Protein 5J0L (pdb70)

Nearest PDB structures (foldseek):
  5j0l-assembly1_B  TM=1.008E+00  e=2.039E-13  synthetic construct
  5j0l-assembly1_A  TM=9.959E-01  e=6.449E-12  synthetic construct
  5j0l-assembly2_D  TM=9.825E-01  e=2.596E-11  synthetic construct
  5j0l-assembly3_E  TM=9.946E-01  e=2.549E-10  synthetic construct
  4uos-assembly1_A  TM=4.850E-01  e=3.984E-01  synthetic construct

Foldseek 3Di:
DVVVLVVLLVVLVVLLVVLLVVLVVVLVVLLVVLVVLCVVDDDDVVSVVLSVVLSVVSVVLSVVLSVVSVVLSVVLSVVLVVQCPPPDDPVVSVVSSVVSVVVNVVSSVVSVVVSVVSSVVSSVVSVVPD/DVLVVLLVVLVVLLVVLLVVLVVLLVVLLVLLVVLVCVSVVLSVVLSVVSVVLSVVLSVVSVVLSVVLSVVLVVCVVVDPDDVVSVVSSVVSVVVNVVSSVVSVVVSVVSSVVSSVVSVD/DVLVVLLVVLVVLLVVLLVVLVVLLVVLLVLLVVLVCVVSVVLSVVLSVVSVVLSVVLSVVSVVLSVVLSVVSVVVVVVVSVVSSVVSVVVNVVSSVVSVVVSVVSSVVSNVVSVVVD/DVVLVVLLVVLVVVLVVLLVVLVVLLVVLLVLLVVLAPDVVSVVLSVVLSVVSVVLSVVLSVVSVVLSVVLSVVLVVCVVVDDDPVVSVVSSVVSVVVNVVSSVVSVVVSVVSSVVSSD/DVVLVVLLVVLVVLLVVLLVVLVVVLVVLLVVLVCLSVVLSVVSVVLSVVLSVVSVVLSVVLSVVSVVCVVVPHDPVVNVVSSVVSVVVNVVSSVVSVVVSVVSSVVSVPD/DVLLVVLLVLLVVLLVVLVVVLVVLLVVLVVLVVVDPVLVVLSVVLSVVSVVLSVVLSVVSVVLSVVLVVPPVSSVVSVVVNVVSSVVSVVVSVVSSVVSVVVSVVD

Solvent-accessible surface area: 34780 Å² total; per-residue (Å²): 67,10,82,50,0,0,134,13,0,62,68,0,17,86,25,13,9,95,27,32,38,99,16,30,43,56,25,0,95,3,4,3,39,4,5,101,52,2,38,221,29,79,93,37,31,74,1,13,14,26,0,9,54,2,12,54,49,6,31,143,17,14,48,92,19,34,55,60,13,36,115,17,9,4,78,8,1,27,138,0,2,74,18,18,124,162,49,47,54,84,145,102,1,45,111,34,15,95,63,8,64,103,124,6,83,93,25,11,79,161,15,95,114,85,5,131,116,12,21,64,109,14,75,123,72,1,76,112,54,92,82,80,0,0,116,12,0,63,76,0,19,92,24,15,9,97,27,28,33,88,14,28,30,46,23,0,98,2,2,11,25,1,0,107,47,10,81,158,51,39,117,20,0,10,62,9,12,124,17,3,29,98,5,7,48,18,12,30,13,29,10,34,29,34,9,2,14,9,0,9,134,0,0,61,12,37,70,154,40,62,81,107,149,78,10,55,79,8,14,100,76,16,51,117,100,7,81,77,15,13,75,98,13,96,110,29,4,132,91,2,20,63,26,11,67,111,6,13,101,131,156,74,2,1,107,12,0,37,67,1,14,49,31,14,6,114,24,32,49,98,14,24,34,47,26,0,108,2,2,12,42,0,0,107,48,35,83,127,44,26,8,59,10,0,0,47,8,11,114,21,3,34,94,4,7,36,19,14,20,15,25,7,27,25,48,5,1,8,2,1,11,95,0,4,92,50,131,144,176,110,21,71,88,6,16,77,61,3,89,102,54,7,103,104,20,17,67,81,12,107,108,25,4,134,95,2,16,61,34,8,68,107,22,2,83,102,72,104,41,94,62,0,0,130,15,0,56,44,0,16,55,28,12,7,48,35,22,49,60,12,22,27,48,20,0,96,1,2,6,36,9,15,146,100,44,127,66,31,117,75,25,19,92,6,2,40,9,9,34,60,2,19,130,25,2,31,94,16,19,20,57,16,33,130,26,8,13,95,1,3,9,94,0,0,74,20,37,92,141,63,40,62,64,125,91,7,5,94,19,14,21,71,0,42,62,84,16,29,70,28,21,66,144,12,119,109,62,5,129,109,5,24,75,118,27,67,206,54,82,31,0,0,14,14,0,30,25,1,19,33,30,11,8,60,28,28,41,92,12,27,29,37,24,0,116,2,2,30,66,34,42,202,202,34,26,128,13,13,130,64,5,22,142,19,7,52,102,22,34,56,50,11,31,140,35,5,3,86,11,1,38,165,0,0,68,17,34,111,154,64,33,56,42,117,92,7,25,97,25,16,86,72,13,46,113,164,10,107,97,52,18,66,147,16,104,110,88,3,97,120,12,3,81,135,30,113,184,194,12,181,22,0,62,52,1,19,73,42,8,3,62,36,32,39,99,14,27,26,47,20,0,76,2,2,0,33,2,0,63,26,10,36,185,109,118,146,20,14,78,48,0,5,92,10,10,109,72,2,24,138,19,16,42,98,15,29,46,55,6,35,113,32,7,3,92,0,1,96,96,84,177,66,26,103,82,0,33,135,65,11,119,111,47,15,74,160,10,103,110,51,5,134,120,10,21,68,110,6,73,134,76,1,87,122,86

B-factor: mean 53.97, std 20.68, range [10.5, 139.09]

Secondary structure (DSSP, 8-state):
-HHHHHHHHHHHHHHHHHHHHHHHHHHHHHHHHHHHHHHTS---HHHHHHHHHHHHHHHHHHHHHHHHHHHHHHHHHHHHHHHHHH---SHHHHHHHHHHHHHHHHHHHHHHHHHHHHHHHHHHHHHH--/-HHHHHHHHHHHHHHHHHHHHHHHHHHHHHHHHHTT--HHHHHHHHHHHHHHHHHHHHHHHHHHHHHHHHHHHHHHHH--HHHHHHHHHHHHHHHHHHHHHHHHHHHHHHHHHHHHHHH-/-HHHHHHHHHHHHHHHHHHHHHHHHHHHHHHHHHHH--HHHHHHHHHHHHHHHHHHHHHHHHHHHHHHHHHHHHHH--HHHHHHHHHHHHHHHHHHHHHHHHHHHHHHHHHHHHHHH-/-HHHHHHHHHHHHHHHHHHHHHHHHHHHHHHHHHHH---HHHHHHHHHHHHHHHHHHHHHHHHHHHHHHHHHHHHHHHHHT---HHHHHHHHHHHHHHHHHHHHHHHHHHHHHHHHHT-/-HHHHHHHHHHHHHHHHHHHHHHHHHHHHHHHH----HHHHHHHHHHHHHHHHHHHHHHHHHHHHHHHHHHHT--HHHHHHHHHHHHHHHHHHHHHHHHHHHHHHHHHH--/-HHHHHHHHHHHHHHHHHHHHHHHHHHHHHHHHH--HHHHHHHHHHHHHHHHHHHHHHHHHHHHHHHHHHT--HHHHHHHHHHHHHHHHHHHHHHHHHHHTTTSS--

Structure (mmCIF, N/CA/C/O backbone):
data_5J0L
#
_entry.id   5J0L
#
_cell.length_a   152.650
_cell.length_b   152.650
_cell.length_c   70.190
_cell.angle_alpha   90.00
_cell.angle_beta   90.00
_cell.angle_gamma   120.00
#
_symmetry.space_group_name_H-M   'P 65'
#
loop_
_entity.id
_entity.type
_entity.pdbx_description
1 polymer 'designed protein 3L6HC2_2'
2 water water
#
loop_
_atom_site.group_PDB
_atom_site.id
_atom_site.type_symbol
_atom_site.label_atom_id
_atom_site.label_alt_id
_atom_site.label_comp_id
_atom_site.label_asym_id
_atom_site.label_entity_id
_atom_site.label_seq_id
_atom_site.pdbx_PDB_ins_code
_atom_site.Cartn_x
_atom_site.Cartn_y
_atom_site.Cartn_z
_atom_site.occupancy
_atom_site.B_iso_or_equiv
_atom_site.auth_seq_id
_atom_site.auth_comp_id
_atom_site.auth_asym_id
_atom_site.auth_atom_id
_atom_site.pdbx_PDB_model_num
ATOM 1 N N . LEU A 1 2 ? 6.866 36.799 -0.079 1.00 56.47 2 LEU A N 1
ATOM 2 C CA . LEU A 1 2 ? 8.169 36.408 0.449 1.00 63.08 2 LEU A CA 1
ATOM 3 C C . LEU A 1 2 ? 8.467 37.046 1.799 1.00 62.06 2 LEU A C 1
ATOM 4 O O . LEU A 1 2 ? 9.259 36.514 2.572 1.00 50.89 2 LEU A O 1
ATOM 9 N N . MET A 1 3 ? 7.835 38.184 2.078 1.00 74.37 3 MET A N 1
ATOM 10 C CA . MET A 1 3 ? 8.076 38.916 3.318 1.00 67.21 3 MET A CA 1
ATOM 11 C C . MET A 1 3 ? 7.675 38.086 4.530 1.00 58.67 3 MET A C 1
ATOM 12 O O . MET A 1 3 ? 8.301 38.169 5.582 1.00 50.87 3 MET A O 1
ATOM 17 N N . GLU A 1 4 ? 6.626 37.291 4.366 1.00 60.48 4 GLU A N 1
ATOM 18 C CA . GLU A 1 4 ? 6.162 36.372 5.396 1.00 74.64 4 GLU A CA 1
ATOM 19 C C . GLU A 1 4 ? 7.259 35.348 5.693 1.00 65.12 4 GLU A C 1
ATOM 20 O O . GLU A 1 4 ? 7.631 35.093 6.851 1.00 74.03 4 GLU A O 1
ATOM 26 N N . LYS A 1 5 ? 7.795 34.775 4.615 1.00 52.60 5 LYS A N 1
ATOM 27 C CA . LYS A 1 5 ? 8.893 33.826 4.698 1.00 53.93 5 LYS A CA 1
ATOM 28 C C . LYS A 1 5 ? 10.103 34.470 5.373 1.00 45.93 5 LYS A C 1
ATOM 29 O O . LYS A 1 5 ? 10.747 33.865 6.237 1.00 47.19 5 LYS A O 1
ATOM 35 N N . ALA A 1 6 ? 10.393 35.705 4.983 1.00 40.93 6 ALA A N 1
ATOM 36 C CA . ALA A 1 6 ? 11.504 36.449 5.568 1.00 54.07 6 ALA A CA 1
ATOM 37 C C . ALA A 1 6 ? 11.303 36.630 7.067 1.00 43.98 6 ALA A C 1
ATOM 38 O O . ALA A 1 6 ? 12.257 36.564 7.843 1.00 48.62 6 ALA A O 1
ATOM 40 N N . ALA A 1 7 ? 10.055 36.862 7.465 1.00 31.80 7 ALA A N 1
ATOM 41 C CA . ALA A 1 7 ? 9.713 37.014 8.870 1.00 42.97 7 ALA A CA 1
ATOM 42 C C . ALA A 1 7 ? 10.023 35.722 9.620 1.00 40.74 7 ALA A C 1
ATOM 43 O O . ALA A 1 7 ? 10.692 35.743 10.667 1.00 42.34 7 ALA A O 1
ATOM 45 N N . ARG A 1 8 ? 9.542 34.596 9.085 1.00 45.15 8 ARG A N 1
ATOM 46 C CA . ARG A 1 8 ? 9.825 33.296 9.703 1.00 45.29 8 ARG A CA 1
ATOM 47 C C . ARG A 1 8 ? 11.329 33.095 9.863 1.00 45.86 8 ARG A C 1
ATOM 48 O O . ARG A 1 8 ? 11.808 32.680 10.924 1.00 46.41 8 ARG A O 1
ATOM 56 N N . ALA A 1 9 ? 12.062 33.412 8.801 1.00 45.97 9 ALA A N 1
ATOM 57 C CA . ALA A 1 9 ? 13.517 33.306 8.785 1.00 46.85 9 ALA A CA 1
ATOM 58 C C . ALA A 1 9 ? 14.168 34.141 9.886 1.00 45.89 9 ALA A C 1
ATOM 59 O O . ALA A 1 9 ? 15.113 33.693 10.539 1.00 36.30 9 ALA A O 1
ATOM 61 N N . ALA A 1 10 ? 13.664 35.355 10.077 1.00 33.80 10 ALA A N 1
ATOM 62 C CA . ALA A 1 10 ? 14.183 36.249 11.105 1.00 41.69 10 ALA A CA 1
ATOM 63 C C . ALA A 1 10 ? 13.992 35.640 12.484 1.00 41.45 10 ALA A C 1
ATOM 64 O O . ALA A 1 10 ? 14.936 35.569 13.285 1.00 44.94 10 ALA A O 1
ATOM 66 N N . LYS A 1 11 ? 12.765 35.200 12.764 1.00 41.68 11 LYS A N 1
ATOM 67 C CA . LYS A 1 11 ? 12.491 34.585 14.061 1.00 42.81 11 LYS A CA 1
ATOM 68 C C . LYS A 1 11 ? 13.393 33.371 14.297 1.00 39.54 11 LYS A C 1
ATOM 69 O O . LYS A 1 11 ? 13.902 33.167 15.405 1.00 36.00 11 LYS A O 1
ATOM 75 N N . GLU A 1 12 ? 13.611 32.583 13.249 1.00 39.33 12 GLU A N 1
ATOM 76 C CA . GLU A 1 12 ? 14.455 31.397 13.374 1.00 38.76 12 GLU A CA 1
ATOM 77 C C . GLU A 1 12 ? 15.917 31.745 13.659 1.00 44.23 12 GLU A C 1
ATOM 78 O O . GLU A 1 12 ? 16.554 31.112 14.502 1.00 57.95 12 GLU A O 1
ATOM 84 N N . LEU A 1 13 ? 16.449 32.740 12.955 1.00 50.26 13 LEU A N 1
ATOM 85 C CA . LEU A 1 13 ? 17.821 33.183 13.195 1.00 46.41 13 LEU A CA 1
ATOM 86 C C . LEU A 1 13 ? 17.986 33.658 14.633 1.00 38.74 13 LEU A C 1
ATOM 87 O O . LEU A 1 13 ? 18.941 33.273 15.326 1.00 27.41 13 LEU A O 1
ATOM 92 N N . SER A 1 14 ? 17.040 34.483 15.081 1.00 31.31 14 SER A N 1
ATOM 93 C CA . SER A 1 14 ? 17.071 34.991 16.449 1.00 33.86 14 SER A CA 1
ATOM 94 C C . SER A 1 14 ? 17.042 33.853 17.466 1.00 34.94 14 SER A C 1
ATOM 95 O O . SER A 1 14 ? 17.783 33.873 18.454 1.00 30.25 14 SER A O 1
ATOM 98 N N . ARG A 1 15 ? 16.197 32.857 17.215 1.00 41.22 15 ARG A N 1
ATOM 99 C CA . ARG A 1 15 ? 16.094 31.710 18.113 1.00 42.25 15 ARG A CA 1
ATOM 100 C C . ARG A 1 15 ? 17.364 30.851 18.117 1.00 48.50 15 ARG A C 1
ATOM 101 O O . ARG A 1 15 ? 17.730 30.284 19.145 1.00 53.47 15 ARG A O 1
ATOM 109 N N . GLU A 1 16 ? 18.039 30.751 16.974 1.00 41.80 16 GLU A N 1
ATOM 110 C CA . GLU A 1 16 ? 19.286 29.994 16.911 1.00 51.50 16 GLU A CA 1
ATOM 111 C C . GLU A 1 16 ? 20.357 30.698 17.748 1.00 49.90 16 GLU A C 1
ATOM 112 O O . GLU A 1 16 ? 21.059 30.064 18.555 1.00 50.61 16 GLU A O 1
ATOM 118 N N . SER A 1 17 ? 20.467 32.011 17.558 1.00 37.73 17 SER A N 1
ATOM 119 C CA . SER A 1 17 ? 21.380 32.825 18.362 1.00 42.34 17 SER A CA 1
ATOM 120 C C . SER A 1 17 ? 21.120 32.636 19.862 1.00 37.97 17 SER A C 1
ATOM 121 O O . SER A 1 17 ? 22.036 32.357 20.659 1.00 39.68 17 SER A O 1
ATOM 124 N N . ALA A 1 18 ? 19.846 32.768 20.230 1.00 31.12 18 ALA A N 1
ATOM 125 C CA . ALA A 1 18 ? 19.419 32.600 21.614 1.00 32.57 18 ALA A CA 1
ATOM 126 C C . ALA A 1 18 ? 19.813 31.234 22.168 1.00 46.55 18 ALA A C 1
ATOM 127 O O . ALA A 1 18 ? 20.309 31.137 23.292 1.00 34.91 18 ALA A O 1
ATOM 129 N N . ARG A 1 19 ? 19.586 30.188 21.380 1.00 42.82 19 ARG A N 1
ATOM 130 C CA . ARG A 1 19 ? 19.913 28.826 21.800 1.00 38.70 19 ARG A CA 1
ATOM 131 C C . ARG A 1 19 ? 21.408 28.655 22.042 1.00 38.39 19 ARG A C 1
ATOM 132 O O . ARG A 1 19 ? 21.817 28.011 23.015 1.00 43.38 19 ARG A O 1
ATOM 140 N N . ALA A 1 20 ? 22.222 29.225 21.155 1.00 32.06 20 ALA A N 1
ATOM 141 C CA . ALA A 1 20 ? 23.666 29.249 21.367 1.00 31.55 20 ALA A CA 1
ATOM 142 C C . ALA A 1 20 ? 23.991 29.877 22.724 1.00 32.37 20 ALA A C 1
ATOM 143 O O . ALA A 1 20 ? 24.738 29.304 23.534 1.00 44.95 20 ALA A O 1
ATOM 145 N N . ALA A 1 21 ? 23.409 31.048 22.973 1.00 41.20 21 ALA A N 1
ATOM 146 C CA . ALA A 1 21 ? 23.610 31.743 24.243 1.00 44.99 21 ALA A CA 1
ATOM 147 C C . ALA A 1 21 ? 23.218 30.887 25.455 1.00 42.78 21 ALA A C 1
ATOM 148 O O . ALA A 1 21 ? 23.901 30.904 26.482 1.00 42.60 21 ALA A O 1
ATOM 150 N N . LYS A 1 22 ? 22.127 30.138 25.324 1.00 43.75 22 LYS A N 1
ATOM 151 C CA . LYS A 1 22 ? 21.623 29.305 26.412 1.00 49.83 22 LYS A CA 1
ATOM 152 C C . LYS A 1 22 ? 22.540 28.113 26.687 1.00 53.78 22 LYS A C 1
ATOM 153 O O . LYS A 1 22 ? 22.786 27.762 27.842 1.00 53.90 22 LYS A O 1
ATOM 159 N N . GLU A 1 23 ? 23.044 27.488 25.626 1.00 42.72 23 GLU A N 1
ATOM 160 C CA . GLU A 1 23 ? 23.957 26.360 25.788 1.00 38.75 23 GLU A CA 1
ATOM 161 C C . GLU A 1 23 ? 25.250 26.825 26.451 1.00 41.26 23 GLU A C 1
ATOM 162 O O . GLU A 1 23 ? 25.767 26.180 27.385 1.00 46.46 23 GLU A O 1
ATOM 168 N N . LEU A 1 24 ? 25.753 27.965 25.984 1.00 35.76 24 LEU A N 1
ATOM 169 C CA . LEU A 1 24 ? 26.938 28.557 26.591 1.00 37.47 24 LEU A CA 1
ATOM 170 C C . LEU A 1 24 ? 26.694 28.824 28.081 1.00 38.90 24 LEU A C 1
ATOM 171 O O . LEU A 1 24 ? 27.524 28.484 28.935 1.00 35.24 24 LEU A O 1
ATOM 176 N N . ALA A 1 25 ? 25.539 29.407 28.388 1.00 40.27 25 ALA A N 1
ATOM 177 C CA . ALA A 1 25 ? 25.192 29.730 29.771 1.00 41.05 25 ALA A CA 1
ATOM 178 C C . ALA A 1 25 ? 25.101 28.490 30.664 1.00 41.29 25 ALA A C 1
ATOM 179 O O . ALA A 1 25 ? 25.498 28.528 31.831 1.00 35.75 25 ALA A O 1
ATOM 181 N N . ASP A 1 26 ? 24.578 27.395 30.116 1.00 41.66 26 ASP A N 1
ATOM 182 C CA . ASP A 1 26 ? 24.518 26.128 30.848 1.00 49.66 26 ASP A CA 1
ATOM 183 C C . ASP A 1 26 ? 25.916 25.590 31.161 1.00 46.61 26 ASP A C 1
ATOM 184 O O . ASP A 1 26 ? 26.199 25.156 32.294 1.00 45.45 26 ASP A O 1
ATOM 189 N N . SER A 1 27 ? 26.793 25.632 30.156 1.00 44.55 27 SER A N 1
ATOM 190 C CA . SER A 1 27 ? 28.190 25.260 30.369 1.00 45.83 27 SER A CA 1
ATOM 191 C C . SER A 1 27 ? 28.819 26.082 31.496 1.00 40.57 27 SER A C 1
ATOM 192 O O . SER A 1 27 ? 29.503 25.540 32.374 1.00 37.35 27 SER A O 1
ATOM 195 N N . ASN A 1 28 ? 28.582 27.391 31.469 1.00 34.00 28 ASN A N 1
ATOM 196 C CA . ASN A 1 28 ? 29.106 28.265 32.512 1.00 42.08 28 ASN A CA 1
ATOM 197 C C . ASN A 1 28 ? 28.531 27.959 33.903 1.00 38.39 28 ASN A C 1
ATOM 198 O O . ASN A 1 28 ? 29.234 28.088 34.913 1.00 40.52 28 ASN A O 1
ATOM 203 N N . ALA A 1 29 ? 27.266 27.548 33.952 1.00 17.82 29 ALA A N 1
ATOM 204 C CA . ALA A 1 29 ? 26.652 27.146 35.215 1.00 28.30 29 ALA A CA 1
ATOM 205 C C . ALA A 1 29 ? 27.380 25.935 35.797 1.00 36.59 29 ALA A C 1
ATOM 206 O O . ALA A 1 29 ? 27.818 25.947 36.964 1.00 36.77 29 ALA A O 1
ATOM 208 N N . LYS A 1 30 ? 27.513 24.891 34.979 1.00 30.47 30 LYS A N 1
ATOM 209 C CA . LYS A 1 30 ? 28.211 23.684 35.426 1.00 37.86 30 LYS A CA 1
ATOM 210 C C . LYS A 1 30 ? 29.629 24.008 35.889 1.00 34.76 30 LYS A C 1
ATOM 211 O O . LYS A 1 30 ? 30.104 23.481 36.904 1.00 37.66 30 LYS A O 1
ATOM 217 N N . ALA A 1 31 ? 30.291 24.886 35.140 1.00 38.27 31 ALA A N 1
ATOM 218 C CA . ALA A 1 31 ? 31.616 25.366 35.518 1.00 37.17 31 ALA A CA 1
ATOM 219 C C . ALA A 1 31 ? 31.614 25.988 36.915 1.00 33.35 31 ALA A C 1
ATOM 220 O O . ALA A 1 31 ? 32.502 25.704 37.728 1.00 44.95 31 ALA A O 1
ATOM 222 N N . ALA A 1 32 ? 30.619 26.833 37.190 1.00 31.01 32 ALA A N 1
ATOM 223 C CA . ALA A 1 32 ? 30.492 27.447 38.510 1.00 43.00 32 ALA A CA 1
ATOM 224 C C . ALA A 1 32 ? 30.399 26.368 39.586 1.00 36.50 32 ALA A C 1
ATOM 225 O O . ALA A 1 32 ? 31.104 26.428 40.606 1.00 38.89 32 ALA A O 1
ATOM 227 N N . GLU A 1 33 ? 29.537 25.382 39.350 1.00 38.68 33 GLU A N 1
ATOM 228 C CA . GLU A 1 33 ? 29.403 24.260 40.283 1.00 46.50 33 GLU A CA 1
ATOM 229 C C . GLU A 1 33 ? 30.752 23.592 40.562 1.00 43.03 33 GLU A C 1
ATOM 230 O O . GLU A 1 33 ? 31.121 23.353 41.719 1.00 44.36 33 GLU A O 1
ATOM 236 N N . ASP A 1 34 ? 31.491 23.301 39.492 1.00 31.72 34 ASP A N 1
ATOM 237 C CA . ASP A 1 34 ? 32.784 22.634 39.617 1.00 42.25 34 ASP A CA 1
ATOM 238 C C . ASP A 1 34 ? 33.754 23.445 40.468 1.00 46.13 34 ASP A C 1
ATOM 239 O O . ASP A 1 34 ? 34.382 22.917 41.391 1.00 46.46 34 ASP A O 1
ATOM 244 N N . LEU A 1 35 ? 33.863 24.731 40.155 1.00 42.99 35 LEU A N 1
ATOM 245 C CA . LEU A 1 35 ? 34.762 25.612 40.892 1.00 41.10 35 LEU A CA 1
ATOM 246 C C . LEU A 1 35 ? 34.410 25.655 42.379 1.00 49.82 35 LEU A C 1
ATOM 247 O O . LEU A 1 35 ? 35.297 25.616 43.239 1.00 56.07 35 LEU A O 1
ATOM 252 N N . MET A 1 36 ? 33.117 25.717 42.686 1.00 45.38 36 MET A N 1
ATOM 253 C CA . MET A 1 36 ? 32.710 25.699 44.087 1.00 51.71 36 MET A CA 1
ATOM 254 C C . MET A 1 36 ? 33.033 24.371 44.767 1.00 48.69 36 MET A C 1
ATOM 255 O O . MET A 1 36 ? 33.385 24.345 45.948 1.00 49.40 36 MET A O 1
ATOM 260 N N . ARG A 1 37 ? 32.946 23.268 44.027 1.00 51.90 37 ARG A N 1
ATOM 261 C CA . ARG A 1 37 ? 33.338 21.988 44.612 1.00 45.67 37 ARG A CA 1
ATOM 262 C C . ARG A 1 37 ? 34.832 21.973 44.897 1.00 51.68 37 ARG A C 1
ATOM 263 O O . ARG A 1 37 ? 35.273 21.399 45.891 1.00 58.25 37 ARG A O 1
ATOM 271 N N . GLU A 1 38 ? 35.607 22.613 44.029 1.00 55.11 38 GLU A N 1
ATOM 272 C CA . GLU A 1 38 ? 37.033 22.757 44.278 1.00 59.95 38 GLU A CA 1
ATOM 273 C C . GLU A 1 38 ? 37.259 23.615 45.522 1.00 68.60 38 GLU A C 1
ATOM 274 O O . GLU A 1 38 ? 38.224 23.405 46.257 1.00 78.19 38 GLU A O 1
ATOM 280 N N . ILE A 1 39 ? 36.364 24.571 45.766 1.00 70.33 39 ILE A N 1
ATOM 281 C CA . ILE A 1 39 ? 36.421 25.357 46.998 1.00 64.00 39 ILE A CA 1
ATOM 282 C C . ILE A 1 39 ? 36.232 24.463 48.219 1.00 65.02 39 ILE A C 1
ATOM 283 O O . ILE A 1 39 ? 37.044 24.478 49.144 1.00 72.60 39 ILE A O 1
ATOM 288 N N . ALA A 1 40 ? 35.161 23.672 48.202 1.00 89.34 40 ALA A N 1
ATOM 289 C CA . ALA A 1 40 ? 34.809 22.812 49.334 1.00 90.99 40 ALA A CA 1
ATOM 290 C C . ALA A 1 40 ? 35.837 21.720 49.651 1.00 78.78 40 ALA A C 1
ATOM 291 O O . ALA A 1 40 ? 36.193 21.518 50.811 1.00 90.78 40 ALA A O 1
ATOM 293 N N . ARG A 1 41 ? 36.295 21.013 48.623 1.00 71.09 41 ARG A N 1
ATOM 294 C CA . ARG A 1 41 ? 37.213 19.888 48.800 1.00 82.89 41 ARG A CA 1
ATOM 295 C C . ARG A 1 41 ? 38.634 20.316 49.169 1.00 82.03 41 ARG A C 1
ATOM 296 O O . ARG A 1 41 ? 39.551 19.498 49.168 1.00 73.57 41 ARG A O 1
ATOM 304 N N . SER A 1 42 ? 38.811 21.592 49.499 1.00 64.02 42 SER A N 1
ATOM 305 C CA . SER A 1 42 ? 40.145 22.127 49.749 1.00 74.20 42 SER A CA 1
ATOM 306 C C . SER A 1 42 ? 40.271 22.947 51.034 1.00 54.64 42 SER A C 1
ATOM 307 O O . SER A 1 42 ? 39.283 23.223 51.714 1.00 61.81 42 SER A O 1
ATOM 310 N N . SER A 1 43 ? 41.508 23.330 51.350 1.00 65.97 43 SER A N 1
ATOM 311 C CA . SER A 1 43 ? 41.808 24.138 52.528 1.00 89.10 43 SER A CA 1
ATOM 312 C C . SER A 1 43 ? 41.124 25.498 52.444 1.00 90.09 43 SER A C 1
ATOM 313 O O . SER A 1 43 ? 40.683 25.917 51.373 1.00 101.09 43 SER A O 1
ATOM 316 N N . SER A 1 44 ? 41.033 26.186 53.575 1.00 89.40 44 SER A N 1
ATOM 317 C CA . SER A 1 44 ? 40.387 27.492 53.609 1.00 99.33 44 SER A CA 1
ATOM 318 C C . SER A 1 44 ? 41.313 28.578 53.075 1.00 99.79 44 SER A C 1
ATOM 319 O O . SER A 1 44 ? 42.269 28.986 53.738 1.00 88.92 44 SER A O 1
ATOM 322 N N . SER A 1 45 ? 41.016 29.048 51.866 1.00 85.33 45 SER A N 1
ATOM 323 C CA . SER A 1 45 ? 41.840 30.056 51.215 1.00 87.52 45 SER A CA 1
ATOM 324 C C . SER A 1 45 ? 40.991 31.081 50.459 1.00 78.99 45 SER A C 1
ATOM 325 O O . SER A 1 45 ? 40.209 30.721 49.583 1.00 70.62 45 SER A O 1
ATOM 328 N N . GLU A 1 46 ? 41.143 32.356 50.812 1.00 58.42 46 GLU A N 1
ATOM 329 C CA . GLU A 1 46 ? 40.464 33.454 50.127 1.00 64.61 46 GLU A CA 1
ATOM 330 C C . GLU A 1 46 ? 40.891 33.536 48.661 1.00 57.82 46 GLU A C 1
ATOM 331 O O . GLU A 1 46 ? 40.146 33.975 47.778 1.00 64.44 46 GLU A O 1
ATOM 337 N N . ARG A 1 47 ? 42.140 33.098 48.435 1.00 52.36 47 ARG A N 1
ATOM 338 C CA . ARG A 1 47 ? 42.790 33.067 47.131 1.00 48.15 47 ARG A CA 1
ATOM 339 C C . ARG A 1 47 ? 41.971 32.299 46.087 1.00 53.31 47 ARG A C 1
ATOM 340 O O . ARG A 1 47 ? 41.789 32.763 44.953 1.00 48.27 47 ARG A O 1
ATOM 348 N N . LEU A 1 48 ? 41.485 31.124 46.475 1.00 34.61 48 LEU A N 1
ATOM 349 C CA . LEU A 1 48 ? 40.652 30.305 45.602 1.00 46.64 48 LEU A CA 1
ATOM 350 C C . LEU A 1 48 ? 39.358 31.039 45.254 1.00 35.96 48 LEU A C 1
ATOM 351 O O . LEU A 1 48 ? 38.829 30.904 44.156 1.00 36.39 48 LEU A O 1
ATOM 356 N N . LEU A 1 49 ? 38.848 31.820 46.203 1.00 38.09 49 LEU A N 1
ATOM 357 C CA . LEU A 1 49 ? 37.633 32.594 45.981 1.00 34.83 49 LEU A CA 1
ATOM 358 C C . LEU A 1 49 ? 37.895 33.705 44.971 1.00 42.93 49 LEU A C 1
ATOM 359 O O . LEU A 1 49 ? 37.087 33.942 44.072 1.00 41.71 49 LEU A O 1
ATOM 364 N N . GLU A 1 50 ? 39.026 34.388 45.127 1.00 30.45 50 GLU A N 1
ATOM 365 C CA . GLU A 1 50 ? 39.447 35.410 44.176 1.00 22.14 50 GLU A CA 1
ATOM 366 C C . GLU A 1 50 ? 39.554 34.822 42.765 1.00 34.19 50 GLU A C 1
ATOM 367 O O . GLU A 1 50 ? 39.089 35.419 41.786 1.00 48.97 50 GLU A O 1
ATOM 373 N N . LEU A 1 51 ? 40.156 33.639 42.674 1.00 34.03 51 LEU A N 1
ATOM 374 C CA . LEU A 1 51 ? 40.324 32.962 41.389 1.00 34.74 51 LEU A CA 1
ATOM 375 C C . LEU A 1 51 ? 38.988 32.546 40.770 1.00 37.49 51 LEU A C 1
ATOM 376 O O . LEU A 1 51 ? 38.770 32.714 39.567 1.00 32.02 51 LEU A O 1
ATOM 381 N N . MET A 1 52 ? 38.092 32.020 41.600 1.00 25.07 52 MET A N 1
ATOM 382 C CA . MET A 1 52 ? 36.772 31.621 41.133 1.00 39.18 52 MET A CA 1
ATOM 383 C C . MET A 1 52 ? 36.006 32.824 40.596 1.00 40.55 52 MET A C 1
ATOM 384 O O . MET A 1 52 ? 35.408 32.759 39.523 1.00 38.02 52 MET A O 1
ATOM 389 N N . ALA A 1 53 ? 36.042 33.924 41.346 1.00 35.92 53 ALA A N 1
ATOM 390 C CA . ALA A 1 53 ? 35.350 35.147 40.957 1.00 23.13 53 ALA A CA 1
ATOM 391 C C . ALA A 1 53 ? 35.902 35.698 39.645 1.00 33.51 53 ALA A C 1
ATOM 392 O O . ALA A 1 53 ? 35.140 36.126 38.768 1.00 26.31 53 ALA A O 1
ATOM 394 N N . GLU A 1 54 ? 37.228 35.693 39.520 1.00 31.74 54 GLU A N 1
ATOM 395 C CA . GLU A 1 54 ? 37.879 36.135 38.288 1.00 37.70 54 GLU A CA 1
ATOM 396 C C . GLU A 1 54 ? 37.424 35.284 37.106 1.00 35.10 54 GLU A C 1
ATOM 397 O O . GLU A 1 54 ? 37.122 35.804 36.030 1.00 33.92 54 GLU A O 1
ATOM 403 N N . ALA A 1 55 ? 37.373 33.971 37.322 1.00 28.85 55 ALA A N 1
ATOM 404 C CA . ALA A 1 55 ? 36.975 33.032 36.281 1.00 32.95 55 ALA A CA 1
ATOM 405 C C . ALA A 1 55 ? 35.552 33.308 35.814 1.00 32.32 55 ALA A C 1
ATOM 406 O O . ALA A 1 55 ? 35.289 33.437 34.613 1.00 32.43 55 ALA A O 1
ATOM 408 N N . ILE A 1 56 ? 34.642 33.398 36.780 1.00 40.06 56 ILE A N 1
ATOM 409 C CA . ILE A 1 56 ? 33.234 33.666 36.507 1.00 40.50 56 ILE A CA 1
ATOM 410 C C . ILE A 1 56 ? 33.052 34.989 35.757 1.00 36.36 56 ILE A C 1
ATOM 411 O O . ILE A 1 56 ? 32.254 35.083 34.819 1.00 40.02 56 ILE A O 1
ATOM 416 N N . ARG A 1 57 ? 33.814 36.002 36.153 1.00 23.24 57 ARG A N 1
ATOM 417 C CA . ARG A 1 57 ? 33.754 37.287 35.466 1.00 33.46 57 ARG A CA 1
ATOM 418 C C . ARG A 1 57 ? 34.262 37.200 34.023 1.00 25.51 57 ARG A C 1
ATOM 419 O O . ARG A 1 57 ? 33.667 37.786 33.115 1.00 35.44 57 ARG A O 1
ATOM 427 N N . GLU A 1 58 ? 35.351 36.463 33.813 1.00 35.93 58 GLU A N 1
ATOM 428 C CA . GLU A 1 58 ? 35.881 36.251 32.466 1.00 40.43 58 GLU A CA 1
ATOM 429 C C . GLU A 1 58 ? 34.838 35.572 31.577 1.00 37.61 58 GLU A C 1
ATOM 430 O O . GLU A 1 58 ? 34.584 36.007 30.445 1.00 30.29 58 GLU A O 1
ATOM 436 N N . LEU A 1 59 ? 34.236 34.513 32.106 1.00 22.83 59 LEU A N 1
ATOM 437 C CA . LEU A 1 59 ? 33.189 33.780 31.402 1.00 30.11 59 LEU A CA 1
ATOM 438 C C . LEU A 1 59 ? 32.009 34.680 31.040 1.00 32.97 59 LEU A C 1
ATOM 439 O O . LEU A 1 59 ? 31.481 34.614 29.925 1.00 36.14 59 LEU A O 1
ATOM 444 N N . GLN A 1 60 ? 31.600 35.528 31.981 1.00 28.25 60 GLN A N 1
ATOM 445 C CA . GLN A 1 60 ? 30.527 36.482 31.717 1.00 40.64 60 GLN A CA 1
ATOM 446 C C . GLN A 1 60 ? 30.883 37.456 30.590 1.00 41.88 60 GLN A C 1
ATOM 447 O O . GLN A 1 60 ? 30.082 37.680 29.672 1.00 37.85 60 GLN A O 1
ATOM 453 N N . LYS A 1 61 ? 32.084 38.028 30.663 1.00 20.78 61 LYS A N 1
ATOM 454 C CA . LYS A 1 61 ? 32.550 38.972 29.649 1.00 46.10 61 LYS A CA 1
ATOM 455 C C . LYS A 1 61 ? 32.528 38.337 28.257 1.00 43.41 61 LYS A C 1
ATOM 456 O O . LYS A 1 61 ? 31.993 38.912 27.295 1.00 44.12 61 LYS A O 1
ATOM 462 N N . GLN A 1 62 ? 33.092 37.136 28.162 1.00 29.20 62 GLN A N 1
ATOM 463 C CA . GLN A 1 62 ? 33.154 36.437 26.883 1.00 39.21 62 GLN A CA 1
ATOM 464 C C . GLN A 1 62 ? 31.757 36.083 26.361 1.00 26.02 62 GLN A C 1
ATOM 465 O O . GLN A 1 62 ? 31.500 36.133 25.153 1.00 26.98 62 GLN A O 1
ATOM 471 N N . ALA A 1 63 ? 30.856 35.741 27.281 1.00 22.30 63 ALA A N 1
ATOM 472 C CA . ALA A 1 63 ? 29.466 35.463 26.928 1.00 26.50 63 ALA A CA 1
ATOM 473 C C . ALA A 1 63 ? 28.798 36.696 26.316 1.00 27.37 63 ALA A C 1
ATOM 474 O O . ALA A 1 63 ? 28.104 36.603 25.296 1.00 26.75 63 ALA A O 1
ATOM 476 N N . ALA A 1 64 ? 29.016 37.847 26.946 1.00 25.27 64 ALA A N 1
ATOM 477 C CA . ALA A 1 64 ? 28.486 39.117 26.455 1.00 33.65 64 ALA A CA 1
ATOM 478 C C . ALA A 1 64 ? 29.031 39.453 25.071 1.00 26.81 64 ALA A C 1
ATOM 479 O O . ALA A 1 64 ? 28.297 39.924 24.199 1.00 30.03 64 ALA A O 1
ATOM 481 N N . GLU A 1 65 ? 30.325 39.214 24.870 1.00 30.56 65 GLU A N 1
ATOM 482 C CA . GLU A 1 65 ? 30.932 39.459 23.564 1.00 34.33 65 GLU A CA 1
ATOM 483 C C . GLU A 1 65 ? 30.330 38.556 22.476 1.00 41.73 65 GLU A C 1
ATOM 484 O O . GLU A 1 65 ? 30.038 39.013 21.356 1.00 35.10 65 GLU A O 1
ATOM 490 N N . SER A 1 66 ? 30.120 37.288 22.824 1.00 24.96 66 SER A N 1
ATOM 491 C CA . SER A 1 66 ? 29.498 36.333 21.910 1.00 31.94 66 SER A CA 1
ATOM 492 C C . SER A 1 66 ? 28.104 36.793 21.504 1.00 35.18 66 SER A C 1
ATOM 493 O O . SER A 1 66 ? 27.790 36.894 20.306 1.00 38.20 66 SER A O 1
ATOM 496 N N . ILE A 1 67 ? 27.275 37.075 22.511 1.00 34.88 67 ILE A N 1
ATOM 497 C CA . ILE A 1 67 ? 25.915 37.541 22.269 1.00 38.25 67 ILE A CA 1
ATOM 498 C C . ILE A 1 67 ? 25.914 38.788 21.394 1.00 37.38 67 ILE A C 1
ATOM 499 O O . ILE A 1 67 ? 25.120 38.889 20.463 1.00 34.76 67 ILE A O 1
ATOM 504 N N . ALA A 1 68 ? 26.812 39.725 21.685 1.00 29.46 68 ALA A N 1
ATOM 505 C CA . ALA A 1 68 ? 26.908 40.954 20.900 1.00 32.08 68 ALA A CA 1
ATOM 506 C C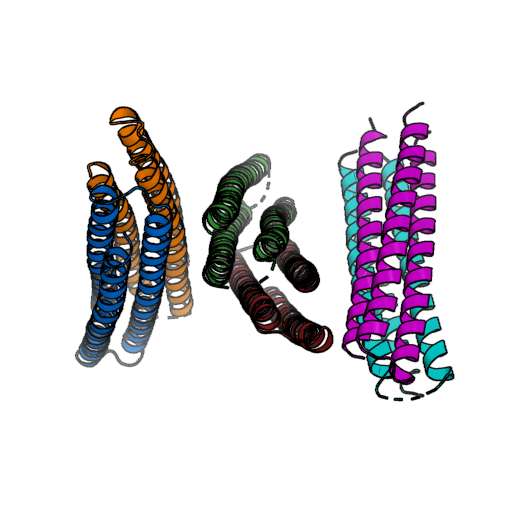 . ALA A 1 68 ? 27.176 40.644 19.427 1.00 39.68 68 ALA A C 1
ATOM 507 O O . ALA A 1 68 ? 26.479 41.144 18.534 1.00 38.30 68 ALA A O 1
ATOM 509 N N . ASP A 1 69 ? 28.186 39.809 19.180 1.00 33.80 69 ASP A N 1
ATOM 510 C CA . ASP A 1 69 ? 28.521 39.395 17.816 1.00 41.21 69 ASP A CA 1
ATOM 511 C C . ASP A 1 69 ? 27.335 38.767 17.061 1.00 43.40 69 ASP A C 1
ATOM 512 O O . ASP A 1 69 ? 26.952 39.236 15.974 1.00 44.92 69 ASP A O 1
ATOM 517 N N . SER A 1 70 ? 26.744 37.725 17.641 1.00 30.77 70 SER A N 1
ATOM 518 C CA . SER A 1 70 ? 25.652 37.027 16.958 1.00 39.49 70 SER A CA 1
ATOM 519 C C . SER A 1 70 ? 24.393 37.888 16.811 1.00 37.77 70 SER A C 1
ATOM 520 O O . SER A 1 70 ? 23.602 37.691 15.890 1.00 37.61 70 SER A O 1
ATOM 523 N N . GLN A 1 71 ? 24.217 38.852 17.715 1.00 45.65 71 GLN A N 1
ATOM 524 C CA . GLN A 1 71 ? 23.092 39.776 17.629 1.00 42.87 71 GLN A CA 1
ATOM 525 C C . GLN A 1 71 ? 23.293 40.750 16.484 1.00 47.12 71 GLN A C 1
ATOM 526 O O . GLN A 1 71 ? 22.355 41.055 15.747 1.00 45.14 71 GLN A O 1
ATOM 532 N N . ARG A 1 72 ? 24.518 41.245 16.354 1.00 27.39 72 ARG A N 1
ATOM 533 C CA . ARG A 1 72 ? 24.860 42.134 15.255 1.00 30.81 72 ARG A CA 1
ATOM 534 C C . ARG A 1 72 ? 24.589 41.397 13.948 1.00 40.42 72 ARG A C 1
ATOM 535 O O . ARG A 1 72 ? 23.984 41.941 13.010 1.00 35.46 72 ARG A O 1
ATOM 543 N N . LEU A 1 73 ? 25.022 40.139 13.906 1.00 31.49 73 LEU A N 1
ATOM 544 C CA . LEU A 1 73 ? 24.789 39.293 12.743 1.00 34.56 73 LEU A CA 1
ATOM 545 C C . LEU A 1 73 ? 23.295 39.179 12.424 1.00 35.12 73 LEU A C 1
ATOM 546 O O . LEU A 1 73 ? 22.871 39.399 11.286 1.00 40.05 73 LEU A O 1
ATOM 551 N N . VAL A 1 74 ? 22.501 38.854 13.441 1.00 34.69 74 VAL A N 1
ATOM 552 C CA . VAL A 1 74 ? 21.058 38.687 13.264 1.00 30.57 74 VAL A CA 1
ATOM 553 C C . VAL A 1 74 ? 20.335 39.952 12.785 1.00 35.71 74 VAL A C 1
ATOM 554 O O . VAL A 1 74 ? 19.515 39.889 11.863 1.00 31.60 74 VAL A O 1
ATOM 558 N N . VAL A 1 75 ? 20.633 41.095 13.399 1.00 31.07 75 VAL A N 1
ATOM 559 C CA . VAL A 1 75 ? 19.984 42.341 12.992 1.00 30.54 75 VAL A CA 1
ATOM 560 C C . VAL A 1 75 ? 20.389 42.724 11.571 1.00 30.82 75 VAL A C 1
ATOM 561 O O . VAL A 1 75 ? 19.562 43.203 10.787 1.00 33.31 75 VAL A O 1
ATOM 565 N N . GLU A 1 76 ? 21.655 42.480 11.226 1.00 39.72 76 GLU A N 1
ATOM 566 C CA . GLU A 1 76 ? 22.108 42.734 9.862 1.00 48.32 76 GLU A CA 1
ATOM 567 C C . GLU A 1 76 ? 21.413 41.831 8.851 1.00 39.94 76 GLU A C 1
ATOM 568 O O . GLU A 1 76 ? 21.094 42.268 7.751 1.00 37.13 76 GLU A O 1
ATOM 574 N N . ALA A 1 77 ? 21.190 40.575 9.223 1.00 30.57 77 ALA A N 1
ATOM 575 C CA . ALA A 1 77 ? 20.498 39.633 8.349 1.00 31.79 77 ALA A CA 1
ATOM 576 C C . ALA A 1 77 ? 19.029 40.007 8.192 1.00 37.39 77 ALA A C 1
ATOM 577 O O . ALA A 1 77 ? 18.446 39.821 7.130 1.00 34.61 77 ALA A O 1
ATOM 579 N N . ILE A 1 78 ? 18.438 40.526 9.263 1.00 38.89 78 ILE A N 1
ATOM 580 C CA . ILE A 1 78 ? 17.046 40.955 9.260 1.00 41.29 78 ILE A CA 1
ATOM 581 C C . ILE A 1 78 ? 16.862 42.142 8.321 1.00 40.93 78 ILE A C 1
ATOM 582 O O . ILE A 1 78 ? 15.978 42.138 7.455 1.00 35.01 78 ILE A O 1
ATOM 587 N N . ILE A 1 79 ? 17.715 43.149 8.490 1.00 40.61 79 ILE A N 1
ATOM 588 C CA . ILE A 1 79 ? 17.704 44.310 7.608 1.00 45.66 79 ILE A CA 1
ATOM 589 C C . ILE A 1 79 ? 17.961 43.889 6.164 1.00 52.22 79 ILE A C 1
ATOM 590 O O . ILE A 1 79 ? 17.267 44.321 5.248 1.00 30.99 79 ILE A O 1
ATOM 595 N N . ARG A 1 80 ? 18.957 43.031 5.971 1.00 37.20 80 ARG A N 1
ATOM 596 C CA . ARG A 1 80 ? 19.287 42.538 4.641 1.00 47.89 80 ARG A CA 1
ATOM 597 C C . ARG A 1 80 ? 18.093 41.830 3.990 1.00 57.49 80 ARG A C 1
ATOM 598 O O . ARG A 1 80 ? 17.849 41.986 2.789 1.00 65.59 80 ARG A O 1
ATOM 606 N N . LEU A 1 81 ? 17.340 41.072 4.787 1.00 44.13 81 LEU A N 1
ATOM 607 C CA . LEU A 1 81 ? 16.167 40.359 4.285 1.00 39.09 81 LEU A CA 1
ATOM 608 C C . LEU A 1 81 ? 15.058 41.325 3.894 1.00 45.37 81 LEU A C 1
ATOM 609 O O . LEU A 1 81 ? 14.489 41.213 2.809 1.00 50.13 81 LEU A O 1
ATOM 614 N N . ALA A 1 82 ? 14.761 42.282 4.770 1.00 53.13 82 ALA A N 1
ATOM 615 C CA . ALA A 1 82 ? 13.729 43.273 4.475 1.00 50.30 82 ALA A CA 1
ATOM 616 C C . ALA A 1 82 ? 14.094 44.072 3.224 1.00 50.21 82 ALA A C 1
ATOM 617 O O . ALA A 1 82 ? 13.227 44.463 2.444 1.00 67.22 82 ALA A O 1
ATOM 619 N N . GLU A 1 83 ? 15.391 44.302 3.048 1.00 60.87 83 GLU A N 1
ATOM 620 C CA . GLU A 1 83 ? 15.925 44.991 1.883 1.00 64.57 83 GLU A CA 1
ATOM 621 C C . GLU A 1 83 ? 15.662 44.168 0.627 1.00 66.08 83 GLU A C 1
ATOM 622 O O . GLU A 1 83 ? 15.153 44.671 -0.380 1.00 68.69 83 GLU A O 1
ATOM 628 N N . ALA A 1 84 ? 16.010 42.885 0.709 1.00 58.09 84 ALA A N 1
ATOM 629 C CA . ALA A 1 84 ? 15.918 41.974 -0.429 1.00 56.77 84 ALA A CA 1
ATOM 630 C C . ALA A 1 84 ? 14.484 41.697 -0.883 1.00 59.11 84 ALA A C 1
ATOM 631 O O . ALA A 1 84 ? 14.223 41.580 -2.082 1.00 73.08 84 ALA A O 1
ATOM 633 N N . VAL A 1 85 ? 13.562 41.594 0.065 1.00 43.63 85 VAL A N 1
ATOM 634 C CA . VAL A 1 85 ? 12.161 41.339 -0.260 1.00 38.79 85 VAL A CA 1
ATOM 635 C C . VAL A 1 85 ? 11.511 42.606 -0.834 1.00 55.07 85 VAL A C 1
ATOM 636 O O . VAL A 1 85 ? 10.304 42.678 -1.036 1.00 73.00 85 VAL A O 1
ATOM 640 N N . LYS A 1 86 ? 12.331 43.618 -1.119 1.00 58.97 86 LYS A N 1
ATOM 641 C CA . LYS A 1 86 ? 11.824 44.827 -1.746 1.00 72.62 86 LYS A CA 1
ATOM 642 C C . LYS A 1 86 ? 12.666 45.241 -2.951 1.00 68.93 86 LYS A C 1
ATOM 643 O O . LYS A 1 86 ? 12.210 46.015 -3.792 1.00 67.40 86 LYS A O 1
ATOM 649 N N . GLN A 1 87 ? 13.889 44.725 -3.035 1.00 82.18 87 GLN A N 1
ATOM 650 C CA . GLN A 1 87 ? 14.762 45.041 -4.167 1.00 91.27 87 GLN A CA 1
ATOM 651 C C . GLN A 1 87 ? 14.577 44.105 -5.362 1.00 95.05 87 GLN A C 1
ATOM 652 O O . GLN A 1 87 ? 14.789 44.498 -6.509 1.00 88.87 87 GLN A O 1
ATOM 658 N N . GLY A 1 88 ? 14.183 42.868 -5.079 1.00 104.79 88 GLY A N 1
ATOM 659 C CA . GLY A 1 88 ? 13.995 41.864 -6.109 1.00 97.42 88 GLY A CA 1
ATOM 660 C C . GLY A 1 88 ? 13.786 40.505 -5.473 1.00 102.63 88 GLY A C 1
ATOM 661 O O . GLY A 1 88 ? 14.648 39.631 -5.560 1.00 103.56 88 GLY A O 1
ATOM 662 N N . ALA A 1 89 ? 12.636 40.333 -4.830 1.00 73.89 89 ALA A N 1
ATOM 663 C CA . ALA A 1 89 ? 12.338 39.115 -4.088 1.00 83.34 89 ALA A CA 1
ATOM 664 C C . ALA A 1 89 ? 12.217 37.905 -5.006 1.00 77.35 89 ALA A C 1
ATOM 665 O O . ALA A 1 89 ? 11.193 37.711 -5.658 1.00 87.73 89 ALA A O 1
ATOM 667 N N . SER A 1 90 ? 13.269 37.095 -5.056 1.00 62.85 90 SER A N 1
ATOM 668 C CA . SER A 1 90 ? 13.246 35.868 -5.841 1.00 68.27 90 SER A CA 1
ATOM 669 C C . SER A 1 90 ? 12.567 34.752 -5.060 1.00 87.14 90 SER A C 1
ATOM 670 O O . SER A 1 90 ? 11.351 34.574 -5.140 1.00 91.30 90 SER A O 1
ATOM 672 N N . GLU A 1 91 ? 13.382 34.010 -4.305 1.00 68.86 91 GLU A N 1
ATOM 673 C CA . GLU A 1 91 ? 12.957 32.903 -3.451 1.00 68.40 91 GLU A CA 1
ATOM 674 C C . GLU A 1 91 ? 14.228 32.224 -2.984 1.00 67.83 91 GLU A C 1
ATOM 675 O O . GLU A 1 91 ? 14.459 32.056 -1.787 1.00 59.75 91 GLU A O 1
ATOM 681 N N . LYS A 1 92 ? 15.058 31.850 -3.952 1.00 68.87 92 LYS A N 1
ATOM 682 C CA . LYS A 1 92 ? 16.319 31.183 -3.671 1.00 76.58 92 LYS A CA 1
ATOM 683 C C . LYS A 1 92 ? 17.374 32.203 -3.263 1.00 69.79 92 LYS A C 1
ATOM 684 O O . LYS A 1 92 ? 18.393 31.853 -2.675 1.00 76.85 92 LYS A O 1
ATOM 690 N N . GLU A 1 93 ? 17.124 33.470 -3.579 1.00 48.13 93 GLU A N 1
ATOM 691 C CA . GLU A 1 93 ? 18.001 34.548 -3.140 1.00 55.67 93 GLU A CA 1
ATOM 692 C C . GLU A 1 93 ? 17.774 34.823 -1.651 1.00 56.67 93 GLU A C 1
ATOM 693 O O . GLU A 1 93 ? 18.721 35.042 -0.887 1.00 58.65 93 GLU A O 1
ATOM 699 N N . ILE A 1 94 ? 16.508 34.779 -1.243 1.00 58.17 94 ILE A N 1
ATOM 700 C CA . ILE A 1 94 ? 16.147 34.862 0.166 1.00 52.69 94 ILE A CA 1
ATOM 701 C C . ILE A 1 94 ? 16.656 33.629 0.911 1.00 58.85 94 ILE A C 1
ATOM 702 O O . ILE A 1 94 ? 17.272 33.744 1.974 1.00 57.07 94 ILE A O 1
ATOM 707 N N . ASP A 1 95 ? 16.398 32.453 0.340 1.00 53.10 95 ASP A N 1
ATOM 708 C CA . ASP A 1 95 ? 16.900 31.194 0.882 1.00 46.96 95 ASP A CA 1
ATOM 709 C C . ASP A 1 95 ? 18.417 31.238 1.047 1.00 57.49 95 ASP A C 1
ATOM 710 O O . ASP A 1 95 ? 18.964 30.667 1.989 1.00 57.95 95 ASP A O 1
ATOM 715 N N . GLU A 1 96 ? 19.090 31.922 0.127 1.00 62.16 96 GLU A N 1
ATOM 716 C CA . GLU A 1 96 ? 20.546 31.987 0.146 1.00 61.75 96 GLU A CA 1
ATOM 717 C C . GLU A 1 96 ? 21.060 32.949 1.207 1.00 54.33 96 GLU A C 1
ATOM 718 O O . GLU A 1 96 ? 22.009 32.628 1.924 1.00 51.75 96 GLU A O 1
ATOM 724 N N . ILE A 1 97 ? 20.444 34.126 1.304 1.00 41.24 97 ILE A N 1
ATOM 725 C CA . ILE A 1 97 ? 20.789 35.069 2.368 1.00 45.61 97 ILE A CA 1
ATOM 726 C C . ILE A 1 97 ? 20.624 34.397 3.732 1.00 40.55 97 ILE A C 1
ATOM 727 O O . ILE A 1 97 ? 21.522 34.443 4.594 1.00 46.35 97 ILE A O 1
ATOM 732 N N . VAL A 1 98 ? 19.479 33.745 3.904 1.00 32.85 98 VAL A N 1
ATOM 733 C CA . VAL A 1 98 ? 19.174 33.036 5.139 1.00 37.17 98 VAL A CA 1
ATOM 734 C C . VAL A 1 98 ? 20.189 31.937 5.440 1.00 39.23 98 VAL A C 1
ATOM 735 O O . VAL A 1 98 ? 20.723 31.870 6.546 1.00 42.73 98 VAL A O 1
ATOM 739 N N . GLU A 1 99 ? 20.456 31.083 4.457 1.00 51.58 99 GLU A N 1
ATOM 740 C CA . GLU A 1 99 ? 21.390 29.977 4.650 1.00 50.93 99 GLU A CA 1
ATOM 741 C C . GLU A 1 99 ? 22.809 30.462 4.960 1.00 53.01 99 GLU A C 1
ATOM 742 O O . GLU A 1 99 ? 23.540 29.829 5.726 1.00 46.02 99 GLU A O 1
ATOM 748 N N . GLU A 1 100 ? 23.190 31.594 4.376 1.00 46.90 100 GLU A N 1
ATOM 749 C CA . GLU A 1 100 ? 24.513 32.158 4.610 1.00 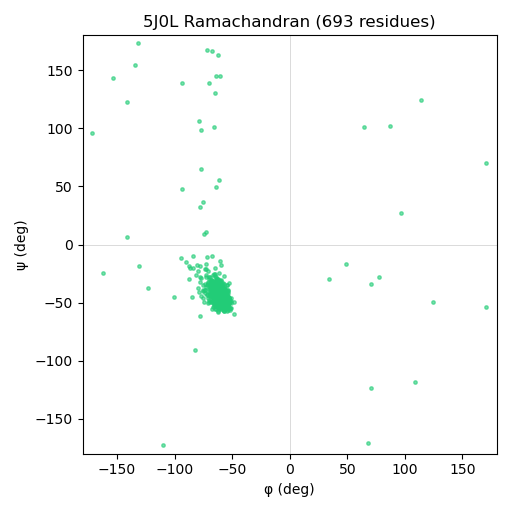47.50 100 GLU A CA 1
ATOM 750 C C . GLU A 1 100 ? 24.629 32.697 6.036 1.00 52.54 100 GLU A C 1
ATOM 751 O O . GLU A 1 100 ? 25.609 32.420 6.745 1.00 53.09 100 GLU A O 1
ATOM 757 N N . ALA A 1 101 ? 23.624 33.465 6.457 1.00 59.79 101 ALA A N 1
ATOM 758 C CA . ALA A 1 101 ? 23.595 33.980 7.824 1.00 55.54 101 ALA A CA 1
ATOM 759 C C . ALA A 1 101 ? 23.607 32.823 8.824 1.00 40.80 101 ALA A C 1
ATOM 760 O O . ALA A 1 101 ? 24.293 32.872 9.851 1.00 46.94 101 ALA A O 1
ATOM 762 N N . LYS A 1 102 ? 22.842 31.783 8.510 1.00 31.67 102 LYS A N 1
ATOM 763 C CA . LYS A 1 102 ? 22.769 30.584 9.338 1.00 40.83 102 LYS A CA 1
ATOM 764 C C . LYS A 1 102 ? 24.126 29.896 9.428 1.00 44.22 102 LYS A C 1
ATOM 765 O O . LYS A 1 102 ? 24.478 29.330 10.462 1.00 56.52 102 LYS A O 1
ATOM 771 N N . LYS A 1 103 ? 24.880 29.939 8.330 1.00 47.28 103 LYS A N 1
ATOM 772 C CA . LYS A 1 103 ? 26.242 29.413 8.313 1.00 47.81 103 LYS A CA 1
ATOM 773 C C . LYS A 1 103 ? 27.106 30.188 9.311 1.00 45.13 103 LYS A C 1
ATOM 774 O O . LYS A 1 103 ? 27.762 29.605 10.206 1.00 53.70 103 LYS A O 1
ATOM 780 N N . ARG A 1 104 ? 27.080 31.507 9.171 1.00 43.26 104 ARG A N 1
ATOM 781 C CA . ARG A 1 104 ? 27.936 32.357 9.988 1.00 42.30 104 ARG A CA 1
ATOM 782 C C . ARG A 1 104 ? 27.592 32.256 11.469 1.00 40.35 104 ARG A C 1
ATOM 783 O O . ARG A 1 104 ? 28.464 32.398 12.324 1.00 41.91 104 ARG A O 1
ATOM 791 N N . LEU A 1 105 ? 26.322 31.995 11.772 1.00 41.44 105 LEU A N 1
ATOM 792 C CA . LEU A 1 105 ? 25.907 31.841 13.162 1.00 42.46 105 LEU A CA 1
ATOM 793 C C . LEU A 1 105 ? 26.557 30.631 13.822 1.00 50.71 105 LEU A C 1
ATOM 794 O O . LEU A 1 105 ? 27.075 30.735 14.933 1.00 41.05 105 LEU A O 1
ATOM 799 N N . GLU A 1 106 ? 26.534 29.492 13.143 1.00 48.88 106 GLU A N 1
ATOM 800 C CA . GLU A 1 106 ? 27.144 28.285 13.689 1.00 51.60 106 GLU A CA 1
ATOM 801 C C . GLU A 1 106 ? 28.664 28.388 13.747 1.00 54.74 106 GLU A C 1
ATOM 802 O O . GLU A 1 106 ? 29.287 27.881 14.683 1.00 49.83 106 GLU A O 1
ATOM 808 N N . GLU A 1 107 ? 29.271 29.044 12.757 1.00 36.34 107 GLU A N 1
ATOM 809 C CA . GLU A 1 107 ? 30.718 29.260 12.819 1.00 47.54 107 GLU A CA 1
ATOM 810 C C . GLU A 1 107 ? 31.107 30.130 14.025 1.00 41.35 107 GLU A C 1
ATOM 811 O O . GLU A 1 107 ? 31.994 29.776 14.821 1.00 48.52 107 GLU A O 1
ATOM 817 N N . LEU A 1 108 ? 30.406 31.255 14.167 1.00 53.35 108 LEU A N 1
ATOM 818 C CA . LEU A 1 108 ? 30.577 32.154 15.304 1.00 57.75 108 LEU A CA 1
ATOM 819 C C . LEU A 1 108 ? 30.397 31.428 16.643 1.00 48.41 108 LEU A C 1
ATOM 820 O O . LEU A 1 108 ? 31.193 31.601 17.570 1.00 45.13 108 LEU A O 1
ATOM 825 N N . ALA A 1 109 ? 29.360 30.598 16.726 1.00 45.93 109 ALA A N 1
ATOM 826 C CA . ALA A 1 109 ? 29.070 29.845 17.943 1.00 45.74 109 ALA A CA 1
ATOM 827 C C . ALA A 1 109 ? 30.146 28.803 18.241 1.00 55.22 109 ALA A C 1
ATOM 828 O O . ALA A 1 109 ? 30.424 28.496 19.403 1.00 48.83 109 ALA A O 1
ATOM 830 N N . GLU A 1 110 ? 30.743 28.249 17.191 1.00 59.00 110 GLU A N 1
ATOM 831 C CA . GLU A 1 110 ? 31.814 27.277 17.369 1.00 56.00 110 GLU A CA 1
ATOM 832 C C . GLU A 1 110 ? 33.047 27.966 17.957 1.00 48.80 110 GLU A C 1
ATOM 833 O O . GLU A 1 110 ? 33.627 27.497 18.954 1.00 58.05 110 GLU A O 1
ATOM 839 N N . ARG A 1 111 ? 33.435 29.086 17.351 1.00 30.22 111 ARG A N 1
ATOM 840 C CA . ARG A 1 111 ? 34.575 29.851 17.862 1.00 39.26 111 ARG A CA 1
ATOM 841 C C . ARG A 1 111 ? 34.327 30.258 19.317 1.00 40.20 111 ARG A C 1
ATOM 842 O O . ARG A 1 111 ? 35.229 30.210 20.171 1.00 40.23 111 ARG A O 1
ATOM 850 N N . SER A 1 112 ? 33.077 30.630 19.591 1.00 42.69 112 SER A N 1
ATOM 851 C CA . SER A 1 112 ? 32.659 31.011 20.934 1.00 50.19 112 SER A CA 1
ATOM 852 C C . SER A 1 112 ? 32.851 29.869 21.938 1.00 49.54 112 SER A C 1
ATOM 853 O O . SER A 1 112 ? 33.472 30.060 22.993 1.00 45.47 112 SER A O 1
ATOM 856 N N . ARG A 1 113 ? 32.328 28.689 21.606 1.00 40.47 113 ARG A N 1
ATOM 857 C CA . ARG A 1 113 ? 32.489 27.513 22.463 1.00 36.72 113 ARG A CA 1
ATOM 858 C C . ARG A 1 113 ? 33.959 27.200 22.710 1.00 39.43 113 ARG A C 1
ATOM 859 O O . ARG A 1 113 ? 34.335 26.789 23.808 1.00 45.17 113 ARG A O 1
ATOM 867 N N . GLN A 1 114 ? 34.792 27.399 21.690 1.00 25.83 114 GLN A N 1
ATOM 868 C CA . GLN A 1 114 ? 36.230 27.194 21.852 1.00 30.98 114 GLN A CA 1
ATOM 869 C C . GLN A 1 114 ? 36.862 28.157 22.864 1.00 37.73 114 GLN A C 1
ATOM 870 O O . GLN A 1 114 ? 37.558 27.719 23.793 1.00 43.58 114 GLN A O 1
ATOM 876 N N . GLU A 1 115 ? 36.617 29.457 22.695 1.00 43.25 115 GLU A N 1
ATOM 877 C CA . GLU A 1 115 ? 37.127 30.450 23.648 1.00 36.99 115 GLU A CA 1
ATOM 878 C C . GLU A 1 115 ? 36.676 30.155 25.079 1.00 44.51 115 GLU A C 1
ATOM 879 O O . GLU A 1 115 ? 37.482 30.169 26.023 1.00 43.69 115 GLU A O 1
ATOM 885 N N . ASN A 1 116 ? 35.381 29.891 25.228 1.00 33.81 116 ASN A N 1
ATOM 886 C CA . ASN A 1 116 ? 34.806 29.505 26.502 1.00 41.58 116 ASN A CA 1
ATOM 887 C C . ASN A 1 116 ? 35.573 28.338 27.123 1.00 42.11 116 ASN A C 1
ATOM 888 O O . ASN A 1 116 ? 36.036 28.413 28.263 1.00 33.18 116 ASN A O 1
ATOM 893 N N . LYS A 1 117 ? 35.698 27.257 26.348 1.00 30.06 117 LYS A N 1
ATOM 894 C CA . LYS A 1 117 ? 36.387 26.056 26.805 1.00 43.27 117 LYS A CA 1
ATOM 895 C C . LYS A 1 117 ? 37.803 26.372 27.295 1.00 45.76 117 LYS A C 1
ATOM 896 O O . LYS A 1 117 ? 38.214 25.903 28.364 1.00 44.64 117 LYS A O 1
ATOM 902 N N . LYS A 1 118 ? 38.544 27.167 26.532 1.00 31.81 118 LYS A N 1
ATOM 903 C CA . LYS A 1 118 ? 39.890 27.538 26.970 1.00 48.83 118 LYS A CA 1
ATOM 904 C C . LYS A 1 118 ? 39.865 28.263 28.317 1.00 40.37 118 LYS A C 1
ATOM 905 O O . LYS A 1 118 ? 40.643 27.937 29.231 1.00 43.46 118 LYS A O 1
ATOM 911 N N . ILE A 1 119 ? 38.961 29.238 28.444 1.00 30.26 119 ILE A N 1
ATOM 912 C CA . ILE A 1 119 ? 38.826 29.973 29.704 1.00 32.98 119 ILE A CA 1
ATOM 913 C C . ILE A 1 119 ? 38.569 29.036 30.890 1.00 31.30 119 ILE A C 1
ATOM 914 O O . ILE A 1 119 ? 39.262 29.105 31.919 1.00 28.37 119 ILE A O 1
ATOM 919 N N . ILE A 1 120 ? 37.589 28.152 30.732 1.00 25.71 120 ILE A N 1
ATOM 920 C CA . ILE A 1 120 ? 37.247 27.198 31.782 1.00 25.78 120 ILE A CA 1
ATOM 921 C C . ILE A 1 120 ? 38.435 26.324 32.166 1.00 38.28 120 ILE A C 1
ATOM 922 O O . ILE A 1 120 ? 38.732 26.154 33.351 1.00 35.48 120 ILE A O 1
ATOM 927 N N . ASP A 1 121 ? 39.111 25.769 31.161 1.00 39.82 121 ASP A N 1
ATOM 928 C CA . ASP A 1 121 ? 40.252 24.892 31.411 1.00 39.43 121 ASP A CA 1
ATOM 929 C C . ASP A 1 121 ? 41.340 25.608 32.210 1.00 40.93 121 ASP A C 1
ATOM 930 O O . ASP A 1 121 ? 41.838 25.082 33.220 1.00 39.38 121 ASP A O 1
ATOM 935 N N . ARG A 1 122 ? 41.683 26.816 31.765 1.00 36.63 122 ARG A N 1
ATOM 936 C CA . ARG A 1 122 ? 42.669 27.633 32.470 1.00 32.27 122 ARG A CA 1
ATOM 937 C C . ARG A 1 122 ? 42.257 27.823 33.926 1.00 41.21 122 ARG A C 1
ATOM 938 O O . ARG A 1 122 ? 43.058 27.608 34.841 1.00 36.25 122 ARG A O 1
ATOM 946 N N . ALA A 1 123 ? 40.995 28.192 34.130 1.00 35.65 123 ALA A N 1
ATOM 947 C CA . ALA A 1 123 ? 40.469 28.440 35.469 1.00 28.39 123 ALA A CA 1
ATOM 948 C C . ALA A 1 123 ? 40.604 27.224 36.384 1.00 34.28 123 ALA A C 1
ATOM 949 O O . ALA A 1 123 ? 41.194 27.309 37.467 1.00 31.65 123 ALA A O 1
ATOM 951 N N . LYS A 1 124 ? 40.033 26.097 35.949 1.00 36.61 124 LYS A N 1
ATOM 952 C CA . LYS A 1 124 ? 40.089 24.845 36.698 1.00 34.60 124 LYS A CA 1
ATOM 953 C C . LYS A 1 124 ? 41.527 24.487 37.065 1.00 39.25 124 LYS A C 1
ATOM 954 O O . LYS A 1 124 ? 41.829 24.159 38.213 1.00 36.35 124 LYS A O 1
ATOM 960 N N . TYR A 1 125 ? 42.417 24.559 36.082 1.00 36.81 125 TYR A N 1
ATOM 961 C CA . TYR A 1 125 ? 43.815 24.214 36.306 1.00 41.46 125 TYR A CA 1
ATOM 962 C C . TYR A 1 125 ? 44.478 25.100 37.360 1.00 43.72 125 TYR A C 1
ATOM 963 O O . TYR A 1 125 ? 45.164 24.613 38.270 1.00 48.14 125 TYR A O 1
ATOM 972 N N . GLU A 1 126 ? 44.287 26.411 37.224 1.00 53.36 126 GLU A N 1
ATOM 973 C CA . GLU A 1 126 ? 44.883 27.338 38.178 1.00 49.34 126 GLU A CA 1
ATOM 974 C C . GLU A 1 126 ? 44.324 27.152 39.585 1.00 46.98 126 GLU A C 1
ATOM 975 O O . GLU A 1 126 ? 45.047 27.317 40.566 1.00 51.18 126 GLU A O 1
ATOM 981 N N . MET A 1 127 ? 43.047 26.796 39.686 1.00 37.50 127 MET A N 1
ATOM 982 C CA . MET A 1 127 ? 42.473 26.505 40.995 1.00 43.27 127 MET A CA 1
ATOM 983 C C . MET A 1 127 ? 43.037 25.208 41.558 1.00 43.68 127 MET A C 1
ATOM 984 O O . MET A 1 127 ? 43.145 25.051 42.772 1.00 49.63 127 MET A O 1
ATOM 989 N N . ASP A 1 128 ? 43.398 24.282 40.671 1.00 46.33 128 ASP A N 1
ATOM 990 C CA . ASP A 1 128 ? 44.051 23.046 41.090 1.00 49.07 128 ASP A CA 1
ATOM 991 C C . ASP A 1 128 ? 45.401 23.340 41.709 1.00 33.93 128 ASP A C 1
ATOM 992 O O . ASP A 1 128 ? 45.721 22.835 42.782 1.00 42.02 128 ASP A O 1
ATOM 997 N N . GLU A 1 129 ? 46.194 24.147 41.013 1.00 31.59 129 GLU A N 1
ATOM 998 C CA . GLU A 1 129 ? 47.568 24.414 41.438 1.00 44.61 129 GLU A CA 1
ATOM 999 C C . GLU A 1 129 ? 47.694 25.118 42.788 1.00 42.78 129 GLU A C 1
ATOM 1000 O O . GLU A 1 129 ? 48.678 24.933 43.500 1.00 52.65 129 GLU A O 1
ATOM 1006 N N . GLU A 1 130 ? 46.697 25.924 43.144 1.00 59.58 130 GLU A N 1
ATOM 1007 C CA . GLU A 1 130 ? 46.692 26.566 44.451 1.00 57.96 130 GLU A CA 1
ATOM 1008 C C . GLU A 1 130 ? 45.896 25.710 45.430 1.00 55.77 130 GLU A C 1
ATOM 1009 O O . GLU A 1 130 ? 44.855 25.158 45.069 1.00 61.11 130 GLU A O 1
ATOM 1015 N N . SER A 1 131 ? 46.412 25.600 46.659 1.00 77.39 131 SER A N 1
ATOM 1016 C CA . SER A 1 131 ? 45.916 24.684 47.694 1.00 89.07 131 SER A CA 1
ATOM 1017 C C . SER A 1 131 ? 46.270 23.229 47.390 1.00 79.35 131 SER A C 1
ATOM 1018 O O . SER A 1 131 ? 47.210 22.948 46.645 1.00 92.79 131 SER A O 1
ATOM 1021 N N . GLU B 1 4 ? 28.730 22.299 49.154 1.00 51.69 4 GLU B N 1
ATOM 1022 C CA . GLU B 1 4 ? 28.424 21.464 47.998 1.00 64.35 4 GLU B CA 1
ATOM 1023 C C . GLU B 1 4 ? 26.946 21.583 47.645 1.00 69.02 4 GLU B C 1
ATOM 1024 O O . GLU B 1 4 ? 26.561 21.499 46.477 1.00 69.18 4 GLU B O 1
ATOM 1030 N N . LYS B 1 5 ? 26.120 21.766 48.670 1.00 71.87 5 LYS B N 1
ATOM 1031 C CA . LYS B 1 5 ? 24.733 22.157 48.481 1.00 65.81 5 LYS B CA 1
ATOM 1032 C C . LYS B 1 5 ? 24.768 23.512 47.786 1.00 63.62 5 LYS B C 1
ATOM 1033 O O . LYS B 1 5 ? 23.989 23.795 46.866 1.00 67.56 5 LYS B O 1
ATOM 1039 N N . ALA B 1 6 ? 25.712 24.333 48.231 1.00 52.75 6 ALA B N 1
ATOM 1040 C CA . ALA B 1 6 ? 25.920 25.668 47.693 1.00 57.17 6 ALA B CA 1
ATOM 1041 C C . ALA B 1 6 ? 26.374 25.626 46.236 1.00 57.05 6 ALA B C 1
ATOM 1042 O O . ALA B 1 6 ? 26.142 26.568 45.484 1.00 60.19 6 ALA B O 1
ATOM 1044 N N . ALA B 1 7 ? 27.038 24.540 45.844 1.00 49.83 7 ALA B N 1
ATOM 1045 C CA . ALA B 1 7 ? 27.473 24.376 44.461 1.00 45.12 7 ALA B CA 1
ATOM 1046 C C . ALA B 1 7 ? 26.265 24.204 43.542 1.00 48.40 7 ALA B C 1
ATOM 1047 O O . ALA B 1 7 ? 26.100 24.944 42.560 1.00 59.12 7 ALA B O 1
ATOM 1049 N N . ARG B 1 8 ? 25.432 23.216 43.860 1.00 52.80 8 ARG B N 1
ATOM 1050 C CA . ARG B 1 8 ? 24.192 22.986 43.127 1.00 48.60 8 ARG B CA 1
ATOM 1051 C C . ARG B 1 8 ? 23.365 24.262 43.117 1.00 50.20 8 ARG B C 1
ATOM 1052 O O . ARG B 1 8 ? 22.743 24.604 42.110 1.00 60.13 8 ARG B O 1
ATOM 1060 N N . ALA B 1 9 ? 23.376 24.969 44.244 1.00 51.63 9 ALA B N 1
ATOM 1061 C CA . ALA B 1 9 ? 22.674 26.242 44.352 1.00 46.70 9 ALA B CA 1
ATOM 1062 C C . ALA B 1 9 ? 23.193 27.237 43.317 1.00 40.93 9 ALA B C 1
ATOM 1063 O O . ALA B 1 9 ? 22.410 27.910 42.640 1.00 38.96 9 ALA B O 1
ATOM 1065 N N . ALA B 1 10 ? 24.515 27.323 43.206 1.00 38.10 10 ALA B N 1
ATOM 1066 C CA . ALA B 1 10 ? 25.165 28.205 42.243 1.00 45.55 10 ALA B CA 1
ATOM 1067 C C . ALA B 1 10 ? 24.701 27.871 40.829 1.00 48.73 10 ALA B C 1
ATOM 1068 O O . ALA B 1 10 ? 24.306 28.763 40.060 1.00 44.83 10 ALA B O 1
ATOM 1070 N N . LYS B 1 11 ? 24.741 26.582 40.489 1.00 45.43 11 LYS B N 1
ATOM 1071 C CA . LYS B 1 11 ? 24.297 26.157 39.162 1.00 43.96 11 LYS B CA 1
ATOM 1072 C C . LYS B 1 11 ? 22.845 26.541 38.898 1.00 44.71 11 LYS B C 1
ATOM 1073 O O . LYS B 1 11 ? 22.515 27.044 37.826 1.00 40.52 11 LYS B O 1
ATOM 1079 N N . GLU B 1 12 ? 21.978 26.318 39.881 1.00 45.93 12 GLU B N 1
ATOM 1080 C CA . GLU B 1 12 ? 20.557 26.602 39.703 1.00 44.31 12 GLU B CA 1
ATOM 1081 C C . GLU B 1 12 ? 20.276 28.096 39.534 1.00 44.16 12 GLU B C 1
ATOM 1082 O O . GLU B 1 12 ? 19.430 28.491 38.724 1.00 44.56 12 GLU B O 1
ATOM 1088 N N . LEU B 1 13 ? 20.988 28.922 40.293 1.00 43.98 13 LEU B N 1
ATOM 1089 C CA . LEU B 1 13 ? 20.855 30.370 40.153 1.00 53.32 13 LEU B CA 1
ATOM 1090 C C . LEU B 1 13 ? 21.293 30.817 38.763 1.00 54.31 13 LEU B C 1
ATOM 1091 O O . LEU B 1 13 ? 20.579 31.570 38.080 1.00 41.25 13 LEU B O 1
ATOM 1096 N N . SER B 1 14 ? 22.463 30.333 38.344 1.00 37.58 14 SER B N 1
ATOM 1097 C CA . SER B 1 14 ? 22.977 30.650 37.019 1.00 33.17 14 SER B CA 1
ATOM 1098 C C . SER B 1 14 ? 21.983 30.254 35.927 1.00 40.58 14 SER B C 1
ATOM 1099 O O . SER B 1 14 ? 21.707 31.039 35.011 1.00 41.96 14 SER B O 1
ATOM 1102 N N . ARG B 1 15 ? 21.440 29.048 36.035 1.00 38.88 15 ARG B N 1
ATOM 1103 C CA . ARG B 1 15 ? 20.462 28.564 35.067 1.00 39.60 15 ARG B CA 1
ATOM 1104 C C . ARG B 1 15 ? 19.182 29.397 35.091 1.00 31.48 15 ARG B C 1
ATOM 1105 O O . ARG B 1 15 ? 18.534 29.571 34.066 1.00 39.09 15 ARG B O 1
ATOM 1113 N N . GLU B 1 16 ? 18.819 29.913 36.264 1.00 35.75 16 GLU B N 1
ATOM 1114 C CA . GLU B 1 16 ? 17.636 30.758 36.394 1.00 42.86 16 GLU B CA 1
ATOM 1115 C C . GLU B 1 16 ? 17.839 32.039 35.584 1.00 43.12 16 GLU B C 1
ATOM 1116 O O . GLU B 1 16 ? 16.997 32.423 34.749 1.00 35.36 16 GLU B O 1
ATOM 1122 N N . SER B 1 17 ? 18.980 32.680 35.823 1.00 34.13 17 SER B N 1
ATOM 1123 C CA . SER B 1 17 ? 19.386 33.852 35.053 1.00 29.41 17 SER B CA 1
ATOM 1124 C C . SER B 1 17 ? 19.319 33.583 33.541 1.00 31.30 17 SER B C 1
ATOM 1125 O O . SER B 1 17 ? 18.711 34.350 32.769 1.00 31.41 17 SER B O 1
ATOM 1128 N N . ALA B 1 18 ? 19.933 32.475 33.129 1.00 25.85 18 ALA B N 1
ATOM 1129 C CA . ALA B 1 18 ? 19.947 32.096 31.718 1.00 25.60 18 ALA B CA 1
ATOM 1130 C C . ALA B 1 18 ? 18.543 31.894 31.145 1.00 30.52 18 ALA B C 1
ATOM 1131 O O . ALA B 1 18 ? 18.280 32.259 30.000 1.00 34.20 18 ALA B O 1
ATOM 1133 N N . ARG B 1 19 ? 17.649 31.311 31.939 1.00 32.48 19 ARG B N 1
ATOM 1134 C CA . ARG B 1 19 ? 16.273 31.086 31.505 1.00 43.67 19 ARG B CA 1
ATOM 1135 C C . ARG B 1 19 ? 15.560 32.413 31.276 1.00 35.58 19 ARG B C 1
ATOM 1136 O O . ARG B 1 19 ? 14.848 32.584 30.279 1.00 33.70 19 ARG B O 1
ATOM 1144 N N . ALA B 1 20 ? 15.757 33.354 32.198 1.00 34.99 20 ALA B N 1
ATOM 1145 C CA . ALA B 1 20 ? 15.194 34.691 32.023 1.00 39.88 20 ALA B CA 1
ATOM 1146 C C . ALA B 1 20 ? 15.675 35.303 30.700 1.00 34.07 20 ALA B C 1
ATOM 1147 O O . ALA B 1 20 ? 14.870 35.804 29.887 1.00 31.14 20 ALA B O 1
ATOM 1149 N N . ALA B 1 21 ? 16.989 35.248 30.488 1.00 23.79 21 ALA B N 1
ATOM 1150 C CA . ALA B 1 21 ? 17.587 35.752 29.251 1.00 28.24 21 ALA B CA 1
ATOM 1151 C C . ALA B 1 21 ? 16.959 35.122 28.007 1.00 29.47 21 ALA B C 1
ATOM 1152 O O . ALA B 1 21 ? 16.698 35.806 27.011 1.00 27.82 21 ALA B O 1
ATOM 1154 N N . LYS B 1 22 ? 16.736 33.811 28.072 1.00 29.16 22 LYS B N 1
ATOM 1155 C CA . LYS B 1 22 ? 16.151 33.069 26.960 1.00 36.64 22 LYS B CA 1
ATOM 1156 C C . LYS B 1 22 ? 14.730 33.541 26.677 1.00 43.78 22 LYS B C 1
ATOM 1157 O O . LYS B 1 22 ? 14.331 33.664 25.515 1.00 37.83 22 LYS B O 1
ATOM 1163 N N . GLU B 1 23 ? 13.962 33.805 27.733 1.00 29.91 23 GLU B N 1
ATOM 1164 C CA . GLU B 1 23 ? 12.608 34.317 27.531 1.00 37.98 23 GLU B CA 1
ATOM 1165 C C . GLU B 1 23 ? 12.632 35.683 26.844 1.00 33.31 23 GLU B C 1
ATOM 1166 O O . GLU B 1 23 ? 11.862 35.930 25.899 1.00 34.60 23 GLU B O 1
ATOM 1172 N N . LEU B 1 24 ? 13.525 36.562 27.300 1.00 22.37 24 LEU B N 1
ATOM 1173 C CA . LEU B 1 24 ? 13.699 37.844 26.614 1.00 20.84 24 LEU B CA 1
ATOM 1174 C C . LEU B 1 24 ? 14.008 37.656 25.124 1.00 30.17 24 LEU B C 1
ATOM 1175 O O . LEU B 1 24 ? 13.369 38.272 24.259 1.00 26.86 24 LEU B O 1
ATOM 1180 N N . ALA B 1 25 ? 14.968 36.784 24.828 1.00 28.69 25 ALA B N 1
ATOM 1181 C CA . ALA B 1 25 ? 15.363 36.530 23.443 1.00 29.69 25 ALA B CA 1
ATOM 1182 C C . ALA B 1 25 ? 14.215 35.996 22.571 1.00 31.27 25 ALA B C 1
ATOM 1183 O O . ALA B 1 25 ? 14.054 36.415 21.421 1.00 33.06 25 ALA B O 1
ATOM 1185 N N . ASP B 1 26 ? 13.421 35.073 23.113 1.00 36.51 26 ASP B N 1
ATOM 1186 C CA . ASP B 1 26 ? 12.275 34.529 22.375 1.00 41.19 26 ASP B CA 1
ATOM 1187 C C . ASP B 1 26 ? 11.250 35.623 22.060 1.00 37.31 26 ASP B C 1
ATOM 1188 O O . ASP B 1 26 ? 10.780 35.756 20.909 1.00 44.36 26 ASP B O 1
ATOM 1193 N N . SER B 1 27 ? 10.927 36.418 23.084 1.00 33.72 27 SER B N 1
ATOM 1194 C CA . SER B 1 27 ? 10.074 37.590 22.893 1.00 35.28 27 SER B CA 1
ATOM 1195 C C . SER B 1 27 ? 10.591 38.461 21.745 1.00 34.07 27 SER B C 1
ATOM 1196 O O . SER B 1 27 ? 9.825 38.878 20.870 1.00 34.54 27 SER B O 1
ATOM 1199 N N . ASN B 1 28 ? 11.899 38.713 21.743 1.00 32.30 28 ASN B N 1
ATOM 1200 C CA . ASN B 1 28 ? 12.514 39.528 20.698 1.00 37.16 28 ASN B CA 1
ATOM 1201 C C . ASN B 1 28 ? 12.441 38.907 19.297 1.00 30.77 28 ASN B C 1
ATOM 1202 O O . ASN B 1 28 ? 12.311 39.630 18.306 1.00 25.64 28 ASN B O 1
ATOM 1207 N N . ALA B 1 29 ? 12.523 37.585 19.217 1.00 28.44 29 ALA B N 1
ATOM 1208 C CA . ALA B 1 29 ? 12.378 36.899 17.935 1.00 31.03 29 ALA B CA 1
ATOM 1209 C C . ALA B 1 29 ? 10.978 37.139 17.386 1.00 29.30 29 ALA B C 1
ATOM 1210 O O . ALA B 1 29 ? 10.799 37.561 16.226 1.00 36.12 29 ALA B O 1
ATOM 1212 N N . LYS B 1 30 ? 9.980 36.876 18.230 1.00 37.20 30 LYS B N 1
ATOM 1213 C CA . LYS B 1 30 ? 8.593 37.115 17.836 1.00 45.37 30 LYS B CA 1
ATOM 1214 C C . LYS B 1 30 ? 8.388 38.562 17.376 1.00 39.07 30 LYS B C 1
ATOM 1215 O O . LYS B 1 30 ? 7.735 38.825 16.351 1.00 45.53 30 LYS B O 1
ATOM 1221 N N . ALA B 1 31 ? 8.977 39.486 18.131 1.00 31.96 31 ALA B N 1
ATOM 1222 C CA . ALA B 1 31 ? 8.913 40.910 17.817 1.00 37.90 31 ALA B CA 1
ATOM 1223 C C . ALA B 1 31 ? 9.496 41.217 16.438 1.00 46.88 31 ALA B C 1
ATOM 1224 O O . ALA B 1 31 ? 8.919 41.991 15.672 1.00 48.44 31 ALA B O 1
ATOM 1226 N N . ALA B 1 32 ? 10.641 40.611 16.129 1.00 24.50 32 ALA B N 1
ATOM 1227 C CA . ALA B 1 32 ? 11.272 40.782 14.826 1.00 38.68 32 ALA B CA 1
ATOM 1228 C C . ALA B 1 32 ? 10.334 40.311 13.718 1.00 37.80 32 ALA B C 1
ATOM 1229 O O . ALA B 1 32 ? 10.150 40.997 12.706 1.00 34.92 32 ALA B O 1
ATOM 1231 N N . GLU B 1 33 ? 9.736 39.139 13.913 1.00 43.59 33 GLU B N 1
ATOM 1232 C CA . GLU B 1 33 ? 8.778 38.616 12.935 1.00 43.65 33 GLU B CA 1
ATOM 1233 C C . GLU B 1 33 ? 7.611 39.591 12.677 1.00 46.98 33 GLU B C 1
ATOM 1234 O O . GLU B 1 33 ? 7.309 39.945 11.525 1.00 40.12 33 GLU B O 1
ATOM 1240 N N . ASP B 1 34 ? 6.965 40.031 13.754 1.00 32.84 34 ASP B N 1
ATOM 1241 C CA . ASP B 1 34 ? 5.816 40.930 13.622 1.00 35.64 34 ASP B CA 1
ATOM 1242 C C . ASP B 1 34 ? 6.201 42.237 12.929 1.00 39.89 34 ASP B C 1
ATOM 1243 O O . ASP B 1 34 ? 5.540 42.678 11.977 1.00 35.82 34 ASP B O 1
ATOM 1248 N N . LEU B 1 35 ? 7.285 42.839 13.410 1.00 39.30 35 LEU B N 1
ATOM 1249 C CA . LEU B 1 35 ? 7.770 44.097 12.865 1.00 46.93 35 LEU B CA 1
ATOM 1250 C C . LEU B 1 35 ? 8.085 43.962 11.384 1.00 42.26 35 LEU B C 1
ATOM 1251 O O . LEU B 1 35 ? 7.880 44.902 10.621 1.00 41.50 35 LEU B O 1
ATOM 1256 N N . MET B 1 36 ? 8.568 42.794 10.975 1.00 43.59 36 MET B N 1
ATOM 1257 C CA . MET B 1 36 ? 8.851 42.579 9.562 1.00 47.78 36 MET B CA 1
ATOM 1258 C C . MET B 1 36 ? 7.579 42.299 8.781 1.00 54.97 36 MET B C 1
ATOM 1259 O O . MET B 1 36 ? 7.562 42.418 7.557 1.00 64.82 36 MET B O 1
ATOM 1264 N N . ARG B 1 37 ? 6.513 41.915 9.481 1.00 60.07 37 ARG B N 1
ATOM 1265 C CA . ARG B 1 37 ? 5.213 41.798 8.826 1.00 42.80 37 ARG B CA 1
ATOM 1266 C C . ARG B 1 37 ? 4.579 43.166 8.572 1.00 53.81 37 ARG B C 1
ATOM 1267 O O . ARG B 1 37 ? 3.910 43.367 7.558 1.00 62.43 37 ARG B O 1
ATOM 1275 N N . GLU B 1 38 ? 4.802 44.107 9.488 1.00 59.45 38 GLU B N 1
ATOM 1276 C CA . GLU B 1 38 ? 4.251 45.455 9.340 1.00 55.70 38 GLU B CA 1
ATOM 1277 C C . GLU B 1 38 ? 4.935 46.274 8.236 1.00 73.47 38 GLU B C 1
ATOM 1278 O O . GLU B 1 38 ? 4.449 47.338 7.849 1.00 81.52 38 GLU B O 1
ATOM 1284 N N . ILE B 1 39 ? 6.050 45.763 7.724 1.00 51.16 39 ILE B N 1
ATOM 1285 C CA . ILE B 1 39 ? 6.776 46.426 6.642 1.00 60.87 39 ILE B CA 1
ATOM 1286 C C . ILE B 1 39 ? 6.071 46.258 5.295 1.00 73.54 39 ILE B C 1
ATOM 1287 O O . ILE B 1 39 ? 6.017 47.188 4.488 1.00 70.16 39 ILE B O 1
ATOM 1292 N N . ALA B 1 40 ? 5.523 45.068 5.064 1.00 82.31 40 ALA B N 1
ATOM 1293 C CA . ALA B 1 40 ? 4.829 44.770 3.817 1.00 93.26 40 ALA B CA 1
ATOM 1294 C C . ALA B 1 40 ? 3.577 45.632 3.644 1.00 87.70 40 ALA B C 1
ATOM 1295 O O . ALA B 1 40 ? 2.710 45.680 4.520 1.00 90.90 40 ALA B O 1
ATOM 1297 N N . ARG B 1 47 ? 13.008 54.310 6.721 1.00 54.43 47 ARG B N 1
ATOM 1298 C CA . ARG B 1 47 ? 11.557 54.371 6.607 1.00 52.81 47 ARG B CA 1
ATOM 1299 C C . ARG B 1 47 ? 10.911 53.605 7.754 1.00 62.74 47 ARG B C 1
ATOM 1300 O O . ARG B 1 47 ? 11.163 53.892 8.923 1.00 57.81 47 ARG B O 1
ATOM 1308 N N . LEU B 1 48 ? 10.074 52.630 7.412 1.00 38.45 48 LEU B N 1
ATOM 1309 C CA . LEU B 1 48 ? 9.579 51.668 8.385 1.00 47.68 48 LEU B CA 1
ATOM 1310 C C . LEU B 1 48 ? 10.760 50.783 8.753 1.00 52.92 48 LEU B C 1
ATOM 1311 O O . LEU B 1 48 ? 10.836 50.233 9.854 1.00 48.63 48 LEU B O 1
ATOM 1316 N N . LEU B 1 49 ? 11.685 50.653 7.803 1.00 47.63 49 LEU B N 1
ATOM 1317 C CA . LEU B 1 49 ? 12.912 49.892 7.985 1.00 35.45 49 LEU B CA 1
ATOM 1318 C C . LEU B 1 49 ? 13.738 50.511 9.112 1.00 38.39 49 LEU B C 1
ATOM 1319 O O . LEU B 1 49 ? 14.301 49.803 9.950 1.00 38.09 49 LEU B O 1
ATOM 1324 N N . GLU B 1 50 ? 13.804 51.837 9.133 1.00 44.63 50 GLU B N 1
ATOM 1325 C CA . GLU B 1 50 ? 14.520 52.543 10.194 1.00 49.29 50 GLU B CA 1
ATOM 1326 C C . GLU B 1 50 ? 13.885 52.279 11.558 1.00 34.49 50 GLU B C 1
ATOM 1327 O O . GLU B 1 50 ? 14.582 52.004 12.543 1.00 40.25 50 GLU B O 1
ATOM 1333 N N . LEU B 1 51 ? 12.559 52.361 11.608 1.00 34.55 51 LEU B N 1
ATOM 1334 C CA . LEU B 1 51 ? 11.828 52.065 12.836 1.00 39.03 51 LEU B CA 1
ATOM 1335 C C . LEU B 1 51 ? 12.150 50.656 13.334 1.00 39.54 51 LEU B C 1
ATOM 1336 O O . LEU B 1 51 ? 12.485 50.455 14.508 1.00 36.68 51 LEU B O 1
ATOM 1341 N N . MET B 1 52 ? 12.079 49.687 12.427 1.00 32.41 52 MET B N 1
ATOM 1342 C CA . MET B 1 52 ? 12.337 48.298 12.793 1.00 30.11 52 MET B CA 1
ATOM 1343 C C . MET B 1 52 ? 13.764 48.083 13.307 1.00 33.48 52 MET B C 1
ATOM 1344 O O . MET B 1 52 ? 13.970 47.458 14.354 1.00 30.61 52 MET B O 1
ATOM 1349 N N . ALA B 1 53 ? 14.739 48.605 12.565 1.00 36.96 53 ALA B N 1
ATOM 1350 C CA . ALA B 1 53 ? 16.145 48.505 12.952 1.00 35.98 53 ALA B CA 1
ATOM 1351 C C . ALA B 1 53 ? 16.376 49.091 14.344 1.00 41.15 53 ALA B C 1
ATOM 1352 O O . ALA B 1 53 ? 17.003 48.456 15.204 1.00 42.08 53 ALA B O 1
ATOM 1354 N N . GLU B 1 54 ? 15.868 50.303 14.556 1.00 31.57 54 GLU B N 1
ATOM 1355 C CA . GLU B 1 54 ? 15.993 50.977 15.843 1.00 36.87 54 GLU B CA 1
ATOM 1356 C C . GLU B 1 54 ? 15.396 50.135 16.963 1.00 32.77 54 GLU B C 1
ATOM 1357 O O . GLU B 1 54 ? 16.017 49.951 18.008 1.00 27.84 54 GLU B O 1
ATOM 1363 N N . ALA B 1 55 ? 14.191 49.617 16.731 1.00 29.47 55 ALA B N 1
ATOM 1364 C CA . ALA B 1 55 ? 13.488 48.804 17.721 1.00 26.64 55 ALA B CA 1
ATOM 1365 C C . ALA B 1 55 ? 14.264 47.540 18.097 1.00 36.04 55 ALA B C 1
ATOM 1366 O O . ALA B 1 55 ? 14.391 47.204 19.281 1.00 35.12 55 ALA B O 1
ATOM 1368 N N . ILE B 1 56 ? 14.772 46.843 17.089 1.00 27.76 56 ILE B N 1
ATOM 1369 C CA . ILE B 1 56 ? 15.527 45.614 17.306 1.00 20.32 56 ILE B CA 1
ATOM 1370 C C . ILE B 1 56 ? 16.805 45.897 18.086 1.00 27.79 56 ILE B C 1
ATOM 1371 O O . ILE B 1 56 ? 17.121 45.200 19.053 1.00 26.38 56 ILE B O 1
ATOM 1376 N N . ARG B 1 57 ? 17.537 46.931 17.673 1.00 29.86 57 ARG B N 1
ATOM 1377 C CA . ARG B 1 57 ? 18.776 47.289 18.365 1.00 26.72 57 ARG B CA 1
ATOM 1378 C C . ARG B 1 57 ? 18.520 47.706 19.818 1.00 27.94 57 ARG B C 1
ATOM 1379 O O . ARG B 1 57 ? 19.308 47.384 20.716 1.00 24.41 57 ARG B O 1
ATOM 1387 N N . GLU B 1 58 ? 17.404 48.391 20.043 1.00 31.71 58 GLU B N 1
ATOM 1388 C CA . GLU B 1 58 ? 16.994 48.788 21.387 1.00 21.85 58 GLU B CA 1
ATOM 1389 C C . GLU B 1 58 ? 16.677 47.565 22.255 1.00 31.87 58 GLU B C 1
ATOM 1390 O O . GLU B 1 58 ? 17.073 47.494 23.426 1.00 30.08 58 GLU B O 1
ATOM 1396 N N . LEU B 1 59 ? 15.964 46.603 21.670 1.00 25.79 59 LEU B N 1
ATOM 1397 C CA . LEU B 1 59 ? 15.657 45.348 22.353 1.00 26.49 59 LEU B CA 1
ATOM 1398 C C . LEU B 1 59 ? 16.931 44.595 22.731 1.00 27.46 59 LEU B C 1
ATOM 1399 O O . LEU B 1 59 ? 17.036 44.043 23.831 1.00 31.87 59 LEU B O 1
ATOM 1404 N N . GLN B 1 60 ? 17.899 44.580 21.819 1.00 29.75 60 GLN B N 1
ATOM 1405 C CA . GLN B 1 60 ? 19.180 43.943 22.100 1.00 39.50 60 GLN B CA 1
ATOM 1406 C C . GLN B 1 60 ? 19.902 44.647 23.250 1.00 39.34 60 GLN B C 1
ATOM 1407 O O . GLN B 1 60 ? 20.433 43.991 24.155 1.00 24.46 60 GLN B O 1
ATOM 1413 N N . LYS B 1 61 ? 19.918 45.977 23.216 1.00 22.91 61 LYS B N 1
ATOM 1414 C CA . LYS B 1 61 ? 20.596 46.753 24.255 1.00 30.72 61 LYS B CA 1
ATOM 1415 C C . LYS B 1 61 ? 19.995 46.507 25.638 1.00 29.37 61 LYS B C 1
ATOM 1416 O O . LYS B 1 61 ? 20.717 46.302 26.625 1.00 31.09 61 LYS B O 1
ATOM 1422 N N . GLN B 1 62 ? 18.664 46.515 25.703 1.00 27.15 62 GLN B N 1
ATOM 1423 C CA . GLN B 1 62 ? 17.974 46.263 26.964 1.00 28.32 62 GLN B CA 1
ATOM 1424 C C . GLN B 1 62 ? 18.186 44.820 27.440 1.00 30.47 62 GLN B C 1
ATOM 1425 O O . GLN B 1 62 ? 18.288 44.557 28.648 1.00 33.03 62 GLN B O 1
ATOM 1431 N N . ALA B 1 63 ? 18.267 43.898 26.485 1.00 28.29 63 ALA B N 1
ATOM 1432 C CA . ALA B 1 63 ? 18.592 42.509 26.788 1.00 28.46 63 ALA B CA 1
ATOM 1433 C C . ALA B 1 63 ? 19.958 42.411 27.458 1.00 33.95 63 ALA B C 1
ATOM 1434 O O . ALA B 1 63 ? 20.117 41.712 28.459 1.00 37.71 63 ALA B O 1
ATOM 1436 N N . ALA B 1 64 ? 20.937 43.126 26.906 1.00 24.56 64 ALA B N 1
ATOM 1437 C CA . ALA B 1 64 ? 22.288 43.125 27.459 1.00 30.59 64 ALA B CA 1
ATOM 1438 C C . ALA B 1 64 ? 22.333 43.768 28.845 1.00 29.12 64 ALA B C 1
ATOM 1439 O O . ALA B 1 64 ? 23.057 43.299 29.725 1.00 25.22 64 ALA B O 1
ATOM 1441 N N . GLU B 1 65 ? 21.561 44.832 29.043 1.00 21.87 65 GLU B N 1
ATOM 1442 C CA . GLU B 1 65 ? 21.468 45.455 30.362 1.00 25.27 65 GLU B CA 1
ATOM 1443 C C . GLU B 1 65 ? 20.947 44.460 31.403 1.00 21.69 65 GLU B C 1
ATOM 1444 O O . GLU B 1 65 ? 21.548 44.270 32.476 1.00 25.55 65 GLU B O 1
ATOM 1450 N N . SER B 1 66 ? 19.835 43.810 31.063 1.00 23.17 66 SER B N 1
ATOM 1451 C CA . SER B 1 66 ? 19.218 42.829 31.948 1.00 21.99 66 SER B CA 1
ATOM 1452 C C . SER B 1 66 ? 20.182 41.694 32.276 1.00 30.27 66 SER B C 1
ATOM 1453 O O . SER B 1 66 ? 20.325 41.307 33.440 1.00 36.21 66 SER B O 1
ATOM 1456 N N . ILE B 1 67 ? 20.847 41.177 31.247 1.00 22.60 67 ILE B N 1
ATOM 1457 C CA . ILE B 1 67 ? 21.803 40.090 31.429 1.00 28.13 67 ILE B CA 1
ATOM 1458 C C . ILE B 1 67 ? 22.954 40.518 32.337 1.00 31.37 67 ILE B C 1
ATOM 1459 O O . ILE B 1 67 ? 23.416 39.736 33.165 1.00 25.33 67 ILE B O 1
ATOM 1464 N N . ALA B 1 68 ? 23.398 41.765 32.200 1.00 19.92 68 ALA B N 1
ATOM 1465 C CA . ALA B 1 68 ? 24.470 42.279 33.047 1.00 25.64 68 ALA B CA 1
ATOM 1466 C C . ALA B 1 68 ? 24.046 42.296 34.513 1.00 36.28 68 ALA B C 1
ATOM 1467 O O . ALA B 1 68 ? 24.757 41.776 35.391 1.00 34.98 68 ALA B O 1
ATOM 1469 N N . ASP B 1 69 ? 22.889 42.903 34.776 1.00 31.98 69 ASP B N 1
ATOM 1470 C CA . ASP B 1 69 ? 22.356 42.945 36.139 1.00 39.05 69 ASP B CA 1
ATOM 1471 C C . ASP B 1 69 ? 22.248 41.538 36.741 1.00 33.15 69 ASP B C 1
ATOM 1472 O O . ASP B 1 69 ? 22.724 41.278 37.859 1.00 33.79 69 ASP B O 1
ATOM 1477 N N . SER B 1 70 ? 21.638 40.636 35.977 1.00 26.76 70 SER B N 1
ATOM 1478 C CA . SER B 1 70 ? 21.501 39.237 36.373 1.00 32.95 70 SER B CA 1
ATOM 1479 C C . SER B 1 70 ? 22.837 38.600 36.732 1.00 40.31 70 SER B C 1
ATOM 1480 O O . SER B 1 70 ? 22.972 37.991 37.790 1.00 30.76 70 SER B O 1
ATOM 1483 N N . GLN B 1 71 ? 23.814 38.744 35.839 1.00 38.14 71 GLN B N 1
ATOM 1484 C CA . GLN B 1 71 ? 25.148 38.196 36.042 1.00 30.59 71 GLN B CA 1
ATOM 1485 C C . GLN B 1 71 ? 25.764 38.695 37.339 1.00 32.42 71 GLN B C 1
ATOM 1486 O O . GLN B 1 71 ? 26.320 37.901 38.104 1.00 34.52 71 GLN B O 1
ATOM 1492 N N . ARG B 1 72 ? 25.672 39.999 37.587 1.00 22.37 72 ARG B N 1
ATOM 1493 C CA . ARG B 1 72 ? 26.219 40.550 38.828 1.00 25.08 72 ARG B CA 1
ATOM 1494 C C . ARG B 1 72 ? 25.538 39.928 40.047 1.00 34.86 72 ARG B C 1
ATOM 1495 O O . ARG B 1 72 ? 26.205 39.537 41.016 1.00 37.98 72 ARG B O 1
ATOM 1503 N N . LEU B 1 73 ? 24.210 39.818 39.993 1.00 26.94 73 LEU B N 1
ATOM 1504 C CA . LEU B 1 73 ? 23.487 39.142 41.072 1.00 38.77 73 LEU B CA 1
ATOM 1505 C C . LEU B 1 73 ? 24.026 37.727 41.312 1.00 42.26 73 LEU B C 1
ATOM 1506 O O . LEU B 1 73 ? 24.373 37.362 42.443 1.00 37.07 73 LEU B O 1
ATOM 1511 N N . VAL B 1 74 ? 24.110 36.953 40.234 1.00 37.36 74 VAL B N 1
ATOM 1512 C CA . VAL B 1 74 ? 24.546 35.562 40.298 1.00 33.27 74 VAL B CA 1
ATOM 1513 C C . VAL B 1 74 ? 25.932 35.417 40.916 1.00 40.18 74 VAL B C 1
ATOM 1514 O O . VAL B 1 74 ? 26.120 34.629 41.845 1.00 35.12 74 VAL B O 1
ATOM 1518 N N . VAL B 1 75 ? 26.897 36.186 40.413 1.00 28.12 75 VAL B N 1
ATOM 1519 C CA . VAL B 1 75 ? 28.269 36.071 40.910 1.00 35.81 75 VAL B CA 1
ATOM 1520 C C . VAL B 1 75 ? 28.398 36.550 42.359 1.00 24.84 75 VAL B C 1
ATOM 1521 O O . VAL B 1 75 ? 29.154 35.975 43.148 1.00 33.04 75 VAL B O 1
ATOM 1525 N N . GLU B 1 76 ? 27.643 37.587 42.716 1.00 38.15 76 GLU B N 1
ATOM 1526 C CA . GLU B 1 76 ? 27.635 38.049 44.098 1.00 41.10 76 GLU B CA 1
ATOM 1527 C C . GLU B 1 76 ? 27.104 36.969 45.038 1.00 33.76 76 GLU B C 1
ATOM 1528 O O . GLU B 1 76 ? 27.669 36.728 46.111 1.00 31.88 76 GLU B O 1
ATOM 1534 N N . ALA B 1 77 ? 26.026 36.316 44.615 1.00 24.34 77 ALA B N 1
ATOM 1535 C CA . ALA B 1 77 ? 25.438 35.221 45.374 1.00 38.10 77 ALA B CA 1
ATOM 1536 C C . ALA B 1 77 ? 26.406 34.051 45.503 1.00 41.72 77 ALA B C 1
ATOM 1537 O O . ALA B 1 77 ? 26.487 33.422 46.553 1.00 36.66 77 ALA B O 1
ATOM 1539 N N . ILE B 1 78 ? 27.139 33.765 44.430 1.00 35.62 78 ILE B N 1
ATOM 1540 C CA . ILE B 1 78 ? 28.112 32.679 44.424 1.00 41.01 78 ILE B CA 1
ATOM 1541 C C . ILE B 1 78 ? 29.270 32.950 45.379 1.00 44.87 78 ILE B C 1
ATOM 1542 O O . ILE B 1 78 ? 29.675 32.063 46.128 1.00 29.05 78 ILE B O 1
ATOM 1547 N N . ILE B 1 79 ? 29.799 34.171 45.358 1.00 31.07 79 ILE B N 1
ATOM 1548 C CA . ILE B 1 79 ? 30.851 34.556 46.295 1.00 35.05 79 ILE B CA 1
ATOM 1549 C C . ILE B 1 79 ? 30.348 34.487 47.740 1.00 35.32 79 ILE B C 1
ATOM 1550 O O . ILE B 1 79 ? 31.034 33.968 48.625 1.00 42.32 79 ILE B O 1
ATOM 1555 N N . ARG B 1 80 ? 29.135 34.986 47.966 1.00 37.91 80 ARG B N 1
ATOM 1556 C CA . ARG B 1 80 ? 28.521 34.929 49.289 1.00 44.21 80 ARG B CA 1
ATOM 1557 C C . ARG B 1 80 ? 28.371 33.490 49.795 1.00 48.42 80 ARG B C 1
ATOM 1558 O O . ARG B 1 80 ? 28.676 33.199 50.951 1.00 46.61 80 ARG B O 1
ATOM 1566 N N . LEU B 1 81 ? 27.911 32.599 48.923 1.00 41.84 81 LEU B N 1
ATOM 1567 C CA . LEU B 1 81 ? 27.793 31.186 49.265 1.00 52.05 81 LEU B CA 1
ATOM 1568 C C . LEU B 1 81 ? 29.160 30.607 49.596 1.00 48.88 81 LEU B C 1
ATOM 1569 O O . LEU B 1 81 ? 29.328 29.968 50.633 1.00 60.72 81 LEU B O 1
ATOM 1574 N N . ALA B 1 82 ? 30.129 30.853 48.720 1.00 43.18 82 ALA B N 1
ATOM 1575 C CA . ALA B 1 82 ? 31.471 30.298 48.867 1.00 53.37 82 ALA B CA 1
ATOM 1576 C C . ALA B 1 82 ? 32.139 30.750 50.162 1.00 54.41 82 ALA B C 1
ATOM 1577 O O . ALA B 1 82 ? 32.941 30.022 50.741 1.00 66.44 82 ALA B O 1
ATOM 1579 N N . GLU B 1 83 ? 31.804 31.956 50.623 1.00 48.29 83 GLU B N 1
ATOM 1580 C CA . GLU B 1 83 ? 32.321 32.432 51.905 1.00 56.91 83 GLU B CA 1
ATOM 1581 C C . GLU B 1 83 ? 31.548 31.830 53.077 1.00 63.99 83 GLU B C 1
ATOM 1582 O O . GLU B 1 83 ? 32.136 31.440 54.092 1.00 71.54 83 GLU B O 1
ATOM 1588 N N . ALA B 1 84 ? 30.234 31.745 52.917 1.00 77.23 84 ALA B N 1
ATOM 1589 C CA . ALA B 1 84 ? 29.357 31.189 53.943 1.00 68.58 84 ALA B CA 1
ATOM 1590 C C . ALA B 1 84 ? 29.775 29.767 54.301 1.00 78.60 84 ALA B C 1
ATOM 1591 O O . ALA B 1 84 ? 29.989 29.449 55.472 1.00 88.07 84 ALA B O 1
ATOM 1593 N N . VAL B 1 85 ? 29.881 28.909 53.288 1.00 69.60 85 VAL B N 1
ATOM 1594 C CA . VAL B 1 85 ? 30.581 27.643 53.446 1.00 68.86 85 VAL B CA 1
ATOM 1595 C C . VAL B 1 85 ? 32.018 28.053 53.725 1.00 76.46 85 VAL B C 1
ATOM 1596 O O . VAL B 1 85 ? 32.474 29.051 53.182 1.00 93.86 85 VAL B O 1
ATOM 1600 N N . LYS B 1 86 ? 32.720 27.299 54.567 1.00 93.86 86 LYS B N 1
ATOM 1601 C CA . LYS B 1 86 ? 34.054 27.664 55.076 1.00 113.24 86 LYS B CA 1
ATOM 1602 C C . LYS B 1 86 ? 34.009 28.715 56.200 1.00 115.42 86 LYS B C 1
ATOM 1603 O O . LYS B 1 86 ? 34.907 28.751 57.043 1.00 124.02 86 LYS B O 1
ATOM 1609 N N . GLN B 1 87 ? 32.982 29.571 56.222 1.00 73.72 87 GLN B N 1
ATOM 1610 C CA . GLN B 1 87 ? 32.723 30.359 57.432 1.00 78.55 87 GLN B CA 1
ATOM 1611 C C . GLN B 1 87 ? 31.765 29.639 58.390 1.00 91.39 87 GLN B C 1
ATOM 1612 O O . GLN B 1 87 ? 31.654 30.010 59.559 1.00 75.21 87 GLN B O 1
ATOM 1618 N N . GLY B 1 88 ? 31.076 28.615 57.889 1.00 93.68 88 GLY B N 1
ATOM 1619 C CA . GLY B 1 88 ? 30.162 27.824 58.702 1.00 83.36 88 GLY B CA 1
ATOM 1620 C C . GLY B 1 88 ? 28.698 28.053 58.377 1.00 83.58 88 GLY B C 1
ATOM 1621 O O . GLY B 1 88 ? 28.241 27.767 57.269 1.00 75.88 88 GLY B O 1
ATOM 1622 N N . ALA B 1 89 ? 27.954 28.540 59.374 1.00 90.17 89 ALA B N 1
ATOM 1623 C CA . ALA B 1 89 ? 26.574 29.009 59.212 1.00 91.67 89 ALA B CA 1
ATOM 1624 C C . ALA B 1 89 ? 25.517 27.924 58.946 1.00 84.58 89 ALA B C 1
ATOM 1625 O O . ALA B 1 89 ? 24.369 28.051 59.377 1.00 87.30 89 ALA B O 1
ATOM 1627 N N . SER B 1 90 ? 25.909 26.878 58.223 1.00 64.78 90 SER B N 1
ATOM 1628 C CA . SER B 1 90 ? 25.074 25.689 58.002 1.00 65.03 90 SER B CA 1
ATOM 1629 C C . SER B 1 90 ? 23.819 25.870 57.140 1.00 73.63 90 SER B C 1
ATOM 1630 O O . SER B 1 90 ? 23.596 26.919 56.518 1.00 74.23 90 SER B O 1
ATOM 1633 N N . GLU B 1 91 ? 23.003 24.815 57.127 1.00 67.55 91 GLU B N 1
ATOM 1634 C CA . GLU B 1 91 ? 21.932 24.643 56.145 1.00 76.57 91 GLU B CA 1
ATOM 1635 C C . GLU B 1 91 ? 20.893 25.758 56.048 1.00 75.65 91 GLU B C 1
ATOM 1636 O O . GLU B 1 91 ? 20.530 26.149 54.943 1.00 80.43 91 GLU B O 1
ATOM 1642 N N . LYS B 1 92 ? 20.399 26.252 57.173 1.00 78.27 92 LYS B N 1
ATOM 1643 C CA . LYS B 1 92 ? 19.340 27.257 57.118 1.00 89.12 92 LYS B CA 1
ATOM 1644 C C . LYS B 1 92 ? 19.866 28.592 56.602 1.00 79.36 92 LYS B C 1
ATOM 1645 O O . LYS B 1 92 ? 19.187 29.296 55.854 1.00 72.25 92 LYS B O 1
ATOM 1651 N N . GLU B 1 93 ? 21.084 28.944 57.009 1.00 81.47 93 GLU B N 1
ATOM 1652 C CA . GLU B 1 93 ? 21.698 30.176 56.541 1.00 82.20 93 GLU B CA 1
ATOM 1653 C C . GLU B 1 93 ? 22.003 30.084 55.047 1.00 80.26 93 GLU B C 1
ATOM 1654 O O . GLU B 1 93 ? 21.743 31.028 54.290 1.00 81.67 93 GLU B O 1
ATOM 1660 N N . ILE B 1 94 ? 22.550 28.948 54.626 1.00 61.27 94 ILE B N 1
ATOM 1661 C CA . ILE B 1 94 ? 22.818 28.730 53.205 1.00 62.01 94 ILE B CA 1
ATOM 1662 C C . ILE B 1 94 ? 21.533 28.824 52.381 1.00 60.13 94 ILE B C 1
ATOM 1663 O O . ILE B 1 94 ? 21.470 29.525 51.367 1.00 67.52 94 ILE B O 1
ATOM 1668 N N . ASP B 1 95 ? 20.502 28.115 52.842 1.00 67.00 95 ASP B N 1
ATOM 1669 C CA . ASP B 1 95 ? 19.188 28.138 52.211 1.00 66.22 95 ASP B CA 1
ATOM 1670 C C . ASP B 1 95 ? 18.630 29.552 52.143 1.00 64.29 95 ASP B C 1
ATOM 1671 O O . ASP B 1 95 ? 17.923 29.902 51.199 1.00 60.66 95 ASP B O 1
ATOM 1676 N N . GLU B 1 96 ? 18.934 30.355 53.155 1.00 54.84 96 GLU B N 1
ATOM 1677 C CA . GLU B 1 96 ? 18.424 31.718 53.202 1.00 52.67 96 GLU B CA 1
ATOM 1678 C C . GLU B 1 96 ? 19.119 32.590 52.169 1.00 52.32 96 GLU B C 1
ATOM 1679 O O . GLU B 1 96 ? 18.472 33.379 51.472 1.00 57.21 96 GLU B O 1
ATOM 1685 N N . ILE B 1 97 ? 20.438 32.446 52.075 1.00 39.79 97 ILE B N 1
ATOM 1686 C CA . ILE B 1 97 ? 21.197 33.138 51.042 1.00 38.88 97 ILE B CA 1
ATOM 1687 C C . ILE B 1 97 ? 20.632 32.786 49.667 1.00 46.79 97 ILE B C 1
ATOM 1688 O O . ILE B 1 97 ? 20.356 33.666 48.839 1.00 43.04 97 ILE B O 1
ATOM 1693 N N . VAL B 1 98 ? 20.439 31.488 49.442 1.00 39.36 98 VAL B N 1
ATOM 1694 C CA . VAL B 1 98 ? 19.928 30.993 48.166 1.00 43.87 98 VAL B CA 1
ATOM 1695 C C . VAL B 1 98 ? 18.540 31.542 47.821 1.00 45.20 98 VAL B C 1
ATOM 1696 O O . VAL B 1 98 ? 18.323 32.056 46.722 1.00 54.79 98 VAL B O 1
ATOM 1700 N N . GLU B 1 99 ? 17.609 31.438 48.762 1.00 46.48 99 GLU B N 1
ATOM 1701 C CA . GLU B 1 99 ? 16.243 31.898 48.523 1.00 56.54 99 GLU B CA 1
ATOM 1702 C C . GLU B 1 99 ? 16.143 33.416 48.369 1.00 53.47 99 GLU B C 1
ATOM 1703 O O . GLU B 1 99 ? 15.288 33.913 47.630 1.00 39.17 99 GLU B O 1
ATOM 1709 N N . GLU B 1 100 ? 17.010 34.154 49.058 1.00 49.24 100 GLU B N 1
ATOM 1710 C CA . GLU B 1 100 ? 17.036 35.602 48.888 1.00 48.77 100 GLU B CA 1
ATOM 1711 C C . GLU B 1 100 ? 17.566 35.967 47.507 1.00 50.53 100 GLU B C 1
ATOM 1712 O O . GLU B 1 100 ? 17.023 36.850 46.836 1.00 57.43 100 GLU B O 1
ATOM 1718 N N . ALA B 1 101 ? 18.623 35.278 47.082 1.00 36.79 101 ALA B N 1
ATOM 1719 C CA . ALA B 1 101 ? 19.150 35.464 45.736 1.00 30.51 101 ALA B CA 1
ATOM 1720 C C . ALA B 1 101 ? 18.081 35.155 44.685 1.00 45.63 101 ALA B C 1
ATOM 1721 O O . ALA B 1 101 ? 17.946 35.880 43.696 1.00 41.22 101 ALA B O 1
ATOM 1723 N N . LYS B 1 102 ? 17.320 34.086 44.910 1.00 29.43 102 LYS B N 1
ATOM 1724 C CA . LYS B 1 102 ? 16.235 33.710 44.009 1.00 44.02 102 LYS B CA 1
ATOM 1725 C C . LYS B 1 102 ? 15.184 34.808 43.955 1.00 37.55 102 LYS B C 1
ATOM 1726 O O . LYS B 1 102 ? 14.696 35.161 42.880 1.00 39.61 102 LYS B O 1
ATOM 1732 N N . LYS B 1 103 ? 14.849 35.352 45.122 1.00 40.52 103 LYS B N 1
ATOM 1733 C CA . LYS B 1 103 ? 13.851 36.411 45.215 1.00 45.16 103 LYS B CA 1
ATOM 1734 C C . LYS B 1 103 ? 14.272 37.646 44.416 1.00 47.60 103 LYS B C 1
ATOM 1735 O O . LYS B 1 103 ? 13.520 38.138 43.561 1.00 49.20 103 LYS B O 1
ATOM 1741 N N . ARG B 1 104 ? 15.477 38.137 44.683 1.00 32.84 104 ARG B N 1
ATOM 1742 C CA . ARG B 1 104 ? 15.965 39.324 43.991 1.00 41.06 104 ARG B CA 1
ATOM 1743 C C . ARG B 1 104 ? 16.087 39.088 42.481 1.00 37.66 104 ARG B C 1
ATOM 1744 O O . ARG B 1 104 ? 15.800 39.983 41.671 1.00 42.96 104 ARG B O 1
ATOM 1752 N N . LEU B 1 105 ? 16.487 37.873 42.108 1.00 41.77 105 LEU B N 1
ATOM 1753 C CA . LEU B 1 105 ? 16.539 37.497 40.697 1.00 35.15 105 LEU B CA 1
ATOM 1754 C C . LEU B 1 105 ? 15.157 37.550 40.052 1.00 33.25 105 LEU B C 1
ATOM 1755 O O . LEU B 1 105 ? 15.021 38.001 38.918 1.00 29.44 105 LEU B O 1
ATOM 1760 N N . GLU B 1 106 ? 14.139 37.093 40.773 1.00 45.89 106 GLU B N 1
ATOM 1761 C CA . GLU B 1 106 ? 12.774 37.127 40.252 1.00 37.31 106 GLU B CA 1
ATOM 1762 C C . GLU B 1 106 ? 12.265 38.555 40.099 1.00 47.35 106 GLU B C 1
ATOM 1763 O O . GLU B 1 106 ? 11.567 38.874 39.133 1.00 47.87 106 GLU B O 1
ATOM 1769 N N . GLU B 1 107 ? 12.617 39.416 41.051 1.00 37.63 107 GLU B N 1
ATOM 1770 C CA . GLU B 1 107 ? 12.241 40.824 40.963 1.00 38.82 107 GLU B CA 1
ATOM 1771 C C . GLU B 1 107 ? 12.864 41.488 39.728 1.00 41.85 107 GLU B C 1
ATOM 1772 O O . GLU B 1 107 ? 12.154 42.094 38.906 1.00 40.67 107 GLU B O 1
ATOM 1778 N N . LEU B 1 108 ? 14.186 41.354 39.595 1.00 35.62 108 LEU B N 1
ATOM 1779 C CA . LEU B 1 108 ? 14.902 41.895 38.439 1.00 38.50 108 LEU B CA 1
ATOM 1780 C C . LEU B 1 108 ? 14.343 41.368 37.124 1.00 26.56 108 LEU B C 1
ATOM 1781 O O . LEU B 1 108 ? 14.094 42.133 36.191 1.00 33.23 108 LEU B O 1
ATOM 1786 N N . ALA B 1 109 ? 14.154 40.054 37.059 1.00 23.41 109 ALA B N 1
ATOM 1787 C CA . ALA B 1 109 ? 13.596 39.418 35.876 1.00 33.10 109 ALA B CA 1
ATOM 1788 C C . ALA B 1 109 ? 12.214 39.977 35.553 1.00 33.47 109 ALA B C 1
ATOM 1789 O O . ALA B 1 109 ? 11.861 40.123 34.387 1.00 37.62 109 ALA B O 1
ATOM 1791 N N . GLU B 1 110 ? 11.434 40.298 36.585 1.00 39.38 110 GLU B N 1
ATOM 1792 C CA . GLU B 1 110 ? 10.088 40.824 36.367 1.00 34.75 110 GLU B CA 1
ATOM 1793 C C . GLU B 1 110 ? 10.125 42.237 35.788 1.00 41.04 110 GLU B C 1
ATOM 1794 O O . GLU B 1 110 ? 9.457 42.521 34.780 1.00 35.06 110 GLU B O 1
ATOM 1800 N N . ARG B 1 111 ? 10.906 43.122 36.400 1.00 27.43 111 ARG B N 1
ATOM 1801 C CA . ARG B 1 111 ? 10.950 44.485 35.872 1.00 36.64 111 ARG B CA 1
ATOM 1802 C C . ARG B 1 111 ? 11.575 44.538 34.474 1.00 44.48 111 ARG B C 1
ATOM 1803 O O . ARG B 1 111 ? 11.146 45.315 33.604 1.00 42.15 111 ARG B O 1
ATOM 1811 N N . SER B 1 112 ? 12.560 43.672 34.246 1.00 35.27 112 SER B N 1
ATOM 1812 C CA . SER B 1 112 ? 13.157 43.561 32.923 1.00 42.35 112 SER B CA 1
ATOM 1813 C C . SER B 1 112 ? 12.130 43.076 31.898 1.00 34.64 112 SER B C 1
ATOM 1814 O O . SER B 1 112 ? 12.043 43.612 30.785 1.00 34.57 112 SER B O 1
ATOM 1817 N N . ARG B 1 113 ? 11.357 42.066 32.287 1.00 27.20 113 ARG B N 1
ATOM 1818 C CA . ARG B 1 113 ? 10.311 41.504 31.439 1.00 32.14 113 ARG B CA 1
ATOM 1819 C C . ARG B 1 113 ? 9.305 42.585 31.044 1.00 40.04 113 ARG B C 1
ATOM 1820 O O . ARG B 1 113 ? 8.922 42.701 29.871 1.00 40.37 113 ARG B O 1
ATOM 1828 N N . GLN B 1 114 ? 8.894 43.388 32.025 1.00 38.12 114 GLN B N 1
ATOM 1829 C CA . GLN B 1 114 ? 7.955 44.482 31.777 1.00 34.61 114 GLN B CA 1
ATOM 1830 C C . GLN B 1 114 ? 8.510 45.539 30.823 1.00 39.10 114 GLN B C 1
ATOM 1831 O O . GLN B 1 114 ? 7.822 45.965 29.889 1.00 38.99 114 GLN B O 1
ATOM 1837 N N . GLU B 1 115 ? 9.753 45.966 31.058 1.00 33.63 115 GLU B N 1
ATOM 1838 C CA . GLU B 1 115 ? 10.385 46.953 30.180 1.00 26.62 115 GLU B CA 1
ATOM 1839 C C . GLU B 1 115 ? 10.483 46.452 28.733 1.00 34.30 115 GLU B C 1
ATOM 1840 O O . GLU B 1 115 ? 10.208 47.188 27.777 1.00 24.31 115 GLU B O 1
ATOM 1846 N N . ASN B 1 116 ? 10.861 45.188 28.583 1.00 27.60 116 ASN B N 1
ATOM 1847 C CA . ASN B 1 116 ? 10.913 44.562 27.268 1.00 24.84 116 ASN B CA 1
ATOM 1848 C C . ASN B 1 116 ? 9.547 44.578 26.576 1.00 35.41 116 ASN B C 1
ATOM 1849 O O . ASN B 1 116 ? 9.425 44.974 25.405 1.00 30.80 116 ASN B O 1
ATOM 1854 N N . LYS B 1 117 ? 8.524 44.147 27.311 1.00 28.24 117 LYS B N 1
ATOM 1855 C CA . LYS B 1 117 ? 7.159 44.144 26.788 1.00 31.51 117 LYS B CA 1
ATOM 1856 C C . LYS B 1 117 ? 6.746 45.540 26.313 1.00 35.68 117 LYS B C 1
ATOM 1857 O O . LYS B 1 117 ? 6.171 45.699 25.227 1.00 32.17 117 LYS B O 1
ATOM 1863 N N . LYS B 1 118 ? 7.064 46.548 27.124 1.00 17.65 118 LYS B N 1
ATOM 1864 C CA . LYS B 1 118 ? 6.799 47.938 26.764 1.00 18.84 118 LYS B CA 1
ATOM 1865 C C . LYS B 1 118 ? 7.496 48.349 25.471 1.00 30.70 118 LYS B C 1
ATOM 1866 O O . LYS B 1 118 ? 6.877 48.973 24.606 1.00 32.76 118 LYS B O 1
ATOM 1872 N N . ILE B 1 119 ? 8.775 48.000 25.340 1.00 29.55 119 ILE B N 1
ATOM 1873 C CA . ILE B 1 119 ? 9.526 48.337 24.130 1.00 32.92 119 ILE B CA 1
ATOM 1874 C C . ILE B 1 119 ? 8.896 47.716 22.889 1.00 25.75 119 ILE B C 1
ATOM 1875 O O . ILE B 1 119 ? 8.652 48.408 21.897 1.00 26.51 119 ILE B O 1
ATOM 1880 N N . ILE B 1 120 ? 8.624 46.414 22.949 1.00 22.96 120 ILE B N 1
ATOM 1881 C CA . ILE B 1 120 ? 7.978 45.725 21.833 1.00 35.78 120 ILE B CA 1
ATOM 1882 C C . ILE B 1 120 ? 6.629 46.348 21.449 1.00 38.35 120 ILE B C 1
ATOM 1883 O O . ILE B 1 120 ? 6.392 46.657 20.273 1.00 31.88 120 ILE B O 1
ATOM 1888 N N . ASP B 1 121 ? 5.756 46.545 22.437 1.00 33.99 121 ASP B N 1
ATOM 1889 C CA . ASP B 1 121 ? 4.435 47.116 22.166 1.00 33.27 121 ASP B CA 1
ATOM 1890 C C . ASP B 1 121 ? 4.517 48.524 21.561 1.00 35.25 121 ASP B C 1
ATOM 1891 O O . ASP B 1 121 ? 3.765 48.866 20.634 1.00 39.42 121 ASP B O 1
ATOM 1896 N N . ARG B 1 122 ? 5.448 49.322 22.079 1.00 31.38 122 ARG B N 1
ATOM 1897 C CA . ARG B 1 122 ? 5.715 50.648 21.540 1.00 36.08 122 ARG B CA 1
ATOM 1898 C C . ARG B 1 122 ? 6.064 50.527 20.067 1.00 37.82 122 ARG B C 1
ATOM 1899 O O . ARG B 1 122 ? 5.398 51.106 19.204 1.00 38.65 122 ARG B O 1
ATOM 1907 N N . ALA B 1 123 ? 7.106 49.736 19.791 1.00 31.06 123 ALA B N 1
ATOM 1908 C CA . ALA B 1 123 ? 7.578 49.503 18.430 1.00 41.76 123 ALA B CA 1
ATOM 1909 C C . ALA B 1 123 ? 6.447 49.139 17.455 1.00 41.30 123 ALA B C 1
ATOM 1910 O O . ALA B 1 123 ? 6.230 49.845 16.453 1.00 29.45 123 ALA B O 1
ATOM 1912 N N . LYS B 1 124 ? 5.738 48.044 17.738 1.00 29.61 124 LYS B N 1
ATOM 1913 C CA . LYS B 1 124 ? 4.627 47.620 16.880 1.00 29.40 124 LYS B CA 1
ATOM 1914 C C . LYS B 1 124 ? 3.627 48.773 16.672 1.00 38.05 124 LYS B C 1
ATOM 1915 O O . LYS B 1 124 ? 3.259 49.100 15.531 1.00 45.34 124 LYS B O 1
ATOM 1921 N N . TYR B 1 125 ? 3.240 49.415 17.776 1.00 29.64 125 TYR B N 1
ATOM 1922 C CA . TYR B 1 125 ? 2.230 50.474 17.746 1.00 37.19 125 TYR B CA 1
ATOM 1923 C C . TYR B 1 125 ? 2.627 51.621 16.824 1.00 42.15 125 TYR B C 1
ATOM 1924 O O . TYR B 1 125 ? 1.798 52.197 16.122 1.00 48.50 125 TYR B O 1
ATOM 1933 N N . GLU B 1 126 ? 3.917 51.960 16.835 1.00 42.56 126 GLU B N 1
ATOM 1934 C CA . GLU B 1 126 ? 4.401 53.055 15.999 1.00 47.33 126 GLU B CA 1
ATOM 1935 C C . GLU B 1 126 ? 4.652 52.656 14.531 1.00 41.48 126 GLU B C 1
ATOM 1936 O O . GLU B 1 126 ? 4.632 53.516 13.659 1.00 54.62 126 GLU B O 1
ATOM 1942 N N . MET B 1 127 ? 4.946 51.383 14.254 1.00 40.51 127 MET B N 1
ATOM 1943 C CA . MET B 1 127 ? 4.997 50.923 12.854 1.00 50.04 127 MET B CA 1
ATOM 1944 C C . MET B 1 127 ? 3.583 50.870 12.273 1.00 45.51 127 MET B C 1
ATOM 1945 O O . MET B 1 127 ? 3.394 50.914 11.056 1.00 61.85 127 MET B O 1
ATOM 1950 N N . ASP B 1 128 ? 2.591 50.769 13.159 1.00 46.89 128 ASP B N 1
ATOM 1951 C CA . ASP B 1 128 ? 1.184 50.936 12.783 1.00 53.66 128 ASP B CA 1
ATOM 1952 C C . ASP B 1 128 ? 0.812 52.379 12.401 1.00 59.63 128 ASP B C 1
ATOM 1953 O O . ASP B 1 128 ? 0.068 52.600 11.447 1.00 58.81 128 ASP B O 1
ATOM 1958 N N . GLU B 1 129 ? 1.316 53.352 13.155 1.00 47.91 129 GLU B N 1
ATOM 1959 C CA . GLU B 1 129 ? 1.002 54.761 12.898 1.00 52.61 129 GLU B CA 1
ATOM 1960 C C . GLU B 1 129 ? 1.557 55.253 11.562 1.00 54.52 129 GLU B C 1
ATOM 1961 O O . GLU B 1 129 ? 2.755 55.509 11.428 1.00 59.95 129 GLU B O 1
ATOM 1967 N N . GLU C 1 4 ? 5.290 71.668 29.935 1.00 53.39 4 GLU C N 1
ATOM 1968 C CA . GLU C 1 4 ? 6.290 72.628 30.389 1.00 61.09 4 GLU C CA 1
ATOM 1969 C C . GLU C 1 4 ? 6.710 72.325 31.826 1.00 63.24 4 GLU C C 1
ATOM 1970 O O . GLU C 1 4 ? 7.860 72.527 32.210 1.00 63.53 4 GLU C O 1
ATOM 1976 N N . LYS C 1 5 ? 5.764 71.829 32.617 1.00 54.15 5 LYS C N 1
ATOM 1977 C CA . LYS C 1 5 ? 6.048 71.357 33.959 1.00 54.37 5 LYS C CA 1
ATOM 1978 C C . LYS C 1 5 ? 6.773 70.024 33.800 1.00 70.65 5 LYS C C 1
ATOM 1979 O O . LYS C 1 5 ? 7.737 69.715 34.517 1.00 62.60 5 LYS C O 1
ATOM 1985 N N . ALA C 1 6 ? 6.303 69.252 32.828 1.00 64.42 6 ALA C N 1
ATOM 1986 C CA . ALA C 1 6 ? 6.859 67.942 32.526 1.00 63.57 6 ALA C CA 1
ATOM 1987 C C . ALA C 1 6 ? 8.277 68.048 31.972 1.00 58.76 6 ALA C C 1
ATOM 1988 O O . ALA C 1 6 ? 9.102 67.169 32.204 1.00 50.33 6 ALA C O 1
ATOM 1990 N N . ALA C 1 7 ? 8.554 69.122 31.235 1.00 36.44 7 ALA C N 1
ATOM 1991 C CA . ALA C 1 7 ? 9.887 69.338 30.679 1.00 52.76 7 ALA C CA 1
ATOM 1992 C C . ALA C 1 7 ? 10.894 69.576 31.802 1.00 45.22 7 ALA C C 1
ATOM 1993 O O . ALA C 1 7 ? 11.944 68.921 31.871 1.00 47.44 7 ALA C O 1
ATOM 1995 N N . ARG C 1 8 ? 10.564 70.530 32.666 1.00 43.58 8 ARG C N 1
ATOM 1996 C CA . ARG C 1 8 ? 11.349 70.823 33.858 1.00 48.59 8 ARG C CA 1
ATOM 1997 C C . ARG C 1 8 ? 11.596 69.544 34.652 1.00 53.60 8 ARG C C 1
ATOM 1998 O O . ARG C 1 8 ? 12.732 69.239 35.038 1.00 61.14 8 ARG C O 1
ATOM 2006 N N . ALA C 1 9 ? 10.520 68.791 34.873 1.00 44.03 9 ALA C N 1
ATOM 2007 C CA . ALA C 1 9 ? 10.590 67.530 35.603 1.00 36.97 9 ALA C CA 1
ATOM 2008 C C . ALA C 1 9 ? 11.568 66.554 34.952 1.00 38.39 9 ALA C C 1
ATOM 2009 O O . ALA C 1 9 ? 12.315 65.853 35.639 1.00 41.15 9 ALA C O 1
ATOM 2011 N N . ALA C 1 10 ? 11.543 66.507 33.624 1.00 43.81 10 ALA C N 1
ATOM 2012 C CA . ALA C 1 10 ? 12.439 65.651 32.858 1.00 43.23 10 ALA C CA 1
ATOM 2013 C C . ALA C 1 10 ? 13.884 66.041 33.137 1.00 48.46 10 ALA C C 1
ATOM 2014 O O . ALA C 1 10 ? 14.727 65.187 33.459 1.00 50.77 10 ALA C O 1
ATOM 2016 N N . LYS C 1 11 ? 14.166 67.336 32.998 1.00 38.27 11 LYS C N 1
ATOM 2017 C CA . LYS C 1 11 ? 15.505 67.857 33.268 1.00 45.02 11 LYS C CA 1
ATOM 2018 C C . LYS C 1 11 ? 15.982 67.439 34.658 1.00 46.78 11 LYS C C 1
ATOM 2019 O O . LYS C 1 11 ? 17.113 66.967 34.835 1.00 46.15 11 LYS C O 1
ATOM 2025 N N . GLU C 1 12 ? 15.102 67.597 35.644 1.00 37.64 12 GLU C N 1
ATOM 2026 C CA . GLU C 1 12 ? 15.460 67.272 37.021 1.00 55.04 12 GLU C CA 1
ATOM 2027 C C . GLU C 1 12 ? 15.704 65.778 37.253 1.00 49.72 12 GLU C C 1
ATOM 2028 O O . GLU C 1 12 ? 16.600 65.405 38.015 1.00 50.79 12 GLU C O 1
ATOM 2034 N N . LEU C 1 13 ? 14.911 64.933 36.602 1.00 45.59 13 LEU C N 1
ATOM 2035 C CA . LEU C 1 13 ? 15.134 63.492 36.667 1.00 45.69 13 LEU C CA 1
ATOM 2036 C C . LEU C 1 13 ? 16.513 63.147 36.121 1.00 43.42 13 LEU C C 1
ATOM 2037 O O . LEU C 1 13 ? 17.306 62.454 36.782 1.00 34.57 13 LEU C O 1
ATOM 2042 N N . SER C 1 14 ? 16.800 63.646 34.921 1.00 31.05 14 SER C N 1
ATOM 2043 C CA . SER C 1 14 ? 18.095 63.398 34.299 1.00 37.57 14 SER C CA 1
ATOM 2044 C C . SER C 1 14 ? 19.230 63.844 35.215 1.00 35.82 14 SER C C 1
ATOM 2045 O O . SER C 1 14 ? 20.228 63.136 35.370 1.00 34.92 14 SER C O 1
ATOM 2048 N N . ARG C 1 15 ? 19.068 65.009 35.841 1.00 32.75 15 ARG C N 1
ATOM 2049 C CA . ARG C 1 15 ? 20.091 65.520 36.753 1.00 40.15 15 ARG C CA 1
ATOM 2050 C C . ARG C 1 15 ? 20.239 64.681 38.031 1.00 40.34 15 ARG C C 1
ATOM 2051 O O . ARG C 1 15 ? 21.334 64.580 38.584 1.00 51.26 15 ARG C O 1
ATOM 2059 N N . GLU C 1 16 ? 19.147 64.080 38.498 1.00 33.63 16 GLU C N 1
ATOM 2060 C CA . GLU C 1 16 ? 19.208 63.182 39.651 1.00 44.22 16 GLU C CA 1
ATOM 2061 C C . GLU C 1 16 ? 20.050 61.948 39.311 1.00 43.61 16 GLU C C 1
ATOM 2062 O O . GLU C 1 16 ? 20.959 61.548 40.066 1.00 39.52 16 GLU C O 1
ATOM 2068 N N . SER C 1 17 ? 19.741 61.356 38.156 1.00 35.05 17 SER C N 1
ATOM 2069 C CA . SER C 1 17 ? 20.535 60.249 37.627 1.00 35.81 17 SER C CA 1
ATOM 2070 C C . SER C 1 17 ? 22.018 60.618 37.553 1.00 37.94 17 SER C C 1
ATOM 2071 O O . SER C 1 17 ? 22.900 59.857 37.995 1.00 34.28 17 SER C O 1
ATOM 2074 N N . ALA C 1 18 ? 22.279 61.805 37.011 1.00 33.47 18 ALA C N 1
ATOM 2075 C CA . ALA C 1 18 ? 23.642 62.306 36.894 1.00 27.03 18 ALA C CA 1
ATOM 2076 C C . ALA C 1 18 ? 24.327 62.407 38.255 1.00 32.43 18 ALA C C 1
ATOM 2077 O O . ALA C 1 18 ? 25.503 62.067 38.386 1.00 33.42 18 ALA C O 1
ATOM 2079 N N . ARG C 1 19 ? 23.594 62.875 39.265 1.00 32.27 19 ARG C N 1
ATOM 2080 C CA . ARG C 1 19 ? 24.148 62.990 40.614 1.00 36.78 19 ARG C CA 1
ATOM 2081 C C . ARG C 1 19 ? 24.544 61.620 41.153 1.00 32.72 19 ARG C C 1
ATOM 2082 O O . ARG C 1 19 ? 25.623 61.461 41.744 1.00 37.73 19 ARG C O 1
ATOM 2090 N N . ALA C 1 20 ? 23.673 60.635 40.945 1.00 23.76 20 ALA C N 1
ATOM 2091 C CA . ALA C 1 20 ? 23.977 59.268 41.361 1.00 24.64 20 ALA C CA 1
ATOM 2092 C C . ALA C 1 20 ? 25.289 58.792 40.732 1.00 24.90 20 ALA C C 1
ATOM 2093 O O . ALA C 1 20 ? 26.208 58.314 41.429 1.00 28.27 20 ALA C O 1
ATOM 2095 N N . ALA C 1 21 ? 25.373 58.928 39.410 1.00 22.96 21 ALA C N 1
ATOM 2096 C CA . ALA C 1 21 ? 26.583 58.522 38.693 1.00 31.12 21 ALA C CA 1
ATOM 2097 C C . ALA C 1 21 ? 27.829 59.219 39.243 1.00 25.58 21 ALA C C 1
ATOM 2098 O O . ALA C 1 21 ? 28.879 58.597 39.421 1.00 27.12 21 ALA C O 1
ATOM 2100 N N . LYS C 1 22 ? 27.699 60.519 39.498 1.00 27.66 22 LYS C N 1
ATOM 2101 C CA . LYS C 1 22 ? 28.792 61.329 40.027 1.00 26.38 22 LYS C CA 1
ATOM 2102 C C . LYS C 1 22 ? 29.280 60.792 41.373 1.00 33.46 22 LYS C C 1
ATOM 2103 O O . LYS C 1 22 ? 30.491 60.723 41.627 1.00 39.82 22 LYS C O 1
ATOM 2109 N N . GLU C 1 23 ? 28.338 60.408 42.228 1.00 24.00 23 GLU C N 1
ATOM 2110 C CA . GLU C 1 23 ? 28.692 59.855 43.538 1.00 34.86 23 GLU C CA 1
ATOM 2111 C C . GLU C 1 23 ? 29.405 58.508 43.429 1.00 40.96 23 GLU C C 1
ATOM 2112 O O . GLU C 1 23 ? 30.406 58.267 44.126 1.00 37.30 23 GLU C O 1
ATOM 2118 N N . LEU C 1 24 ? 28.905 57.632 42.554 1.00 26.16 24 LEU C N 1
ATOM 2119 C CA . LEU C 1 24 ? 29.617 56.382 42.289 1.00 24.39 24 LEU C CA 1
ATOM 2120 C C . LEU C 1 24 ? 31.050 56.662 41.841 1.00 36.46 24 LEU C C 1
ATOM 2121 O O . LEU C 1 24 ? 32.003 56.036 42.325 1.00 35.77 24 LEU C O 1
ATOM 2126 N N . ALA C 1 25 ? 31.191 57.615 40.925 1.00 22.60 25 ALA C N 1
ATOM 2127 C CA . ALA C 1 25 ? 32.496 57.992 40.392 1.00 26.06 25 ALA C CA 1
ATOM 2128 C C . ALA C 1 25 ? 33.453 58.490 41.480 1.00 24.88 25 ALA C C 1
ATOM 2129 O O . ALA C 1 25 ? 34.636 58.143 41.485 1.00 27.49 25 ALA C O 1
ATOM 2131 N N . ASP C 1 26 ? 32.946 59.309 42.397 1.00 31.05 26 ASP C N 1
ATOM 2132 C CA . ASP C 1 26 ? 33.779 59.800 43.497 1.00 28.30 26 ASP C CA 1
ATOM 2133 C C . ASP C 1 26 ? 34.222 58.668 44.423 1.00 26.86 26 ASP C C 1
ATOM 2134 O O . ASP C 1 26 ? 35.398 58.595 44.826 1.00 42.15 26 ASP C O 1
ATOM 2139 N N . SER C 1 27 ? 33.279 57.776 44.745 1.00 24.72 27 SER C N 1
ATOM 2140 C CA . SER C 1 27 ? 33.612 56.571 45.500 1.00 26.95 27 SER C CA 1
ATOM 2141 C C . SER C 1 27 ? 34.748 55.810 44.831 1.00 32.00 27 SER C C 1
ATOM 2142 O O . SER C 1 27 ? 35.698 55.399 45.493 1.00 28.14 27 SER C O 1
ATOM 2145 N N . ASN C 1 28 ? 34.653 55.638 43.518 1.00 22.27 28 ASN C N 1
ATOM 2146 C CA . ASN C 1 28 ? 35.676 54.901 42.785 1.00 30.00 28 ASN C CA 1
ATOM 2147 C C . ASN C 1 28 ? 37.024 55.614 42.719 1.00 30.78 28 ASN C C 1
ATOM 2148 O O . ASN C 1 28 ? 38.071 54.967 42.670 1.00 32.04 28 ASN C O 1
ATOM 2153 N N . ALA C 1 29 ? 37.007 56.948 42.718 1.00 22.00 29 ALA C N 1
ATOM 2154 C CA . ALA C 1 29 ? 38.245 57.718 42.769 1.00 37.40 29 ALA C CA 1
ATOM 2155 C C . ALA C 1 29 ? 38.960 57.439 44.088 1.00 30.16 29 ALA C C 1
ATOM 2156 O O . ALA C 1 29 ? 40.151 57.060 44.125 1.00 37.12 29 ALA C O 1
ATOM 2158 N N . LYS C 1 30 ? 38.215 57.623 45.175 1.00 22.16 30 LYS C N 1
ATOM 2159 C CA . LYS C 1 30 ? 38.753 57.366 46.508 1.00 38.70 30 LYS C CA 1
ATOM 2160 C C . LYS C 1 30 ? 39.280 55.930 46.637 1.00 36.24 30 LYS C C 1
ATOM 2161 O O . LYS C 1 30 ? 40.372 55.695 47.172 1.00 33.42 30 LYS C O 1
ATOM 2167 N N . ALA C 1 31 ? 38.509 54.980 46.112 1.00 31.07 31 ALA C N 1
ATOM 2168 C CA . ALA C 1 31 ? 38.904 53.577 46.126 1.00 30.23 31 ALA C CA 1
ATOM 2169 C C . ALA C 1 31 ? 40.188 53.338 45.336 1.00 37.51 31 ALA C C 1
ATOM 2170 O O . ALA C 1 31 ? 41.019 52.522 45.741 1.00 36.16 31 ALA C O 1
ATOM 2172 N N . ALA C 1 32 ? 40.344 54.033 44.212 1.00 26.70 32 ALA C N 1
ATOM 2173 C CA . ALA C 1 32 ? 41.563 53.928 43.420 1.00 29.46 32 ALA C CA 1
ATOM 2174 C C . ALA C 1 32 ? 42.727 54.323 44.309 1.00 32.03 32 ALA C C 1
ATOM 2175 O O . ALA C 1 32 ? 43.726 53.597 44.412 1.00 36.30 32 ALA C O 1
ATOM 2177 N N . GLU C 1 33 ? 42.587 55.467 44.979 1.00 32.67 33 GLU C N 1
ATOM 2178 C CA . GLU C 1 33 ? 43.654 55.927 45.872 1.00 27.18 33 GLU C CA 1
ATOM 2179 C C . GLU C 1 33 ? 44.005 54.913 46.970 1.00 36.97 33 GLU C C 1
ATOM 2180 O O . GLU C 1 33 ? 45.171 54.556 47.148 1.00 36.15 33 GLU C O 1
ATOM 2186 N N . ASP C 1 34 ? 42.991 54.448 47.701 1.00 27.63 34 ASP C N 1
ATOM 2187 C CA . ASP C 1 34 ? 43.215 53.535 48.827 1.00 36.89 34 ASP C CA 1
ATOM 2188 C C . ASP C 1 34 ? 43.861 52.220 48.382 1.00 43.04 34 ASP C C 1
ATOM 2189 O O . ASP C 1 34 ? 44.859 51.762 48.959 1.00 50.78 34 ASP C O 1
ATOM 2194 N N . LEU C 1 35 ? 43.285 51.628 47.341 1.00 32.40 35 LEU C N 1
ATOM 2195 C CA . LEU C 1 35 ? 43.793 50.379 46.795 1.00 33.46 35 LEU C CA 1
ATOM 2196 C C . LEU C 1 35 ? 45.238 50.545 46.348 1.00 30.28 35 LEU C C 1
ATOM 2197 O O . LEU C 1 35 ? 46.057 49.652 46.548 1.00 28.82 35 LEU C O 1
ATOM 2202 N N . MET C 1 36 ? 45.560 51.697 45.756 1.00 35.35 36 MET C N 1
ATOM 2203 C CA . MET C 1 36 ? 46.942 51.951 45.363 1.00 29.35 36 MET C CA 1
ATOM 2204 C C . MET C 1 36 ? 47.857 52.104 46.577 1.00 47.17 36 MET C C 1
ATOM 2205 O O . MET C 1 36 ? 49.014 51.688 46.538 1.00 42.33 36 MET C O 1
ATOM 2210 N N . ARG C 1 37 ? 47.338 52.689 47.652 1.00 36.71 37 ARG C N 1
ATOM 2211 C CA . ARG C 1 37 ? 48.121 52.859 48.872 1.00 22.64 37 ARG C CA 1
ATOM 2212 C C . ARG C 1 37 ? 48.420 51.527 49.551 1.00 39.53 37 ARG C C 1
ATOM 2213 O O . ARG C 1 37 ? 49.464 51.378 50.185 1.00 44.46 37 ARG C O 1
ATOM 2221 N N . GLU C 1 38 ? 47.515 50.560 49.426 1.00 38.67 38 GLU C N 1
ATOM 2222 C CA . GLU C 1 38 ? 47.743 49.252 50.045 1.00 43.70 38 GLU C CA 1
ATOM 2223 C C . GLU C 1 38 ? 48.926 48.505 49.420 1.00 59.95 38 GLU C C 1
ATOM 2224 O O . GLU C 1 38 ? 49.553 47.665 50.068 1.00 65.95 38 GLU C O 1
ATOM 2230 N N . ILE C 1 39 ? 49.237 48.828 48.168 1.00 50.22 39 ILE C N 1
ATOM 2231 C CA . ILE C 1 39 ? 50.391 48.249 47.487 1.00 54.32 39 ILE C CA 1
ATOM 2232 C C . ILE C 1 39 ? 51.703 48.762 48.082 1.00 46.50 39 ILE C C 1
ATOM 2233 O O . ILE C 1 39 ? 52.639 47.992 48.301 1.00 62.79 39 ILE C O 1
ATOM 2238 N N . ALA C 1 40 ? 51.755 50.063 48.348 1.00 52.03 40 ALA C N 1
ATOM 2239 C CA . ALA C 1 40 ? 52.961 50.703 48.869 1.00 58.52 40 ALA C CA 1
ATOM 2240 C C . ALA C 1 40 ? 53.381 50.133 50.224 1.00 58.50 40 ALA C C 1
ATOM 2241 O O . ALA C 1 40 ? 52.596 50.111 51.173 1.00 56.68 40 ALA C O 1
ATOM 2243 N N . GLU C 1 46 ? 52.829 42.207 43.673 1.00 56.59 46 GLU C N 1
ATOM 2244 C CA . GLU C 1 46 ? 52.488 41.833 42.307 1.00 50.24 46 GLU C CA 1
ATOM 2245 C C . GLU C 1 46 ? 51.097 41.199 42.216 1.00 56.53 46 GLU C C 1
ATOM 2246 O O . GLU C 1 46 ? 50.318 41.505 41.310 1.00 45.31 46 GLU C O 1
ATOM 2252 N N . ARG C 1 47 ? 50.796 40.282 43.132 1.00 54.03 47 ARG C N 1
ATOM 2253 C CA . ARG C 1 47 ? 49.446 39.743 43.219 1.00 47.58 47 ARG C CA 1
ATOM 2254 C C . ARG C 1 47 ? 48.545 40.900 43.652 1.00 52.84 47 ARG C C 1
ATOM 2255 O O . ARG C 1 47 ? 47.384 41.012 43.232 1.00 45.47 47 ARG C O 1
ATOM 2263 N N . LEU C 1 48 ? 49.110 41.771 44.480 1.00 44.30 48 LEU C N 1
ATOM 2264 C CA . LEU C 1 48 ? 48.433 42.987 44.909 1.00 55.95 48 LEU C CA 1
ATOM 2265 C C . LEU C 1 48 ? 48.082 43.867 43.715 1.00 47.02 48 LEU C C 1
ATOM 2266 O O . LEU C 1 48 ? 46.998 44.447 43.651 1.00 46.81 48 LEU C O 1
ATOM 2271 N N . LEU C 1 49 ? 49.007 43.961 42.760 1.00 34.85 49 LEU C N 1
ATOM 2272 C CA . LEU C 1 49 ? 48.828 44.856 41.626 1.00 52.03 49 LEU C CA 1
ATOM 2273 C C . LEU C 1 49 ? 47.619 44.438 40.777 1.00 49.37 49 LEU C C 1
ATOM 2274 O O . LEU C 1 49 ? 46.802 45.277 40.396 1.00 47.25 49 LEU C O 1
ATOM 2279 N N . GLU C 1 50 ? 47.501 43.147 40.491 1.00 31.59 50 GLU C N 1
ATOM 2280 C CA . GLU C 1 50 ? 46.390 42.657 39.669 1.00 45.86 50 GLU C CA 1
ATOM 2281 C C . GLU C 1 50 ? 45.095 42.521 40.473 1.00 38.17 50 GLU C C 1
ATOM 2282 O O . GLU C 1 50 ? 43.996 42.534 39.910 1.00 34.08 50 GLU C O 1
ATOM 2288 N N . LEU C 1 51 ? 45.225 42.389 41.789 1.00 37.54 51 LEU C N 1
ATOM 2289 C CA . LEU C 1 51 ? 44.053 42.482 42.651 1.00 35.77 51 LEU C CA 1
ATOM 2290 C C . LEU C 1 51 ? 43.462 43.876 42.488 1.00 37.44 51 LEU C C 1
ATOM 2291 O O . LEU C 1 51 ? 42.248 44.053 42.319 1.00 41.28 51 LEU C O 1
ATOM 2296 N N . MET C 1 52 ? 44.352 44.864 42.506 1.00 35.98 52 MET C N 1
ATOM 2297 C CA . MET C 1 52 ? 43.973 46.261 42.347 1.00 32.20 52 MET C CA 1
ATOM 2298 C C . MET C 1 52 ? 43.339 46.508 40.975 1.00 35.53 52 MET C C 1
ATOM 2299 O O . MET C 1 52 ? 42.239 47.072 40.871 1.00 29.29 52 MET C O 1
ATOM 2304 N N . ALA C 1 53 ? 44.038 46.072 39.932 1.00 28.40 53 ALA C N 1
ATOM 2305 C CA . ALA C 1 53 ? 43.587 46.247 38.555 1.00 29.75 53 ALA C CA 1
ATOM 2306 C C . ALA C 1 53 ? 42.213 45.626 38.320 1.00 29.69 53 ALA C C 1
ATOM 2307 O O . ALA C 1 53 ? 41.336 46.241 37.710 1.00 28.68 53 ALA C O 1
ATOM 2309 N N . GLU C 1 54 ? 42.036 44.394 38.790 1.00 28.94 54 GLU C N 1
ATOM 2310 C CA . GLU C 1 54 ? 40.762 43.697 38.645 1.00 32.18 54 GLU C CA 1
ATOM 2311 C C . GLU C 1 54 ? 39.649 44.399 39.418 1.00 34.23 54 GLU C C 1
ATOM 2312 O O . GLU C 1 54 ? 38.525 44.527 38.924 1.00 26.45 54 GLU C O 1
ATOM 2318 N N . ALA C 1 55 ? 39.967 44.859 40.627 1.00 29.14 55 ALA C N 1
ATOM 2319 C CA . ALA C 1 55 ? 38.997 45.582 41.448 1.00 28.03 55 ALA C CA 1
ATOM 2320 C C . ALA C 1 55 ? 38.494 46.838 40.738 1.00 37.47 55 ALA C C 1
ATOM 2321 O O . ALA C 1 55 ? 37.287 47.100 40.677 1.00 28.31 55 ALA C O 1
ATOM 2323 N N . ILE C 1 56 ? 39.429 47.609 40.197 1.00 31.22 56 ILE C N 1
ATOM 2324 C CA . ILE C 1 56 ? 39.087 48.848 39.512 1.00 34.55 56 ILE C CA 1
ATOM 2325 C C . ILE C 1 56 ? 38.325 48.607 38.202 1.00 37.13 56 ILE C C 1
ATOM 2326 O O . ILE C 1 56 ? 37.338 49.293 37.919 1.00 35.83 56 ILE C O 1
ATOM 2331 N N . ARG C 1 57 ? 38.761 47.621 37.415 1.00 25.11 57 ARG C N 1
ATOM 2332 C CA . ARG C 1 57 ? 38.038 47.256 36.195 1.00 29.58 57 ARG C CA 1
ATOM 2333 C C . ARG C 1 57 ? 36.591 46.860 36.504 1.00 30.56 57 ARG C C 1
ATOM 2334 O O . ARG C 1 57 ? 35.649 47.275 35.811 1.00 24.28 57 ARG C O 1
ATOM 2342 N N . GLU C 1 58 ? 36.428 46.065 37.558 1.00 30.96 58 GLU C N 1
ATOM 2343 C CA . GLU C 1 58 ? 35.110 45.660 38.033 1.00 33.15 58 GLU C CA 1
ATOM 2344 C C . GLU C 1 58 ? 34.255 46.866 38.433 1.00 34.55 58 GLU C C 1
ATOM 2345 O O . GLU C 1 58 ? 33.083 46.968 38.052 1.00 26.71 58 GLU C O 1
ATOM 2351 N N . LEU C 1 59 ? 34.853 47.781 39.198 1.00 23.75 59 LEU C N 1
ATOM 2352 C CA . LEU C 1 59 ? 34.181 49.022 39.572 1.00 27.88 59 LEU C CA 1
ATOM 2353 C C . LEU C 1 59 ? 33.698 49.803 38.351 1.00 30.88 59 LEU C C 1
ATOM 2354 O O . LEU C 1 59 ? 32.580 50.325 38.347 1.00 27.15 59 LEU C O 1
ATOM 2359 N N . GLN C 1 60 ? 34.533 49.873 37.319 1.00 32.91 60 GLN C N 1
ATOM 2360 C CA . GLN C 1 60 ? 34.148 50.559 36.092 1.00 35.98 60 GLN C CA 1
ATOM 2361 C C . GLN C 1 60 ? 32.965 49.860 35.430 1.00 38.46 60 GLN C C 1
ATOM 2362 O O . GLN C 1 60 ? 32.016 50.517 35.002 1.00 31.23 60 GLN C O 1
ATOM 2368 N N . LYS C 1 61 ? 33.019 48.530 35.359 1.00 28.46 61 LYS C N 1
ATOM 2369 C CA . LYS C 1 61 ? 31.940 47.748 34.753 1.00 33.62 61 LYS C CA 1
ATOM 2370 C C . LYS C 1 61 ? 30.605 47.988 35.461 1.00 27.44 61 LYS C C 1
ATOM 2371 O O . LYS C 1 61 ? 29.572 48.211 34.816 1.00 23.89 61 LYS C O 1
ATOM 2377 N N . GLN C 1 62 ? 30.635 47.955 36.790 1.00 18.67 62 GLN C N 1
ATOM 2378 C CA . GLN C 1 62 ? 29.432 48.202 37.574 1.00 23.99 62 GLN C CA 1
ATOM 2379 C C . GLN C 1 62 ? 28.928 49.634 37.390 1.00 28.65 62 GLN C C 1
ATOM 2380 O O . GLN C 1 62 ? 27.721 49.866 37.296 1.00 29.13 62 GLN C O 1
ATOM 2386 N N . ALA C 1 63 ? 29.854 50.589 37.333 1.00 16.28 63 ALA C N 1
ATOM 2387 C CA . ALA C 1 63 ? 29.491 51.975 37.070 1.00 27.21 63 ALA C CA 1
ATOM 2388 C C . ALA C 1 63 ? 28.739 52.094 35.742 1.00 24.75 63 ALA C C 1
ATOM 2389 O O . ALA C 1 63 ? 27.692 52.752 35.662 1.00 25.60 63 ALA C O 1
ATOM 2391 N N . ALA C 1 64 ? 29.273 51.444 34.709 1.00 22.26 64 ALA C N 1
ATOM 2392 C CA . ALA C 1 64 ? 28.647 51.450 33.388 1.00 33.29 64 ALA C CA 1
ATOM 2393 C C . ALA C 1 64 ? 27.245 50.844 33.438 1.00 24.40 64 ALA C C 1
ATOM 2394 O O . ALA C 1 64 ? 26.301 51.400 32.866 1.00 25.36 64 ALA C O 1
ATOM 2396 N N . GLU C 1 65 ? 27.112 49.710 34.126 1.00 15.63 65 GLU C N 1
ATOM 2397 C CA . GLU C 1 65 ? 25.805 49.072 34.284 1.00 20.57 65 GLU C CA 1
ATOM 2398 C C . GLU C 1 65 ? 24.793 50.019 34.933 1.00 28.69 65 GLU C C 1
ATOM 2399 O O . GLU C 1 65 ? 23.654 50.150 34.468 1.00 28.29 65 GLU C O 1
ATOM 2405 N N . SER C 1 66 ? 25.230 50.690 35.997 1.00 25.75 66 SER C N 1
ATOM 2406 C CA . SER C 1 66 ? 24.396 51.649 36.715 1.00 25.18 66 SER C CA 1
ATOM 2407 C C . SER C 1 66 ? 23.935 52.798 35.821 1.00 41.60 66 SER C C 1
ATOM 2408 O O . SER C 1 66 ? 22.749 53.151 35.813 1.00 30.80 66 SER C O 1
ATOM 2411 N N . ILE C 1 67 ? 24.873 53.378 35.075 1.00 26.45 67 ILE C N 1
ATOM 2412 C CA . ILE C 1 67 ? 24.548 54.467 34.157 1.00 25.67 67 ILE C CA 1
ATOM 2413 C C . ILE C 1 67 ? 23.528 54.020 33.114 1.00 22.15 67 ILE C C 1
ATOM 2414 O O . ILE C 1 67 ? 22.563 54.732 32.835 1.00 30.12 67 ILE C O 1
ATOM 2419 N N . ALA C 1 68 ? 23.743 52.835 32.550 1.00 16.23 68 ALA C N 1
ATOM 2420 C CA . ALA C 1 68 ? 22.810 52.272 31.575 1.00 23.38 68 ALA C CA 1
ATOM 2421 C C . ALA C 1 68 ? 21.392 52.135 32.142 1.00 29.50 68 ALA C C 1
ATOM 2422 O O . ALA C 1 68 ? 20.417 52.615 31.543 1.00 25.82 68 ALA C O 1
ATOM 2424 N N . ASP C 1 69 ? 21.283 51.472 33.295 1.00 23.83 69 ASP C N 1
ATOM 2425 C CA . ASP C 1 69 ? 19.991 51.288 33.954 1.00 31.13 69 ASP C CA 1
ATOM 2426 C C . ASP C 1 69 ? 19.288 52.628 34.211 1.00 35.52 69 ASP C C 1
ATOM 2427 O O . ASP C 1 69 ? 18.110 52.808 33.862 1.00 38.52 69 ASP C O 1
ATOM 2432 N N . SER C 1 70 ? 20.027 53.560 34.810 1.00 25.99 70 SER C N 1
ATOM 2433 C CA . SER C 1 70 ? 19.515 54.898 35.097 1.00 19.92 70 SER C CA 1
ATOM 2434 C C . SER C 1 70 ? 19.001 55.591 33.850 1.00 23.81 70 SER C C 1
ATOM 2435 O O . SER C 1 70 ? 17.937 56.200 33.872 1.00 29.95 70 SER C O 1
ATOM 2438 N N . GLN C 1 71 ? 19.763 55.502 32.763 1.00 23.28 71 GLN C N 1
ATOM 2439 C CA . GLN C 1 71 ? 19.373 56.135 31.510 1.00 25.06 71 GLN C CA 1
ATOM 2440 C C . GLN C 1 71 ? 18.086 55.531 30.967 1.00 28.83 71 GLN C C 1
ATOM 2441 O O . GLN C 1 71 ? 17.207 56.259 30.504 1.00 25.17 71 GLN C O 1
ATOM 2447 N N . ARG C 1 72 ? 17.979 54.206 31.023 1.00 33.75 72 ARG C N 1
ATOM 2448 C CA . ARG C 1 72 ? 16.762 53.520 30.589 1.00 38.63 72 ARG C CA 1
ATOM 2449 C C . ARG C 1 72 ? 15.550 54.046 31.364 1.00 43.88 72 ARG C C 1
ATOM 2450 O O . ARG C 1 72 ? 14.517 54.435 30.786 1.00 39.09 72 ARG C O 1
ATOM 2458 N N . LEU C 1 73 ? 15.696 54.064 32.687 1.00 22.68 73 LEU C N 1
ATOM 2459 C CA . LEU C 1 73 ? 14.658 54.596 33.560 1.00 29.78 73 LEU C CA 1
ATOM 2460 C C . LEU C 1 73 ? 14.246 56.018 33.165 1.00 37.68 73 LEU C C 1
ATOM 2461 O O . LEU C 1 73 ? 13.065 56.294 32.921 1.00 32.44 73 LEU C O 1
ATOM 2466 N N . VAL C 1 74 ? 15.234 56.904 33.084 1.00 25.13 74 VAL C N 1
ATOM 2467 C CA . VAL C 1 74 ? 14.997 58.303 32.746 1.00 24.72 74 VAL C CA 1
ATOM 2468 C C . VAL C 1 74 ? 14.276 58.487 31.408 1.00 37.08 74 VAL C C 1
ATOM 2469 O O . VAL C 1 74 ? 13.318 59.257 31.320 1.00 35.76 74 VAL C O 1
ATOM 2473 N N . VAL C 1 75 ? 14.723 57.779 30.376 1.00 35.33 75 VAL C N 1
ATOM 2474 C CA . VAL C 1 75 ? 14.116 57.943 29.055 1.00 29.10 75 VAL C CA 1
ATOM 2475 C C . VAL C 1 75 ? 12.687 57.408 29.024 1.00 31.55 75 VAL C C 1
ATOM 2476 O O . VAL C 1 75 ? 11.806 58.006 28.397 1.00 29.13 75 VAL C O 1
ATOM 2480 N N . GLU C 1 76 ? 12.442 56.294 29.715 1.00 28.57 76 GLU C N 1
ATOM 2481 C CA . GLU C 1 76 ? 11.082 55.775 29.790 1.00 31.76 76 GLU C CA 1
ATOM 2482 C C . GLU C 1 76 ? 10.164 56.750 30.531 1.00 44.20 76 GLU C C 1
ATOM 2483 O O . GLU C 1 76 ? 9.001 56.942 30.144 1.00 51.43 76 GLU C O 1
ATOM 2489 N N . ALA C 1 77 ? 10.692 57.369 31.581 1.00 25.80 77 ALA C N 1
ATOM 2490 C CA . ALA C 1 77 ? 9.950 58.383 32.323 1.00 27.35 77 ALA C CA 1
ATOM 2491 C C . ALA C 1 77 ? 9.606 59.568 31.426 1.00 44.59 77 ALA C C 1
ATOM 2492 O O . ALA C 1 77 ? 8.470 60.045 31.415 1.00 45.41 77 ALA C O 1
ATOM 2494 N N . ILE C 1 78 ? 10.598 60.047 30.682 1.00 29.44 78 ILE C N 1
ATOM 2495 C CA . ILE C 1 78 ? 10.402 61.173 29.776 1.00 37.72 78 ILE C CA 1
ATOM 2496 C C . ILE C 1 78 ? 9.325 60.869 28.734 1.00 46.83 78 ILE C C 1
ATOM 2497 O O . ILE C 1 78 ? 8.461 61.705 28.448 1.00 45.13 78 ILE C O 1
ATOM 2502 N N . ILE C 1 79 ? 9.376 59.665 28.176 1.00 37.96 79 ILE C N 1
ATOM 2503 C CA . ILE C 1 79 ? 8.385 59.252 27.190 1.00 40.78 79 ILE C CA 1
ATOM 2504 C C . ILE C 1 79 ? 6.980 59.247 27.803 1.00 41.30 79 ILE C C 1
ATOM 2505 O O . ILE C 1 79 ? 6.030 59.792 27.221 1.00 44.60 79 ILE C O 1
ATOM 2510 N N . ARG C 1 80 ? 6.866 58.649 28.987 1.00 46.73 80 ARG C N 1
ATOM 2511 C CA . ARG C 1 80 ? 5.606 58.648 29.736 1.00 61.10 80 ARG C CA 1
ATOM 2512 C C . ARG C 1 80 ? 5.084 60.075 29.925 1.00 61.02 80 ARG C C 1
ATOM 2513 O O . ARG C 1 80 ? 3.884 60.338 29.804 1.00 59.86 80 ARG C O 1
ATOM 2521 N N . LEU C 1 81 ? 6.007 60.996 30.204 1.00 40.87 81 LEU C N 1
ATOM 2522 C CA . LEU C 1 81 ? 5.662 62.394 30.440 1.00 42.18 81 LEU C CA 1
ATOM 2523 C C . LEU C 1 81 ? 5.130 63.078 29.186 1.00 48.44 81 LEU C C 1
ATOM 2524 O O . LEU C 1 81 ? 4.094 63.741 29.226 1.00 53.61 81 LEU C O 1
ATOM 2529 N N . ALA C 1 82 ? 5.845 62.914 28.080 1.00 52.89 82 ALA C N 1
ATOM 2530 C CA . ALA C 1 82 ? 5.448 63.506 26.812 1.00 64.60 82 ALA C CA 1
ATOM 2531 C C . ALA C 1 82 ? 4.088 62.985 26.385 1.00 69.17 82 ALA C C 1
ATOM 2532 O O . ALA C 1 82 ? 3.288 63.714 25.799 1.00 66.21 82 ALA C O 1
ATOM 2534 N N . GLU C 1 83 ? 3.830 61.708 26.679 1.00 58.10 83 GLU C N 1
ATOM 2535 C CA . GLU C 1 83 ? 2.564 61.086 26.305 1.00 73.81 83 GLU C CA 1
ATOM 2536 C C . GLU C 1 83 ? 1.409 61.461 27.219 1.00 76.59 83 GLU C C 1
ATOM 2537 O O . GLU C 1 83 ? 0.254 61.457 26.794 1.00 79.39 83 GLU C O 1
ATOM 2543 N N . ALA C 1 84 ? 1.722 61.775 28.473 1.00 84.03 84 ALA C N 1
ATOM 2544 C CA . ALA C 1 84 ? 0.722 62.290 29.400 1.00 82.00 84 ALA C CA 1
ATOM 2545 C C . ALA C 1 84 ? 0.048 63.522 28.805 1.00 76.27 84 ALA C C 1
ATOM 2546 O O . ALA C 1 84 ? -1.164 63.698 28.911 1.00 88.34 84 ALA C O 1
ATOM 2548 N N . VAL C 1 85 ? 0.850 64.367 28.166 1.00 55.22 85 VAL C N 1
ATOM 2549 C CA . VAL C 1 85 ? 0.343 65.552 27.492 1.00 55.18 85 VAL C CA 1
ATOM 2550 C C . VAL C 1 85 ? -0.294 65.175 26.160 1.00 58.43 85 VAL C C 1
ATOM 2551 O O . VAL C 1 85 ? -1.257 64.408 26.112 1.00 57.88 85 VAL C O 1
ATOM 2555 N N . GLU C 1 91 ? -2.661 67.328 35.725 1.00 47.80 91 GLU C N 1
ATOM 2556 C CA . GLU C 1 91 ? -1.468 67.837 36.396 1.00 55.57 91 GLU C CA 1
ATOM 2557 C C . GLU C 1 91 ? -1.115 67.013 37.634 1.00 56.68 91 GLU C C 1
ATOM 2558 O O . GLU C 1 91 ? 0.060 66.795 37.931 1.00 67.98 91 GLU C O 1
ATOM 2564 N N . LYS C 1 92 ? -2.137 66.561 38.355 1.00 49.71 92 LYS C N 1
ATOM 2565 C CA . LYS C 1 92 ? -1.935 65.678 39.498 1.00 70.59 92 LYS C CA 1
ATOM 2566 C C . LYS C 1 92 ? -1.236 64.405 39.025 1.00 67.83 92 LYS C C 1
ATOM 2567 O O . LYS C 1 92 ? -0.272 63.934 39.644 1.00 67.38 92 LYS C O 1
ATOM 2573 N N . GLU C 1 93 ? -1.715 63.876 37.901 1.00 59.58 93 GLU C N 1
ATOM 2574 C CA . GLU C 1 93 ? -1.155 62.664 37.314 1.00 79.27 93 GLU C CA 1
ATOM 2575 C C . GLU C 1 93 ? 0.311 62.852 36.930 1.00 72.50 93 GLU C C 1
ATOM 2576 O O . GLU C 1 93 ? 1.088 61.903 36.969 1.00 57.86 93 GLU C O 1
ATOM 2582 N N . ILE C 1 94 ? 0.688 64.075 36.569 1.00 33.50 94 ILE C N 1
ATOM 2583 C CA . ILE C 1 94 ? 2.077 64.356 36.228 1.00 38.38 94 ILE C CA 1
ATOM 2584 C C . ILE C 1 94 ? 2.955 64.383 37.474 1.00 38.84 94 ILE C C 1
ATOM 2585 O O . ILE C 1 94 ? 4.064 63.845 37.471 1.00 45.21 94 ILE C O 1
ATOM 2590 N N . ASP C 1 95 ? 2.446 64.985 38.546 1.00 42.26 95 ASP C N 1
ATOM 2591 C CA . ASP C 1 95 ? 3.123 64.924 39.834 1.00 47.49 95 ASP C CA 1
ATOM 2592 C C . ASP C 1 95 ? 3.351 63.474 40.242 1.00 54.86 95 ASP C C 1
ATOM 2593 O O . ASP C 1 95 ? 4.431 63.117 40.719 1.00 59.54 95 ASP C O 1
ATOM 2598 N N . GLU C 1 96 ? 2.339 62.634 40.042 1.00 51.69 96 GLU C N 1
ATOM 2599 C CA . GLU C 1 96 ? 2.468 61.220 40.395 1.00 64.56 96 GLU C CA 1
ATOM 2600 C C . GLU C 1 96 ? 3.440 60.444 39.494 1.00 63.13 96 GLU C C 1
ATOM 2601 O O . GLU C 1 96 ? 4.168 59.566 39.969 1.00 60.76 96 GLU C O 1
ATOM 2607 N N . ILE C 1 97 ? 3.447 60.766 38.202 1.00 37.66 97 ILE C N 1
ATOM 2608 C CA . ILE C 1 97 ? 4.383 60.147 37.267 1.00 41.29 97 ILE C CA 1
ATOM 2609 C C . ILE C 1 97 ? 5.808 60.467 37.698 1.00 46.53 97 ILE C C 1
ATOM 2610 O O . ILE C 1 97 ? 6.635 59.568 37.893 1.00 44.74 97 ILE C O 1
ATOM 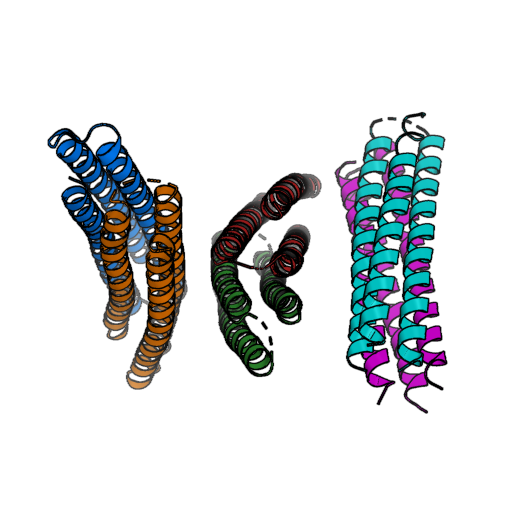2615 N N . VAL C 1 98 ? 6.076 61.763 37.849 1.00 37.79 98 VAL C N 1
ATOM 2616 C CA . VAL C 1 98 ? 7.387 62.248 38.260 1.00 36.94 98 VAL C CA 1
ATOM 2617 C C . VAL C 1 98 ? 7.828 61.634 39.582 1.00 35.37 98 VAL C C 1
ATOM 2618 O O . VAL C 1 98 ? 8.956 61.161 39.703 1.00 46.67 98 VAL C O 1
ATOM 2622 N N . GLU C 1 99 ? 6.936 61.637 40.569 1.00 46.48 99 GLU C N 1
ATOM 2623 C CA . GLU C 1 99 ? 7.259 61.095 41.887 1.00 56.18 99 GLU C CA 1
ATOM 2624 C C . GLU C 1 99 ? 7.581 59.603 41.814 1.00 44.48 99 GLU C C 1
ATOM 2625 O O . GLU C 1 99 ? 8.500 59.120 42.482 1.00 50.05 99 GLU C O 1
ATOM 2631 N N . GLU C 1 100 ? 6.821 58.877 40.998 1.00 50.17 100 GLU C N 1
ATOM 2632 C CA . GLU C 1 100 ? 7.067 57.451 40.792 1.00 52.88 100 GLU C CA 1
ATOM 2633 C C . GLU C 1 100 ? 8.468 57.229 40.222 1.00 52.12 100 GLU C C 1
ATOM 2634 O O . GLU C 1 100 ? 9.255 56.404 40.726 1.00 41.35 100 GLU C O 1
ATOM 2640 N N . ALA C 1 101 ? 8.772 57.990 39.172 1.00 47.31 101 ALA C N 1
ATOM 2641 C CA . ALA C 1 101 ? 10.089 57.945 38.549 1.00 44.68 101 ALA C CA 1
ATOM 2642 C C . ALA C 1 101 ? 11.196 58.210 39.567 1.00 50.46 101 ALA C C 1
ATOM 2643 O O . ALA C 1 101 ? 12.212 57.509 39.582 1.00 41.51 101 ALA C O 1
ATOM 2645 N N . LYS C 1 102 ? 10.995 59.219 40.409 1.00 37.91 102 LYS C N 1
ATOM 2646 C CA . LYS C 1 102 ? 11.954 59.541 41.460 1.00 45.45 102 LYS C CA 1
ATOM 2647 C C . LYS C 1 102 ? 12.140 58.367 42.409 1.00 44.16 102 LYS C C 1
ATOM 2648 O O . LYS C 1 102 ? 13.256 58.085 42.845 1.00 45.83 102 LYS C O 1
ATOM 2654 N N . LYS C 1 103 ? 11.042 57.685 42.733 1.00 46.91 103 LYS C N 1
ATOM 2655 C CA . LYS C 1 103 ? 11.120 56.523 43.615 1.00 60.56 103 LYS C CA 1
ATOM 2656 C C . LYS C 1 103 ? 11.984 55.413 43.016 1.00 57.00 103 LYS C C 1
ATOM 2657 O O . LYS C 1 103 ? 12.952 54.964 43.647 1.00 54.98 103 LYS C O 1
ATOM 2663 N N . ARG C 1 104 ? 11.651 54.979 41.802 1.00 53.08 104 ARG C N 1
ATOM 2664 C CA . ARG C 1 104 ? 12.440 53.918 41.169 1.00 58.53 104 ARG C CA 1
ATOM 2665 C C . ARG C 1 104 ? 13.906 54.322 40.972 1.00 46.74 104 ARG C C 1
ATOM 2666 O O . ARG C 1 104 ? 14.811 53.501 41.143 1.00 38.93 104 ARG C O 1
ATOM 2674 N N . LEU C 1 105 ? 14.133 55.591 40.638 1.00 33.25 105 LEU C N 1
ATOM 2675 C CA . LEU C 1 105 ? 15.489 56.117 40.510 1.00 30.05 105 LEU C CA 1
ATOM 2676 C C . LEU C 1 105 ? 16.266 56.016 41.821 1.00 39.78 105 LEU C C 1
ATOM 2677 O O . LEU C 1 105 ? 17.422 55.595 41.830 1.00 47.21 105 LEU C O 1
ATOM 2682 N N . GLU C 1 106 ? 15.632 56.398 42.924 1.00 35.73 106 GLU C N 1
ATOM 2683 C CA . GLU C 1 106 ? 16.279 56.327 44.232 1.00 35.02 106 GLU C CA 1
ATOM 2684 C C . GLU C 1 106 ? 16.564 54.889 44.669 1.00 34.08 106 GLU C C 1
ATOM 2685 O O . GLU C 1 106 ? 17.608 54.609 45.264 1.00 33.37 106 GLU C O 1
ATOM 2691 N N . GLU C 1 107 ? 15.646 53.974 44.367 1.00 34.71 107 GLU C N 1
ATOM 2692 C CA . GLU C 1 107 ? 15.886 52.566 44.675 1.00 42.54 107 GLU C CA 1
ATOM 2693 C C . GLU C 1 107 ? 17.073 52.025 43.867 1.00 46.80 107 GLU C C 1
ATOM 2694 O O . GLU C 1 107 ? 17.969 51.362 44.413 1.00 41.74 107 GLU C O 1
ATOM 2700 N N . LEU C 1 108 ? 17.072 52.328 42.569 1.00 27.64 108 LEU C N 1
ATOM 2701 C CA . LEU C 1 108 ? 18.163 51.952 41.678 1.00 29.02 108 LEU C CA 1
ATOM 2702 C C . LEU C 1 108 ? 19.502 52.460 42.222 1.00 37.84 108 LEU C C 1
ATOM 2703 O O . LEU C 1 108 ? 20.461 51.692 42.365 1.00 37.95 108 LEU C O 1
ATOM 2708 N N . ALA C 1 109 ? 19.546 53.751 42.553 1.00 29.69 109 ALA C N 1
ATOM 2709 C CA . ALA C 1 109 ? 20.752 54.383 43.085 1.00 26.58 109 ALA C CA 1
ATOM 2710 C C . ALA C 1 109 ? 21.189 53.767 44.410 1.00 31.60 109 ALA C C 1
ATOM 2711 O O . ALA C 1 109 ? 22.382 53.718 44.712 1.00 29.33 109 ALA C O 1
ATOM 2713 N N . GLU C 1 110 ? 20.228 53.302 45.201 1.00 33.28 110 GLU C N 1
ATOM 2714 C CA . GLU C 1 110 ? 20.550 52.676 46.478 1.00 36.02 110 GLU C CA 1
ATOM 2715 C C . GLU C 1 110 ? 21.211 51.309 46.280 1.00 34.71 110 GLU C C 1
ATOM 2716 O O . GLU C 1 110 ? 22.272 51.034 46.856 1.00 36.85 110 GLU C O 1
ATOM 2722 N N . ARG C 1 111 ? 20.585 50.462 45.465 1.00 28.51 111 ARG C N 1
ATOM 2723 C CA . ARG C 1 111 ? 21.145 49.142 45.161 1.00 36.76 111 ARG C CA 1
ATOM 2724 C C . ARG C 1 111 ? 22.543 49.281 44.559 1.00 40.62 111 ARG C C 1
ATOM 2725 O O . ARG C 1 111 ? 23.473 48.541 44.910 1.00 35.43 111 ARG C O 1
ATOM 2733 N N . SER C 1 112 ? 22.684 50.257 43.665 1.00 26.87 112 SER C N 1
ATOM 2734 C CA . SER C 1 112 ? 23.960 50.524 43.016 1.00 29.24 112 SER C CA 1
ATOM 2735 C C . SER C 1 112 ? 25.022 50.978 44.022 1.00 32.57 112 SER C C 1
ATOM 2736 O O . SER C 1 112 ? 26.167 50.512 43.990 1.00 34.15 112 SER C O 1
ATOM 2739 N N . ARG C 1 113 ? 24.629 51.883 44.913 1.00 37.14 113 ARG C N 1
ATOM 2740 C CA . ARG C 1 113 ? 25.516 52.395 45.952 1.00 24.90 113 ARG C CA 1
ATOM 2741 C C . ARG C 1 113 ? 26.032 51.254 46.834 1.00 30.62 113 ARG C C 1
ATOM 2742 O O . ARG C 1 113 ? 27.237 51.144 47.095 1.00 38.69 113 ARG C O 1
ATOM 2750 N N . GLN C 1 114 ? 25.116 50.393 47.275 1.00 36.77 114 GLN C N 1
ATOM 2751 C CA . GLN C 1 114 ? 25.482 49.255 48.122 1.00 40.84 114 GLN C CA 1
ATOM 2752 C C . GLN C 1 114 ? 26.388 48.248 47.410 1.00 32.83 114 GLN C C 1
ATOM 2753 O O . GLN C 1 114 ? 27.338 47.730 48.005 1.00 29.46 114 GLN C O 1
ATOM 2759 N N . GLU C 1 115 ? 26.093 47.969 46.141 1.00 26.01 115 GLU C N 1
ATOM 2760 C CA . GLU C 1 115 ? 26.940 47.075 45.351 1.00 21.43 115 GLU C CA 1
ATOM 2761 C C . GLU C 1 115 ? 28.360 47.629 45.235 1.00 34.38 115 GLU C C 1
ATOM 2762 O O . GLU C 1 115 ? 29.346 46.909 45.444 1.00 23.98 115 GLU C O 1
ATOM 2768 N N . ASN C 1 116 ? 28.454 48.914 44.912 1.00 25.42 116 ASN C N 1
ATOM 2769 C CA . ASN C 1 116 ? 29.740 49.592 44.828 1.00 24.38 116 ASN C CA 1
ATOM 2770 C C . ASN C 1 116 ? 30.534 49.470 46.133 1.00 29.17 116 ASN C C 1
ATOM 2771 O O . ASN C 1 116 ? 31.705 49.061 46.132 1.00 38.39 116 ASN C O 1
ATOM 2776 N N . LYS C 1 117 ? 29.884 49.818 47.242 1.00 29.20 117 LYS C N 1
ATOM 2777 C CA . LYS C 1 117 ? 30.525 49.734 48.555 1.00 36.09 117 LYS C CA 1
ATOM 2778 C C . LYS C 1 117 ? 31.021 48.318 48.837 1.00 29.51 117 LYS C C 1
ATOM 2779 O O . LYS C 1 117 ? 32.130 48.123 49.348 1.00 28.53 117 LYS C O 1
ATOM 2785 N N . LYS C 1 118 ? 30.201 47.332 48.484 1.00 24.93 118 LYS C N 1
ATOM 2786 C CA . LYS C 1 118 ? 30.569 45.936 48.678 1.00 32.80 118 LYS C CA 1
ATOM 2787 C C . LYS C 1 118 ? 31.819 45.564 47.879 1.00 33.21 118 LYS C C 1
ATOM 2788 O O . LYS C 1 118 ? 32.735 44.932 48.410 1.00 33.92 118 LYS C O 1
ATOM 2794 N N . ILE C 1 119 ? 31.861 45.963 46.610 1.00 23.06 119 ILE C N 1
ATOM 2795 C CA . ILE C 1 119 ? 33.031 45.699 45.774 1.00 28.19 119 ILE C CA 1
ATOM 2796 C C . ILE C 1 119 ? 34.292 46.321 46.364 1.00 27.52 119 ILE C C 1
ATOM 2797 O O . ILE C 1 119 ? 35.321 45.651 46.513 1.00 28.24 119 ILE C O 1
ATOM 2802 N N . ILE C 1 120 ? 34.207 47.601 46.712 1.00 36.12 120 ILE C N 1
ATOM 2803 C CA . ILE C 1 120 ? 35.361 48.303 47.267 1.00 38.04 120 ILE C CA 1
ATOM 2804 C C . ILE C 1 120 ? 35.881 47.651 48.551 1.00 35.59 120 ILE C C 1
ATOM 2805 O O . ILE C 1 120 ? 37.089 47.428 48.709 1.00 40.87 120 ILE C O 1
ATOM 2810 N N . ASP C 1 121 ? 34.964 47.335 49.462 1.00 35.90 121 ASP C N 1
ATOM 2811 C CA . ASP C 1 121 ? 35.356 46.755 50.743 1.00 47.15 121 ASP C CA 1
ATOM 2812 C C . ASP C 1 121 ? 35.937 45.349 50.581 1.00 39.47 121 ASP C C 1
ATOM 2813 O O . ASP C 1 121 ? 36.922 44.997 51.243 1.00 40.56 121 ASP C O 1
ATOM 2818 N N . ARG C 1 122 ? 35.334 44.558 49.697 1.00 36.98 122 ARG C N 1
ATOM 2819 C CA . ARG C 1 122 ? 35.864 43.237 49.378 1.00 36.13 122 ARG C CA 1
ATOM 2820 C C . ARG C 1 122 ? 37.283 43.371 48.855 1.00 32.97 122 ARG C C 1
ATOM 2821 O O . ARG C 1 122 ? 38.162 42.598 49.226 1.00 21.33 122 ARG C O 1
ATOM 2829 N N . ALA C 1 123 ? 37.504 44.367 48.002 1.00 20.82 123 ALA C N 1
ATOM 2830 C CA . ALA C 1 123 ? 38.821 44.599 47.425 1.00 19.15 123 ALA C CA 1
ATOM 2831 C C . ALA C 1 123 ? 39.854 44.957 48.494 1.00 34.75 123 ALA C C 1
ATOM 2832 O O . ALA C 1 123 ? 40.945 44.381 48.528 1.00 33.59 123 ALA C O 1
ATOM 2834 N N . LYS C 1 124 ? 39.516 45.917 49.357 1.00 32.16 124 LYS C N 1
ATOM 2835 C CA . LYS C 1 124 ? 40.434 46.347 50.412 1.00 37.61 124 LYS C CA 1
ATOM 2836 C C . LYS C 1 124 ? 40.792 45.173 51.325 1.00 40.32 124 LYS C C 1
ATOM 2837 O O . LYS C 1 124 ? 41.961 44.944 51.645 1.00 42.96 124 LYS C O 1
ATOM 2843 N N . TYR C 1 125 ? 39.774 44.412 51.726 1.00 38.19 125 TYR C N 1
ATOM 2844 C CA . TYR C 1 125 ? 39.996 43.240 52.572 1.00 36.75 125 TYR C CA 1
ATOM 2845 C C . TYR C 1 125 ? 40.878 42.182 51.907 1.00 40.09 125 TYR C C 1
ATOM 2846 O O . TYR C 1 125 ? 41.805 41.650 52.524 1.00 38.46 125 TYR C O 1
ATOM 2855 N N . GLU C 1 126 ? 40.576 41.873 50.650 1.00 34.93 126 GLU C N 1
ATOM 2856 C CA . GLU C 1 126 ? 41.348 40.886 49.911 1.00 37.30 126 GLU C CA 1
ATOM 2857 C C . GLU C 1 126 ? 42.800 41.319 49.772 1.00 38.11 126 GLU C C 1
ATOM 2858 O O . GLU C 1 126 ? 43.705 40.493 49.863 1.00 37.34 126 GLU C O 1
ATOM 2864 N N . MET C 1 127 ? 43.019 42.611 49.566 1.00 38.74 127 MET C N 1
ATOM 2865 C CA . MET C 1 127 ? 44.379 43.127 49.484 1.00 39.90 127 MET C CA 1
ATOM 2866 C C . MET C 1 127 ? 45.067 43.072 50.841 1.00 39.44 127 MET C C 1
ATOM 2867 O O . MET C 1 127 ? 46.288 42.958 50.918 1.00 54.38 127 MET C O 1
ATOM 2872 N N . ASP C 1 128 ? 44.282 43.152 51.916 1.00 36.16 128 ASP C N 1
ATOM 2873 C CA . ASP C 1 128 ? 44.828 42.961 53.255 1.00 43.79 128 ASP C CA 1
ATOM 2874 C C . ASP C 1 128 ? 45.294 41.525 53.462 1.00 51.91 128 ASP C C 1
ATOM 2875 O O . ASP C 1 128 ? 46.346 41.289 54.060 1.00 47.31 128 ASP C O 1
ATOM 2880 N N . GLU C 1 129 ? 44.507 40.574 52.968 1.00 49.34 129 GLU C N 1
ATOM 2881 C CA . GLU C 1 129 ? 44.816 39.151 53.131 1.00 49.68 129 GLU C CA 1
ATOM 2882 C C . GLU C 1 129 ? 46.095 38.709 52.414 1.00 47.37 129 GLU C C 1
ATOM 2883 O O . GLU C 1 129 ? 46.729 37.733 52.812 1.00 48.61 129 GLU C O 1
ATOM 2889 N N . GLU C 1 130 ? 46.475 39.438 51.368 1.00 43.56 130 GLU C N 1
ATOM 2890 C CA . GLU C 1 130 ? 47.635 39.078 50.555 1.00 45.94 130 GLU C CA 1
ATOM 2891 C C . GLU C 1 130 ? 48.938 39.644 51.123 1.00 47.41 130 GLU C C 1
ATOM 2892 O O . GLU C 1 130 ? 50.025 39.154 50.817 1.00 58.32 130 GLU C O 1
ATOM 2898 N N . SER C 1 131 ? 48.824 40.665 51.966 1.00 54.24 131 SER C N 1
ATOM 2899 C CA . SER C 1 131 ? 50.001 41.299 52.554 1.00 53.27 131 SER C CA 1
ATOM 2900 C C . SER C 1 131 ? 50.031 41.154 54.073 1.00 53.17 131 SER C C 1
ATOM 2901 O O . SER C 1 131 ? 50.082 40.044 54.602 1.00 54.09 131 SER C O 1
ATOM 2904 N N . MET D 1 3 ? 54.624 56.202 44.667 1.00 49.98 3 MET D N 1
ATOM 2905 C CA . MET D 1 3 ? 53.414 55.386 44.645 1.00 70.59 3 MET D CA 1
ATOM 2906 C C . MET D 1 3 ? 52.227 56.105 45.287 1.00 70.25 3 MET D C 1
ATOM 2907 O O . MET D 1 3 ? 51.091 55.970 44.835 1.00 59.23 3 MET D O 1
ATOM 2912 N N . GLU D 1 4 ? 52.490 56.862 46.346 1.00 54.62 4 GLU D N 1
ATOM 2913 C CA . GLU D 1 4 ? 51.441 57.639 46.993 1.00 68.65 4 GLU D CA 1
ATOM 2914 C C . GLU D 1 4 ? 51.149 58.891 46.169 1.00 66.79 4 GLU D C 1
ATOM 2915 O O . GLU D 1 4 ? 50.011 59.376 46.114 1.00 66.41 4 GLU D O 1
ATOM 2921 N N . LYS D 1 5 ? 52.188 59.399 45.513 1.00 49.26 5 LYS D N 1
ATOM 2922 C CA . LYS D 1 5 ? 52.029 60.465 44.537 1.00 49.68 5 LYS D CA 1
ATOM 2923 C C . LYS D 1 5 ? 51.179 59.926 43.393 1.00 45.26 5 LYS D C 1
ATOM 2924 O O . LYS D 1 5 ? 50.276 60.600 42.895 1.00 45.00 5 LYS D O 1
ATOM 2930 N N . ALA D 1 6 ? 51.473 58.692 42.995 1.00 46.06 6 ALA D N 1
ATOM 2931 C CA . ALA D 1 6 ? 50.727 58.018 41.939 1.00 44.57 6 ALA D CA 1
ATOM 2932 C C . ALA D 1 6 ? 49.277 57.790 42.354 1.00 42.71 6 ALA D C 1
ATOM 2933 O O . ALA D 1 6 ? 48.370 57.858 41.527 1.00 37.48 6 ALA D O 1
ATOM 2935 N N . ALA D 1 7 ? 49.068 57.519 43.640 1.00 29.97 7 ALA D N 1
ATOM 2936 C CA . ALA D 1 7 ? 47.726 57.329 44.178 1.00 32.48 7 ALA D CA 1
ATOM 2937 C C . ALA D 1 7 ? 46.918 58.618 44.092 1.00 32.06 7 ALA D C 1
ATOM 2938 O O . ALA D 1 7 ? 45.782 58.623 43.598 1.00 32.10 7 ALA D O 1
ATOM 2940 N N . ARG D 1 8 ? 47.504 59.707 44.584 1.00 44.39 8 ARG D N 1
ATOM 2941 C CA . ARG D 1 8 ? 46.851 61.012 44.523 1.00 48.22 8 ARG D CA 1
ATOM 2942 C C . ARG D 1 8 ? 46.560 61.417 43.079 1.00 40.67 8 ARG D C 1
ATOM 2943 O O . ARG D 1 8 ? 45.510 61.995 42.784 1.00 40.17 8 ARG D O 1
ATOM 2951 N N . ALA D 1 9 ? 47.490 61.095 42.184 1.00 39.12 9 ALA D N 1
ATOM 2952 C CA . ALA D 1 9 ? 47.326 61.363 40.758 1.00 43.33 9 ALA D CA 1
ATOM 2953 C C . ALA D 1 9 ? 46.174 60.557 40.158 1.00 41.33 9 ALA D C 1
ATOM 2954 O O . ALA D 1 9 ? 45.443 61.046 39.293 1.00 37.85 9 ALA D O 1
ATOM 2956 N N . ALA D 1 10 ? 46.020 59.321 40.623 1.00 28.41 10 ALA D N 1
ATOM 2957 C CA . ALA D 1 10 ? 44.951 58.447 40.155 1.00 22.89 10 ALA D CA 1
ATOM 2958 C C . ALA D 1 10 ? 43.598 58.993 40.592 1.00 42.34 10 ALA D C 1
ATOM 2959 O O . ALA D 1 10 ? 42.668 59.111 39.784 1.00 38.92 10 ALA D O 1
ATOM 2961 N N . LYS D 1 11 ? 43.500 59.326 41.878 1.00 46.37 11 LYS D N 1
ATOM 2962 C CA . LYS D 1 11 ? 42.293 59.929 42.430 1.00 32.10 11 LYS D CA 1
ATOM 2963 C C . LYS D 1 11 ? 41.928 61.192 41.652 1.00 41.46 11 LYS D C 1
ATOM 2964 O O . LYS D 1 11 ? 40.767 61.397 41.279 1.00 48.99 11 LYS D O 1
ATOM 2970 N N . GLU D 1 12 ? 42.934 62.023 41.390 1.00 38.97 12 GLU D N 1
ATOM 2971 C CA . GLU D 1 12 ? 42.736 63.290 40.687 1.00 44.21 12 GLU D CA 1
ATOM 2972 C C . GLU D 1 12 ? 42.205 63.071 39.268 1.00 45.45 12 GLU D C 1
ATOM 2973 O O . GLU D 1 12 ? 41.225 63.702 38.842 1.00 44.21 12 GLU D O 1
ATOM 2979 N N . LEU D 1 13 ? 42.866 62.169 38.547 1.00 35.94 13 LEU D N 1
ATOM 2980 C CA . LEU D 1 13 ? 42.463 61.801 37.196 1.00 43.15 13 LEU D CA 1
ATOM 2981 C C . LEU D 1 13 ? 40.996 61.381 37.181 1.00 32.81 13 LEU D C 1
ATOM 2982 O O . LEU D 1 13 ? 40.189 61.870 36.373 1.00 37.10 13 LEU D O 1
ATOM 2987 N N . SER D 1 14 ? 40.659 60.480 38.100 1.00 35.37 14 SER D N 1
ATOM 2988 C CA . SER D 1 14 ? 39.298 59.972 38.213 1.00 40.24 14 SER D CA 1
ATOM 2989 C C . SER D 1 14 ? 38.290 61.093 38.460 1.00 37.06 14 SER D C 1
ATOM 2990 O O . SER D 1 14 ? 37.212 61.114 37.859 1.00 34.16 14 SER D O 1
ATOM 2993 N N . ARG D 1 15 ? 38.643 62.024 39.340 1.00 26.21 15 ARG D N 1
ATOM 2994 C CA . ARG D 1 15 ? 37.745 63.130 39.657 1.00 35.51 15 ARG D CA 1
ATOM 2995 C C . ARG D 1 15 ? 37.518 64.053 38.455 1.00 33.84 15 ARG D C 1
ATOM 2996 O O . ARG D 1 15 ? 36.394 64.507 38.219 1.00 38.78 15 ARG D O 1
ATOM 3004 N N . GLU D 1 16 ? 38.571 64.306 37.680 1.00 42.55 16 GLU D N 1
ATOM 3005 C CA . GLU D 1 16 ? 38.425 65.092 36.453 1.00 39.12 16 GLU D CA 1
ATOM 3006 C C . GLU D 1 16 ? 37.484 64.411 35.451 1.00 42.27 16 GLU D C 1
ATOM 3007 O O . GLU D 1 16 ? 36.557 65.043 34.906 1.00 44.31 16 GLU D O 1
ATOM 3013 N N . SER D 1 17 ? 37.721 63.118 35.219 1.00 38.66 17 SER D N 1
ATOM 3014 C CA . SER D 1 17 ? 36.847 62.326 34.353 1.00 36.32 17 SER D CA 1
ATOM 3015 C C . SER D 1 17 ? 35.382 62.426 34.803 1.00 44.47 17 SER D C 1
ATOM 3016 O O . SER D 1 17 ? 34.472 62.663 33.990 1.00 37.00 17 SER D O 1
ATOM 3019 N N . ALA D 1 18 ? 35.175 62.260 36.106 1.00 40.15 18 ALA D N 1
ATOM 3020 C CA . ALA D 1 18 ? 33.846 62.337 36.705 1.00 28.15 18 ALA D CA 1
ATOM 3021 C C . ALA D 1 18 ? 33.166 63.671 36.417 1.00 29.13 18 ALA D C 1
ATOM 3022 O O . ALA D 1 18 ? 32.011 63.707 35.978 1.00 31.55 18 ALA D O 1
ATOM 3024 N N . ARG D 1 19 ? 33.878 64.766 36.684 1.00 36.52 19 ARG D N 1
ATOM 3025 C CA . ARG D 1 19 ? 33.334 66.104 36.442 1.00 25.58 19 ARG D CA 1
ATOM 3026 C C . ARG D 1 19 ? 32.901 66.278 34.985 1.00 30.11 19 ARG D C 1
ATOM 3027 O O . ARG D 1 19 ? 31.773 66.718 34.705 1.00 41.30 19 ARG D O 1
ATOM 3035 N N . ALA D 1 20 ? 33.791 65.912 34.062 1.00 30.58 20 ALA D N 1
ATOM 3036 C CA . ALA D 1 20 ? 33.457 65.970 32.637 1.00 35.84 20 ALA D CA 1
ATOM 3037 C C . ALA D 1 20 ? 32.169 65.195 32.321 1.00 41.56 20 ALA D C 1
ATOM 3038 O O . ALA D 1 20 ? 31.284 65.686 31.595 1.00 33.25 20 ALA D O 1
ATOM 3040 N N . ALA D 1 21 ? 32.068 63.990 32.883 1.00 34.68 21 ALA D N 1
ATOM 3041 C CA . ALA D 1 21 ? 30.882 63.154 32.710 1.00 28.17 21 ALA D CA 1
ATOM 3042 C C . ALA D 1 21 ? 29.613 63.853 33.195 1.00 30.20 21 ALA D C 1
ATOM 3043 O O . ALA D 1 21 ? 28.581 63.816 32.516 1.00 31.32 21 ALA D O 1
ATOM 3045 N N . LYS D 1 22 ? 29.689 64.491 34.363 1.00 31.51 22 LYS D N 1
ATOM 3046 C CA . LYS D 1 22 ? 28.523 65.184 34.909 1.00 41.85 22 LYS D CA 1
ATOM 3047 C C . LYS D 1 22 ? 28.113 66.353 34.024 1.00 35.50 22 LYS D C 1
ATOM 3048 O O . LYS D 1 22 ? 26.927 66.642 33.884 1.00 46.16 22 LYS D O 1
ATOM 3054 N N . GLU D 1 23 ? 29.092 67.031 33.431 1.00 32.81 23 GLU D N 1
ATOM 3055 C CA . GLU D 1 23 ? 28.780 68.140 32.532 1.00 46.73 23 GLU D CA 1
ATOM 3056 C C . GLU D 1 23 ? 28.064 67.646 31.277 1.00 42.44 23 GLU D C 1
ATOM 3057 O O . GLU D 1 23 ? 27.072 68.242 30.831 1.00 39.67 23 GLU D O 1
ATOM 3063 N N . LEU D 1 24 ? 28.554 66.540 30.721 1.00 41.38 24 LEU D N 1
ATOM 3064 C CA . LEU D 1 24 ? 27.879 65.932 29.576 1.00 44.68 24 LEU D CA 1
ATOM 3065 C C . LEU D 1 24 ? 26.427 65.561 29.925 1.00 42.68 24 LEU D C 1
ATOM 3066 O O . LEU D 1 24 ? 25.481 65.911 29.200 1.00 48.62 24 LEU D O 1
ATOM 3071 N N . ALA D 1 25 ? 26.257 64.884 31.060 1.00 33.75 25 ALA D N 1
ATOM 3072 C CA . ALA D 1 25 ? 24.929 64.475 31.520 1.00 36.89 25 ALA D CA 1
ATOM 3073 C C . ALA D 1 25 ? 23.984 65.663 31.714 1.00 43.91 25 ALA D C 1
ATOM 3074 O O . ALA D 1 25 ? 22.796 65.585 31.390 1.00 37.97 25 ALA D O 1
ATOM 3076 N N . ASP D 1 26 ? 24.517 66.757 32.252 1.00 38.28 26 ASP D N 1
ATOM 3077 C CA . ASP D 1 26 ? 23.737 67.976 32.436 1.00 40.69 26 ASP D CA 1
ATOM 3078 C C . ASP D 1 26 ? 23.292 68.551 31.094 1.00 38.63 26 ASP D C 1
ATOM 3079 O O . ASP D 1 26 ? 22.141 68.987 30.947 1.00 49.06 26 ASP D O 1
ATOM 3084 N N . SER D 1 27 ? 24.203 68.548 30.119 1.00 37.24 27 SER D N 1
ATOM 3085 C CA . SER D 1 27 ? 23.851 68.942 28.756 1.00 32.78 27 SER D CA 1
ATOM 3086 C C . SER D 1 27 ? 22.680 68.106 28.247 1.00 44.75 27 SER D C 1
ATOM 3087 O O . SER D 1 27 ? 21.753 68.625 27.620 1.00 41.44 27 SER D O 1
ATOM 3090 N N . ASN D 1 28 ? 22.720 66.803 28.534 1.00 48.15 28 ASN D N 1
ATOM 3091 C CA . ASN D 1 28 ? 21.615 65.922 28.156 1.00 46.59 28 ASN D CA 1
ATOM 3092 C C . ASN D 1 28 ? 20.296 66.232 28.877 1.00 56.22 28 ASN D C 1
ATOM 3093 O O . ASN D 1 28 ? 19.219 66.082 28.289 1.00 49.39 28 ASN D O 1
ATOM 3098 N N . ALA D 1 29 ? 20.378 66.652 30.129 1.00 37.14 29 ALA D N 1
ATOM 3099 C CA . ALA D 1 29 ? 19.183 67.018 30.893 1.00 41.56 29 ALA D CA 1
ATOM 3100 C C . ALA D 1 29 ? 18.511 68.245 30.285 1.00 49.78 29 ALA D C 1
ATOM 3101 O O . ALA D 1 29 ? 17.314 68.231 29.936 1.00 39.94 29 ALA D O 1
ATOM 3103 N N . LYS D 1 30 ? 19.302 69.311 30.164 1.00 57.65 30 LYS D N 1
ATOM 3104 C CA . LYS D 1 30 ? 18.831 70.542 29.540 1.00 66.67 30 LYS D CA 1
ATOM 3105 C C . LYS D 1 30 ? 18.279 70.249 28.145 1.00 62.48 30 LYS D C 1
ATOM 3106 O O . LYS D 1 30 ? 17.307 70.871 27.708 1.00 63.69 30 LYS D O 1
ATOM 3112 N N . ALA D 1 31 ? 18.895 69.286 27.465 1.00 54.07 31 ALA D N 1
ATOM 3113 C CA . ALA D 1 31 ? 18.411 68.830 26.167 1.00 55.52 31 ALA D CA 1
ATOM 3114 C C . ALA D 1 31 ? 17.032 68.171 26.263 1.00 56.87 31 ALA D C 1
ATOM 3115 O O . ALA D 1 31 ? 16.189 68.373 25.392 1.00 50.58 31 ALA D O 1
ATOM 3117 N N . ALA D 1 32 ? 16.806 67.377 27.308 1.00 40.62 32 ALA D N 1
ATOM 3118 C CA . ALA D 1 32 ? 15.499 66.761 27.520 1.00 39.59 32 ALA D CA 1
ATOM 3119 C C . ALA D 1 32 ? 14.446 67.852 27.674 1.00 49.49 32 ALA D C 1
ATOM 3120 O O . ALA D 1 32 ? 13.382 67.795 27.052 1.00 45.05 32 ALA D O 1
ATOM 3122 N N . GLU D 1 33 ? 14.749 68.853 28.499 1.00 49.19 33 GLU D N 1
ATOM 3123 C CA . GLU D 1 33 ? 13.822 69.974 28.686 1.00 59.91 33 GLU D CA 1
ATOM 3124 C C . GLU D 1 33 ? 13.508 70.663 27.348 1.00 63.28 33 GLU D C 1
ATOM 3125 O O . GLU D 1 33 ? 12.340 70.787 26.934 1.00 62.50 33 GLU D O 1
ATOM 3131 N N . ASP D 1 34 ? 14.574 71.085 26.670 1.00 50.88 34 ASP D N 1
ATOM 3132 C CA . ASP D 1 34 ? 14.463 71.780 25.388 1.00 60.96 34 ASP D CA 1
ATOM 3133 C C . ASP D 1 34 ? 13.633 71.016 24.361 1.00 54.70 34 ASP D C 1
ATOM 3134 O O . ASP D 1 34 ? 12.789 71.592 23.678 1.00 63.44 34 ASP D O 1
ATOM 3139 N N . LEU D 1 35 ? 13.884 69.718 24.252 1.00 47.09 35 LEU D N 1
ATOM 3140 C CA . LEU D 1 35 ? 13.161 68.899 23.295 1.00 45.25 35 LEU D CA 1
ATOM 3141 C C . LEU D 1 35 ? 11.712 68.710 23.719 1.00 58.51 35 LEU D C 1
ATOM 3142 O O . LEU D 1 35 ? 10.824 68.636 22.875 1.00 49.68 35 LEU D O 1
ATOM 3147 N N . MET D 1 36 ? 11.466 68.632 25.024 1.00 56.08 36 MET D N 1
ATOM 3148 C CA . MET D 1 36 ? 10.104 68.437 25.507 1.00 59.20 36 MET D CA 1
ATOM 3149 C C . MET D 1 36 ? 9.257 69.693 25.375 1.00 67.21 36 MET D C 1
ATOM 3150 O O . MET D 1 36 ? 8.028 69.611 25.363 1.00 63.10 36 MET D O 1
ATOM 3155 N N . ARG D 1 37 ? 9.903 70.849 25.269 1.00 66.18 37 ARG D N 1
ATOM 3156 C CA . ARG D 1 37 ? 9.160 72.087 25.036 1.00 61.98 37 ARG D CA 1
ATOM 3157 C C . ARG D 1 37 ? 8.632 72.195 23.607 1.00 60.42 37 ARG D C 1
ATOM 3158 O O . ARG D 1 37 ? 7.516 72.664 23.387 1.00 76.71 37 ARG D O 1
ATOM 3166 N N . GLU D 1 38 ? 9.433 71.757 22.640 1.00 48.48 38 GLU D N 1
ATOM 3167 C CA . GLU D 1 38 ? 9.044 71.814 21.233 1.00 68.60 38 GLU D CA 1
ATOM 3168 C C . GLU D 1 38 ? 7.843 70.917 20.924 1.00 69.82 38 GLU D C 1
ATOM 3169 O O . GLU D 1 38 ? 7.153 71.106 19.920 1.00 81.27 38 GLU D O 1
ATOM 3175 N N . ILE D 1 39 ? 7.599 69.945 21.797 1.00 68.77 39 ILE D N 1
ATOM 3176 C CA . ILE D 1 39 ? 6.468 69.043 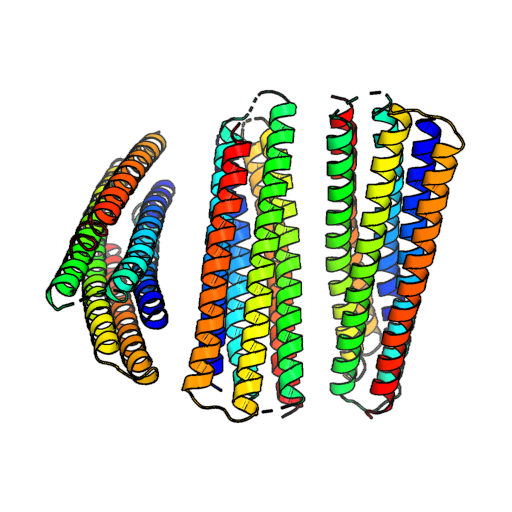21.639 1.00 62.70 39 ILE D CA 1
ATOM 3177 C C . ILE D 1 39 ? 5.145 69.795 21.756 1.00 63.30 39 ILE D C 1
ATOM 3178 O O . ILE D 1 39 ? 5.060 70.820 22.434 1.00 63.17 39 ILE D O 1
ATOM 3183 N N . SER D 1 44 ? 1.293 68.820 17.612 1.00 83.84 44 SER D N 1
ATOM 3184 C CA . SER D 1 44 ? 1.770 67.804 18.544 1.00 98.20 44 SER D CA 1
ATOM 3185 C C . SER D 1 44 ? 1.274 66.421 18.145 1.00 93.86 44 SER D C 1
ATOM 3186 O O . SER D 1 44 ? 0.163 66.022 18.487 1.00 88.04 44 SER D O 1
ATOM 3189 N N . SER D 1 45 ? 2.119 65.688 17.419 1.00 89.89 45 SER D N 1
ATOM 3190 C CA . SER D 1 45 ? 1.772 64.360 16.925 1.00 85.82 45 SER D CA 1
ATOM 3191 C C . SER D 1 45 ? 2.561 63.268 17.644 1.00 95.28 45 SER D C 1
ATOM 3192 O O . SER D 1 45 ? 3.270 63.538 18.607 1.00 89.67 45 SER D O 1
ATOM 3195 N N . GLU D 1 46 ? 2.440 62.028 17.168 1.00 87.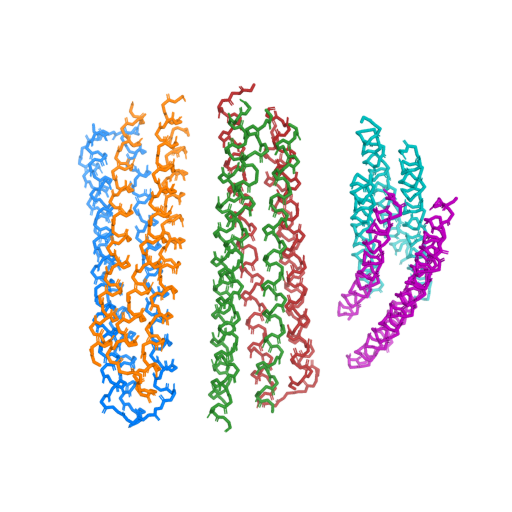42 46 GLU D N 1
ATOM 3196 C CA . GLU D 1 46 ? 3.201 60.915 17.729 1.00 89.08 46 GLU D CA 1
ATOM 3197 C C . GLU D 1 46 ? 4.584 60.893 17.092 1.00 87.03 46 GLU D C 1
ATOM 3198 O O . GLU D 1 46 ? 5.531 60.298 17.620 1.00 83.32 46 GLU D O 1
ATOM 3204 N N . ARG D 1 47 ? 4.686 61.542 15.938 1.00 75.21 47 ARG D N 1
ATOM 3205 C CA . ARG D 1 47 ? 5.945 61.609 15.207 1.00 72.38 47 ARG D CA 1
ATOM 3206 C C . ARG D 1 47 ? 6.993 62.426 15.955 1.00 63.43 47 ARG D C 1
ATOM 3207 O O . ARG D 1 47 ? 8.136 61.994 16.136 1.00 63.66 47 ARG D O 1
ATOM 3215 N N . LEU D 1 48 ? 6.586 63.618 16.389 1.00 58.16 48 LEU D N 1
ATOM 3216 C CA . LEU D 1 48 ? 7.437 64.445 17.229 1.00 64.06 48 LEU D CA 1
ATOM 3217 C C . LEU D 1 48 ? 7.902 63.666 18.456 1.00 60.22 48 LEU D C 1
ATOM 3218 O O . LEU D 1 48 ? 9.061 63.777 18.868 1.00 64.24 48 LEU D O 1
ATOM 3223 N N . LEU D 1 49 ? 6.997 62.873 19.009 1.00 54.84 49 LEU D N 1
ATOM 3224 C CA . LEU D 1 49 ? 7.284 62.078 20.187 1.00 50.14 49 LEU D CA 1
ATOM 3225 C C . LEU D 1 49 ? 8.324 61.014 19.915 1.00 49.46 49 LEU D C 1
ATOM 3226 O O . LEU D 1 49 ? 9.267 60.875 20.674 1.00 46.71 49 LEU D O 1
ATOM 3231 N N . GLU D 1 50 ? 8.179 60.249 18.837 1.00 63.25 50 GLU D N 1
ATOM 3232 C CA . GLU D 1 50 ? 9.170 59.233 18.582 1.00 70.36 50 GLU D CA 1
ATOM 3233 C C . GLU D 1 50 ? 10.542 59.887 18.250 1.00 71.18 50 GLU D C 1
ATOM 3234 O O . GLU D 1 50 ? 11.605 59.427 18.681 1.00 70.61 50 GLU D O 1
ATOM 3240 N N . LEU D 1 51 ? 10.513 60.990 17.498 1.00 74.28 51 LEU D N 1
ATOM 3241 C CA . LEU D 1 51 ? 11.740 61.777 17.248 1.00 53.54 51 LEU D CA 1
ATOM 3242 C C . LEU D 1 51 ? 12.453 62.171 18.556 1.00 54.12 51 LEU D C 1
ATOM 3243 O O . LEU D 1 51 ? 13.670 62.008 18.717 1.00 69.70 51 LEU D O 1
ATOM 3248 N N . MET D 1 52 ? 11.661 62.653 19.517 1.00 47.11 52 MET D N 1
ATOM 3249 C CA . MET D 1 52 ? 12.174 62.990 20.845 1.00 45.80 52 MET D CA 1
ATOM 3250 C C . MET D 1 52 ? 12.817 61.787 21.537 1.00 55.96 52 MET D C 1
ATOM 3251 O O . MET D 1 52 ? 13.942 61.876 22.054 1.00 55.05 52 MET D O 1
ATOM 3256 N N . ALA D 1 53 ? 12.099 60.669 21.540 1.00 40.80 53 ALA D N 1
ATOM 3257 C CA . ALA D 1 53 ? 12.579 59.442 22.181 1.00 38.56 53 ALA D CA 1
ATOM 3258 C C . ALA D 1 53 ? 13.898 58.948 21.588 1.00 43.48 53 ALA D C 1
ATOM 3259 O O . ALA D 1 53 ? 14.825 58.572 22.306 1.00 49.15 53 ALA D O 1
ATOM 3261 N N . GLU D 1 54 ? 13.964 58.932 20.260 1.00 50.11 54 GLU D N 1
ATOM 3262 C CA . GLU D 1 54 ? 15.145 58.458 19.554 1.00 50.43 54 GLU D CA 1
ATOM 3263 C C . GLU D 1 54 ? 16.333 59.381 19.792 1.00 48.00 54 GLU D C 1
ATOM 3264 O O . GLU D 1 54 ? 17.462 58.926 19.991 1.00 47.15 54 GLU D O 1
ATOM 3270 N N . ALA D 1 55 ? 16.060 60.681 19.763 1.00 38.78 55 ALA D N 1
ATOM 3271 C CA . ALA D 1 55 ? 17.078 61.683 20.038 1.00 40.48 55 ALA D CA 1
ATOM 3272 C C . ALA D 1 55 ? 17.650 61.489 21.434 1.00 39.75 55 ALA D C 1
ATOM 3273 O O . ALA D 1 55 ? 18.864 61.552 21.631 1.00 39.75 55 ALA D O 1
ATOM 3275 N N . ILE D 1 56 ? 16.770 61.235 22.399 1.00 38.00 56 ILE D N 1
ATOM 3276 C CA . ILE D 1 56 ? 17.200 61.043 23.777 1.00 33.73 56 ILE D CA 1
ATOM 3277 C C . ILE D 1 56 ? 17.995 59.753 23.965 1.00 47.75 56 ILE D C 1
ATOM 3278 O O . ILE D 1 56 ? 19.030 59.764 24.629 1.00 44.99 56 ILE D O 1
ATOM 3283 N N . ARG D 1 57 ? 17.532 58.653 23.372 1.00 40.14 57 ARG D N 1
ATOM 3284 C CA . ARG D 1 57 ? 18.268 57.391 23.442 1.00 41.38 57 ARG D CA 1
ATOM 3285 C C . ARG D 1 57 ? 19.634 57.510 22.762 1.00 35.66 57 ARG D C 1
ATOM 3286 O O . ARG D 1 57 ? 20.610 56.883 23.182 1.00 40.30 57 ARG D O 1
ATOM 3294 N N . GLU D 1 58 ? 19.701 58.332 21.721 1.00 37.14 58 GLU D N 1
ATOM 3295 C CA . GLU D 1 58 ? 20.946 58.553 20.994 1.00 39.84 58 GLU D CA 1
ATOM 3296 C C . GLU D 1 58 ? 21.931 59.369 21.839 1.00 38.60 58 GLU D C 1
ATOM 3297 O O . GLU D 1 58 ? 23.114 59.025 21.950 1.00 43.00 58 GLU D O 1
ATOM 3303 N N . LEU D 1 59 ? 21.429 60.441 22.449 1.00 35.37 59 LEU D N 1
ATOM 3304 C CA . LEU D 1 59 ? 22.228 61.242 23.372 1.00 34.73 59 LEU D CA 1
ATOM 3305 C C . LEU D 1 59 ? 22.755 60.392 24.523 1.00 34.14 59 LEU D C 1
ATOM 3306 O O . LEU D 1 59 ? 23.920 60.502 24.908 1.00 32.12 59 LEU D O 1
ATOM 3311 N N . GLN D 1 60 ? 21.891 59.541 25.063 1.00 43.00 60 GLN D N 1
ATOM 3312 C CA . GLN D 1 60 ? 22.273 58.678 26.174 1.00 41.88 60 GLN D CA 1
ATOM 3313 C C . GLN D 1 60 ? 23.325 57.654 25.764 1.00 43.16 60 GLN D C 1
ATOM 3314 O O . GLN D 1 60 ? 24.252 57.374 26.521 1.00 37.95 60 GLN D O 1
ATOM 3320 N N . LYS D 1 61 ? 23.184 57.096 24.562 1.00 35.15 61 LYS D N 1
ATOM 3321 C CA . LYS D 1 61 ? 24.162 56.132 24.073 1.00 42.54 61 LYS D CA 1
ATOM 3322 C C . LYS D 1 61 ? 25.527 56.792 23.873 1.00 40.13 61 LYS D C 1
ATOM 3323 O O . LYS D 1 61 ? 26.556 56.249 24.294 1.00 32.92 61 LYS D O 1
ATOM 3329 N N . GLN D 1 62 ? 25.527 57.960 23.238 1.00 25.51 62 GLN D N 1
ATOM 3330 C CA . GLN D 1 62 ? 26.765 58.703 23.001 1.00 39.47 62 GLN D CA 1
ATOM 3331 C C . GLN D 1 62 ? 27.453 59.076 24.314 1.00 35.27 62 GLN D C 1
ATOM 3332 O O . GLN D 1 62 ? 28.669 58.932 24.456 1.00 39.56 62 GLN D O 1
ATOM 3338 N N . ALA D 1 63 ? 26.661 59.551 25.273 1.00 32.38 63 ALA D N 1
ATOM 3339 C CA . ALA D 1 63 ? 27.182 59.917 26.582 1.00 40.11 63 ALA D CA 1
ATOM 3340 C C . ALA D 1 63 ? 27.765 58.703 27.303 1.00 37.04 63 ALA D C 1
ATOM 3341 O O . ALA D 1 63 ? 28.846 58.780 27.882 1.00 39.74 63 ALA D O 1
ATOM 3343 N N . ALA D 1 64 ? 27.052 57.585 27.255 1.00 34.97 64 ALA D N 1
ATOM 3344 C CA . ALA D 1 64 ? 27.492 56.370 27.928 1.00 36.33 64 ALA D CA 1
ATOM 3345 C C . ALA D 1 64 ? 28.791 55.852 27.321 1.00 40.12 64 ALA D C 1
ATOM 3346 O O . ALA D 1 64 ? 29.674 55.382 28.037 1.00 43.55 64 ALA D O 1
ATOM 3348 N N . GLU D 1 65 ? 28.915 55.950 26.000 1.00 31.24 65 GLU D N 1
ATOM 3349 C CA . GLU D 1 65 ? 30.127 55.479 25.338 1.00 38.36 65 GLU D CA 1
ATOM 3350 C C . GLU D 1 65 ? 31.314 56.407 25.587 1.00 35.59 65 GLU D C 1
ATOM 3351 O O . GLU D 1 65 ? 32.446 55.949 25.745 1.00 30.53 65 GLU D O 1
ATOM 3357 N N . SER D 1 66 ? 31.047 57.708 25.644 1.00 27.03 66 SER D N 1
ATOM 3358 C CA . SER D 1 66 ? 32.086 58.677 25.974 1.00 33.70 66 SER D CA 1
ATOM 3359 C C . SER D 1 66 ? 32.611 58.445 27.388 1.00 39.51 66 SER D C 1
ATOM 3360 O O . SER D 1 66 ? 33.826 58.355 27.611 1.00 36.62 66 SER D O 1
ATOM 3363 N N . ILE D 1 67 ? 31.685 58.345 28.335 1.00 30.86 67 ILE D N 1
ATOM 3364 C CA . ILE D 1 67 ? 32.038 58.102 29.727 1.00 28.54 67 ILE D CA 1
ATOM 3365 C C . ILE D 1 67 ? 32.797 56.790 29.872 1.00 30.28 67 ILE D C 1
ATOM 3366 O O . ILE D 1 67 ? 33.771 56.714 30.617 1.00 33.64 67 ILE D O 1
ATOM 3371 N N . ALA D 1 68 ? 32.360 55.764 29.147 1.00 31.13 68 ALA D N 1
ATOM 3372 C CA . ALA D 1 68 ? 33.037 54.471 29.188 1.00 39.55 68 ALA D CA 1
ATOM 3373 C C . ALA D 1 68 ? 34.462 54.571 28.639 1.00 36.17 68 ALA D C 1
ATOM 3374 O O . ALA D 1 68 ? 35.386 53.952 29.171 1.00 36.84 68 ALA D O 1
ATOM 3376 N N . ASP D 1 69 ? 34.634 55.357 27.578 1.00 34.56 69 ASP D N 1
ATOM 3377 C CA . ASP D 1 69 ? 35.958 55.608 27.017 1.00 35.53 69 ASP D CA 1
ATOM 3378 C C . ASP D 1 69 ? 36.869 56.256 28.056 1.00 38.49 69 ASP D C 1
ATOM 3379 O O . ASP D 1 69 ? 37.979 55.772 28.309 1.00 35.53 69 ASP D O 1
ATOM 3384 N N . SER D 1 70 ? 36.392 57.345 28.658 1.00 29.30 70 SER D N 1
ATOM 3385 C CA . SER D 1 70 ? 37.160 58.052 29.683 1.00 26.44 70 SER D CA 1
ATOM 3386 C C . SER D 1 70 ? 37.515 57.136 30.847 1.00 25.71 70 SER D C 1
ATOM 3387 O O . SER D 1 70 ? 38.638 57.157 31.342 1.00 36.40 70 SER D O 1
ATOM 3390 N N . GLN D 1 71 ? 36.557 56.317 31.267 1.00 36.03 71 GLN D N 1
ATOM 3391 C CA . GLN D 1 71 ? 36.776 55.394 32.372 1.00 36.19 71 GLN D CA 1
ATOM 3392 C C . GLN D 1 71 ? 37.856 54.371 32.044 1.00 28.81 71 GLN D C 1
ATOM 3393 O O . GLN D 1 71 ? 38.765 54.157 32.841 1.00 37.42 71 GLN D O 1
ATOM 3399 N N . ARG D 1 72 ? 37.763 53.747 30.873 1.00 32.12 72 ARG D N 1
ATOM 3400 C CA . ARG D 1 72 ? 38.768 52.768 30.462 1.00 44.53 72 ARG D CA 1
ATOM 3401 C C . ARG D 1 72 ? 40.151 53.405 30.397 1.00 33.96 72 ARG D C 1
ATOM 3402 O O . ARG D 1 72 ? 41.153 52.802 30.807 1.00 32.82 72 ARG D O 1
ATOM 3410 N N . LEU D 1 73 ? 40.188 54.634 29.884 1.00 34.32 73 LEU D N 1
ATOM 3411 C CA . LEU D 1 73 ? 41.423 55.404 29.776 1.00 21.18 73 LEU D CA 1
ATOM 3412 C C . LEU D 1 73 ? 42.060 55.607 31.150 1.00 30.78 73 LEU D C 1
ATOM 3413 O O . LEU D 1 73 ? 43.237 55.282 31.362 1.00 36.72 73 LEU D O 1
ATOM 3418 N N . VAL D 1 74 ? 41.269 56.143 32.076 1.00 30.58 74 VAL D N 1
ATOM 3419 C CA . VAL D 1 74 ? 41.713 56.362 33.450 1.00 23.21 74 VAL D CA 1
ATOM 3420 C C . VAL D 1 74 ? 42.200 55.065 34.094 1.00 21.60 74 VAL D C 1
ATOM 3421 O O . VAL D 1 74 ? 43.219 55.052 34.779 1.00 26.12 74 VAL D O 1
ATOM 3425 N N . VAL D 1 75 ? 41.467 53.980 33.865 1.00 25.40 75 VAL D N 1
ATOM 3426 C CA . VAL D 1 75 ? 41.833 52.666 34.388 1.00 29.34 75 VAL D CA 1
ATOM 3427 C C . VAL D 1 75 ? 43.223 52.244 33.920 1.00 36.36 75 VAL D C 1
ATOM 3428 O O . VAL D 1 75 ? 44.090 51.884 34.734 1.00 46.35 75 VAL D O 1
ATOM 3432 N N . GLU D 1 76 ? 43.432 52.310 32.606 1.00 33.27 76 GLU D N 1
ATOM 3433 C CA . GLU D 1 76 ? 44.711 51.935 32.012 1.00 40.81 76 GLU D CA 1
ATOM 3434 C C . GLU D 1 76 ? 45.839 52.808 32.551 1.00 41.62 76 GLU D C 1
ATOM 3435 O O . GLU D 1 76 ? 46.939 52.321 32.813 1.00 44.38 76 GLU D O 1
ATOM 3441 N N . ALA D 1 77 ? 45.553 54.095 32.729 1.00 36.51 77 ALA D N 1
ATOM 3442 C CA . ALA D 1 77 ? 46.536 55.029 33.275 1.00 27.02 77 ALA D CA 1
ATOM 3443 C C . ALA D 1 77 ? 46.908 54.718 34.729 1.00 33.36 77 ALA D C 1
ATOM 3444 O O . ALA D 1 77 ? 48.071 54.823 35.114 1.00 33.61 77 ALA D O 1
ATOM 3446 N N . ILE D 1 78 ? 45.918 54.353 35.536 1.00 28.32 78 ILE D N 1
ATOM 3447 C CA . ILE D 1 78 ? 46.154 53.992 36.930 1.00 32.41 78 ILE D CA 1
ATOM 3448 C C . ILE D 1 78 ? 47.033 52.749 37.013 1.00 32.48 78 ILE D C 1
ATOM 3449 O O . ILE D 1 78 ? 48.054 52.728 37.720 1.00 39.54 78 ILE D O 1
ATOM 3454 N N . ILE D 1 79 ? 46.626 51.714 36.279 1.00 29.68 79 ILE D N 1
ATOM 3455 C CA . ILE D 1 79 ? 47.410 50.486 36.203 1.00 33.98 79 ILE D CA 1
ATOM 3456 C C . ILE D 1 79 ? 48.850 50.778 35.771 1.00 34.01 79 ILE D C 1
ATOM 3457 O O . ILE D 1 79 ? 49.803 50.257 36.351 1.00 35.16 79 ILE D O 1
ATOM 3462 N N . ARG D 1 80 ? 48.997 51.635 34.768 1.00 34.59 80 ARG D N 1
ATOM 3463 C CA . ARG D 1 80 ? 50.313 52.004 34.261 1.00 43.18 80 ARG D CA 1
ATOM 3464 C C . ARG D 1 80 ? 51.137 52.737 35.321 1.00 46.74 80 ARG D C 1
ATOM 3465 O O . ARG D 1 80 ? 52.349 52.546 35.411 1.00 39.12 80 ARG D O 1
ATOM 3473 N N . LEU D 1 81 ? 50.479 53.576 36.118 1.00 44.22 81 LEU D N 1
ATOM 3474 C CA . LEU D 1 81 ? 51.156 54.292 37.195 1.00 38.38 81 LEU D CA 1
ATOM 3475 C C . LEU D 1 81 ? 51.723 53.303 38.200 1.00 40.66 81 LEU D C 1
ATOM 3476 O O . LEU D 1 81 ? 52.910 53.357 38.555 1.00 48.70 81 LEU D O 1
ATOM 3481 N N . ALA D 1 82 ? 50.866 52.389 38.645 1.00 30.64 82 ALA D N 1
ATOM 3482 C CA . ALA D 1 82 ? 51.280 51.384 39.613 1.00 29.07 82 ALA D CA 1
ATOM 3483 C C . ALA D 1 82 ? 52.454 50.565 39.077 1.00 36.74 82 ALA D C 1
ATOM 3484 O O . ALA D 1 82 ? 53.443 50.343 39.781 1.00 46.87 82 ALA D O 1
ATOM 3486 N N . GLU D 1 83 ? 52.333 50.120 37.828 1.00 43.02 83 GLU D N 1
ATOM 3487 C CA . GLU D 1 83 ? 53.383 49.338 37.176 1.00 45.12 83 GLU D CA 1
ATOM 3488 C C . GLU D 1 83 ? 54.713 50.090 37.153 1.00 54.11 83 GLU D C 1
ATOM 3489 O O . GLU D 1 83 ? 55.752 49.563 37.564 1.00 62.01 83 GLU D O 1
ATOM 3495 N N . ALA D 1 84 ? 54.657 51.332 36.682 1.00 39.40 84 ALA D N 1
ATOM 3496 C CA . ALA D 1 84 ? 55.832 52.185 36.568 1.00 34.76 84 ALA D CA 1
ATOM 3497 C C . ALA D 1 84 ? 56.530 52.414 37.909 1.00 55.95 84 ALA D C 1
ATOM 3498 O O . ALA D 1 84 ? 57.759 52.373 37.982 1.00 60.64 84 ALA D O 1
ATOM 3500 N N . VAL D 1 85 ? 55.756 52.662 38.965 1.00 50.87 85 VAL D N 1
ATOM 3501 C CA . VAL D 1 85 ? 56.344 52.827 40.294 1.00 47.95 85 VAL D CA 1
ATOM 3502 C C . VAL D 1 85 ? 56.987 51.530 40.782 1.00 53.44 85 VAL D C 1
ATOM 3503 O O . VAL D 1 85 ? 58.152 51.513 41.184 1.00 58.98 85 VAL D O 1
ATOM 3507 N N . LYS D 1 86 ? 56.214 50.447 40.737 1.00 64.70 86 LYS D N 1
ATOM 3508 C CA . LYS D 1 86 ? 56.684 49.123 41.143 1.00 68.67 86 LYS D CA 1
ATOM 3509 C C . LYS D 1 86 ? 57.981 48.703 40.440 1.00 70.86 86 LYS D C 1
ATOM 3510 O O . LYS D 1 86 ? 58.815 48.004 41.021 1.00 67.69 86 LYS D O 1
ATOM 3516 N N . GLN D 1 87 ? 58.146 49.137 39.192 1.00 60.90 87 GLN D N 1
ATOM 3517 C CA . GLN D 1 87 ? 59.332 48.791 38.410 1.00 53.96 87 GLN D CA 1
ATOM 3518 C C . GLN D 1 87 ? 60.526 49.705 38.671 1.00 76.84 87 GLN D C 1
ATOM 3519 O O . GLN D 1 87 ? 61.637 49.432 38.217 1.00 95.37 87 GLN D O 1
ATOM 3525 N N . GLY D 1 88 ? 60.293 50.790 39.402 1.00 88.45 88 GLY D N 1
ATOM 3526 C CA . GLY D 1 88 ? 61.334 51.768 39.650 1.00 76.90 88 GLY D CA 1
ATOM 3527 C C . GLY D 1 88 ? 61.390 52.793 38.539 1.00 83.10 88 GLY D C 1
ATOM 3528 O O . GLY D 1 88 ? 61.914 52.536 37.454 1.00 96.22 88 GLY D O 1
ATOM 3529 N N . ALA D 1 89 ? 60.838 53.974 38.814 1.00 69.38 89 ALA D N 1
ATOM 3530 C CA . ALA D 1 89 ? 60.780 55.037 37.824 1.00 74.38 89 ALA D CA 1
ATOM 3531 C C . ALA D 1 89 ? 60.728 56.389 38.514 1.00 72.27 89 ALA D C 1
ATOM 3532 O O . ALA D 1 89 ? 60.087 56.539 39.552 1.00 59.83 89 ALA D O 1
ATOM 3534 N N . SER D 1 90 ? 61.393 57.379 37.920 1.00 53.84 90 SER D N 1
ATOM 3535 C CA . SER D 1 90 ? 61.513 58.699 38.533 1.00 43.84 90 SER D CA 1
ATOM 3536 C C . SER D 1 90 ? 60.183 59.440 38.613 1.00 51.85 90 SER D C 1
ATOM 3537 O O . SER D 1 90 ? 59.202 59.051 37.981 1.00 57.64 90 SER D O 1
ATOM 3540 N N . GLU D 1 91 ? 60.167 60.511 39.403 1.00 52.13 91 GLU D N 1
ATOM 3541 C CA . GLU D 1 91 ? 59.001 61.370 39.562 1.00 49.87 91 GLU D CA 1
ATOM 3542 C C . GLU D 1 91 ? 58.577 61.954 38.215 1.00 52.74 91 GLU D C 1
ATOM 3543 O O . GLU D 1 91 ? 57.385 62.120 37.934 1.00 59.72 91 GLU D O 1
ATOM 3549 N N . LYS D 1 92 ? 59.567 62.249 37.383 1.00 54.65 92 LYS D N 1
ATOM 3550 C CA . LYS D 1 92 ? 59.338 62.853 36.076 1.00 56.36 92 LYS D CA 1
ATOM 3551 C C . LYS D 1 92 ? 58.556 61.919 35.148 1.00 52.44 92 LYS D C 1
ATOM 3552 O O . LYS D 1 92 ? 57.589 62.330 34.514 1.00 57.81 92 LYS D O 1
ATOM 3558 N N . GLU D 1 93 ? 58.979 60.656 35.078 1.00 60.81 93 GLU D N 1
ATOM 3559 C CA . GLU D 1 93 ? 58.321 59.676 34.217 1.00 78.24 93 GLU D CA 1
ATOM 3560 C C . GLU D 1 93 ? 56.851 59.503 34.621 1.00 65.96 93 GLU D C 1
ATOM 3561 O O . GLU D 1 93 ? 55.953 59.480 33.766 1.00 63.22 93 GLU D O 1
ATOM 3567 N N . ILE D 1 94 ? 56.620 59.417 35.924 1.00 45.78 94 ILE D N 1
ATOM 3568 C CA . ILE D 1 94 ? 55.269 59.359 36.473 1.00 43.03 94 ILE D CA 1
ATOM 3569 C C . ILE D 1 94 ? 54.461 60.570 36.020 1.00 44.05 94 ILE D C 1
ATOM 3570 O O . ILE D 1 94 ? 53.336 60.441 35.521 1.00 59.87 94 ILE D O 1
ATOM 3575 N N . ASP D 1 95 ? 55.052 61.757 36.196 1.00 47.86 95 ASP D N 1
ATOM 3576 C CA . ASP D 1 95 ? 54.419 63.003 35.787 1.00 57.91 95 ASP D CA 1
ATOM 3577 C C . ASP D 1 95 ? 54.018 62.955 34.314 1.00 47.97 95 ASP D C 1
ATOM 3578 O O . ASP D 1 95 ? 52.936 63.415 33.950 1.00 60.39 95 ASP D O 1
ATOM 3583 N N . GLU D 1 96 ? 54.881 62.391 33.482 1.00 40.60 96 GLU D N 1
ATOM 3584 C CA . GLU D 1 96 ? 54.620 62.321 32.042 1.00 54.36 96 GLU D CA 1
ATOM 3585 C C . GLU D 1 96 ? 53.522 61.321 31.676 1.00 41.76 96 GLU D C 1
ATOM 3586 O O . GLU D 1 96 ? 52.747 61.548 30.744 1.00 41.00 96 GLU D O 1
ATOM 3592 N N . ILE D 1 97 ? 53.443 60.213 32.420 1.00 38.47 97 ILE D N 1
ATOM 3593 C CA . ILE D 1 97 ? 52.307 59.307 32.279 1.00 35.61 97 ILE D CA 1
ATOM 3594 C C . ILE D 1 97 ? 51.012 60.070 32.589 1.00 45.14 97 ILE D C 1
ATOM 3595 O O . ILE D 1 97 ? 50.040 60.046 31.804 1.00 51.83 97 ILE D O 1
ATOM 3600 N N . VAL D 1 98 ? 51.021 60.770 33.718 1.00 40.81 98 VAL D N 1
ATOM 3601 C CA . VAL D 1 98 ? 49.874 61.581 34.127 1.00 35.17 98 VAL D CA 1
ATOM 3602 C C . VAL D 1 98 ? 49.444 62.564 33.042 1.00 34.92 98 VAL D C 1
ATOM 3603 O O . VAL D 1 98 ? 48.274 62.608 32.664 1.00 45.48 98 VAL D O 1
ATOM 3607 N N . GLU D 1 99 ? 50.394 63.348 32.536 1.00 50.83 99 GLU D N 1
ATOM 3608 C CA . GLU D 1 99 ? 50.071 64.357 31.532 1.00 55.34 99 GLU D CA 1
ATOM 3609 C C . GLU D 1 99 ? 49.630 63.765 30.199 1.00 57.76 99 GLU D C 1
ATOM 3610 O O . GLU D 1 99 ? 48.828 64.372 29.490 1.00 56.11 99 GLU D O 1
ATOM 3616 N N . GLU D 1 100 ? 50.151 62.590 29.859 1.00 38.91 100 GLU D N 1
ATOM 3617 C CA . GLU D 1 100 ? 49.664 61.873 28.688 1.00 42.00 100 GLU D CA 1
ATOM 3618 C C . GLU D 1 100 ? 48.171 61.603 28.877 1.00 45.20 100 GLU D C 1
ATOM 3619 O O . GLU D 1 100 ? 47.339 61.936 28.012 1.00 36.81 100 GLU D O 1
ATOM 3625 N N . ALA D 1 101 ? 47.841 61.018 30.029 1.00 47.16 101 ALA D N 1
ATOM 3626 C CA . ALA D 1 101 ? 46.451 60.726 30.379 1.00 44.06 101 ALA D CA 1
ATOM 3627 C C . ALA D 1 101 ? 45.551 61.961 30.305 1.00 43.95 101 ALA D C 1
ATOM 3628 O O . ALA D 1 101 ? 44.467 61.914 29.722 1.00 42.83 101 ALA D O 1
ATOM 3630 N N . LYS D 1 102 ? 46.004 63.060 30.908 1.00 36.50 102 LYS D N 1
ATOM 3631 C CA . LYS D 1 102 ? 45.233 64.304 30.940 1.00 38.51 102 LYS D CA 1
ATOM 3632 C C . LYS D 1 102 ? 45.028 64.897 29.548 1.00 47.05 102 LYS D C 1
ATOM 3633 O O . LYS D 1 102 ? 43.959 65.435 29.2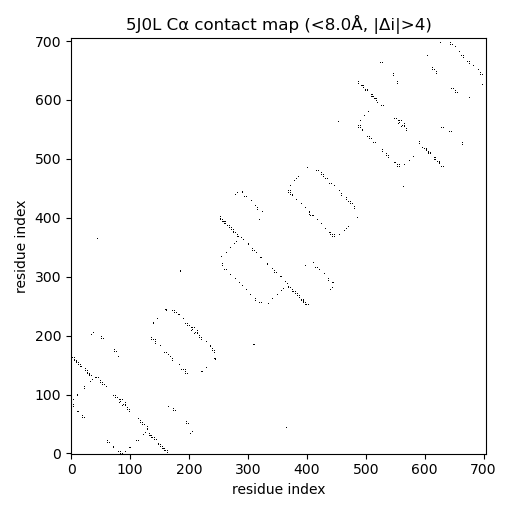46 1.00 43.62 102 LYS D O 1
ATOM 3639 N N . LYS D 1 103 ? 46.060 64.804 28.717 1.00 45.26 103 LYS D N 1
ATOM 3640 C CA . LYS D 1 103 ? 45.983 65.261 27.333 1.00 51.83 103 LYS D CA 1
ATOM 3641 C C . LYS D 1 103 ? 44.885 64.502 26.594 1.00 43.21 103 LYS D C 1
ATOM 3642 O O . LYS D 1 103 ? 43.954 65.100 26.019 1.00 42.57 103 LYS D O 1
ATOM 3648 N N . ARG D 1 104 ? 44.992 63.173 26.626 1.00 38.59 104 ARG D N 1
ATOM 3649 C CA . ARG D 1 104 ? 44.008 62.331 25.953 1.00 53.15 104 ARG D CA 1
ATOM 3650 C C . ARG D 1 104 ? 42.593 62.551 26.492 1.00 46.50 104 ARG D C 1
ATOM 3651 O O . ARG D 1 104 ? 41.630 62.545 25.729 1.00 40.83 104 ARG D O 1
ATOM 3659 N N . LEU D 1 105 ? 42.474 62.755 27.798 1.00 38.69 105 LEU D N 1
ATOM 3660 C CA . LEU D 1 105 ? 41.176 63.014 28.411 1.00 37.42 105 LEU D CA 1
ATOM 3661 C C . LEU D 1 105 ? 40.581 64.342 27.955 1.00 46.44 105 LEU D C 1
ATOM 3662 O O . LEU D 1 105 ? 39.375 64.440 27.736 1.00 56.08 105 LEU D O 1
ATOM 3667 N N . GLU D 1 106 ? 41.428 65.363 27.826 1.00 52.81 106 GLU D N 1
ATOM 3668 C CA . GLU D 1 106 ? 40.993 66.677 27.356 1.00 48.33 106 GLU D CA 1
ATOM 3669 C C . GLU D 1 106 ? 40.460 66.573 25.930 1.00 60.03 106 GLU D C 1
ATOM 3670 O O . GLU D 1 106 ? 39.359 67.056 25.622 1.00 58.13 106 GLU D O 1
ATOM 3676 N N . GLU D 1 107 ? 41.242 65.928 25.065 1.00 48.19 107 GLU D N 1
ATOM 3677 C CA . GLU D 1 107 ? 40.818 65.714 23.682 1.00 56.42 107 GLU D CA 1
ATOM 3678 C C . GLU D 1 107 ? 39.506 64.926 23.610 1.00 59.99 107 GLU D C 1
ATOM 3679 O O . GLU D 1 107 ? 38.592 65.281 22.856 1.00 58.85 107 GLU D O 1
ATOM 3685 N N . LEU D 1 108 ? 39.429 63.860 24.404 1.00 52.17 108 LEU D N 1
ATOM 3686 C CA . LEU D 1 108 ? 38.232 63.028 24.493 1.00 39.78 108 LEU D CA 1
ATOM 3687 C C . LEU D 1 108 ? 37.001 63.841 24.858 1.00 41.48 108 LEU D C 1
ATOM 3688 O O . LEU D 1 108 ? 35.996 63.799 24.152 1.00 50.92 108 LEU D O 1
ATOM 3693 N N . ALA D 1 109 ? 37.085 64.574 25.964 1.00 38.07 109 ALA D N 1
ATOM 3694 C CA . ALA D 1 109 ? 35.974 65.400 26.430 1.00 43.62 109 ALA D CA 1
ATOM 3695 C C . ALA D 1 109 ? 35.574 66.428 25.374 1.00 42.21 109 ALA D C 1
ATOM 3696 O O . ALA D 1 109 ? 34.390 66.727 25.205 1.00 44.88 109 ALA D O 1
ATOM 3698 N N . GLU D 1 110 ? 36.564 66.967 24.669 1.00 50.87 110 GLU D N 1
ATOM 3699 C CA . GLU D 1 110 ? 36.303 67.933 23.598 1.00 64.73 110 GLU D CA 1
ATOM 3700 C C . GLU D 1 110 ? 35.464 67.323 22.461 1.00 65.48 110 GLU D C 1
ATOM 3701 O O . GLU D 1 110 ? 34.361 67.808 22.139 1.00 67.95 110 GLU D O 1
ATOM 3707 N N . ARG D 1 111 ? 35.986 66.250 21.867 1.00 56.83 111 ARG D N 1
ATOM 3708 C CA . ARG D 1 111 ? 35.289 65.565 20.778 1.00 73.26 111 ARG D CA 1
ATOM 3709 C C . ARG D 1 111 ? 33.892 65.134 21.222 1.00 59.09 111 ARG D C 1
ATOM 3710 O O . ARG D 1 111 ? 32.920 65.233 20.464 1.00 54.47 111 ARG D O 1
ATOM 3718 N N . SER D 1 112 ? 33.804 64.688 22.473 1.00 43.09 112 SER D N 1
ATOM 3719 C CA . SER D 1 112 ? 32.541 64.270 23.061 1.00 48.55 112 SER D CA 1
ATOM 3720 C C . SER D 1 112 ? 31.529 65.411 23.101 1.00 43.87 112 SER D C 1
ATOM 3721 O O . SER D 1 112 ? 30.403 65.251 22.637 1.00 49.15 112 SER D O 1
ATOM 3724 N N . ARG D 1 113 ? 31.931 66.554 23.652 1.00 64.79 113 ARG D N 1
ATOM 3725 C CA . ARG D 1 113 ? 31.057 67.724 23.712 1.00 66.56 113 ARG D CA 1
ATOM 3726 C C . ARG D 1 113 ? 30.596 68.129 22.320 1.00 66.77 113 ARG D C 1
ATOM 3727 O O . ARG D 1 113 ? 29.423 68.446 22.116 1.00 67.11 113 ARG D O 1
ATOM 3735 N N . GLN D 1 114 ? 31.517 68.106 21.359 1.00 63.48 114 GLN D N 1
ATOM 3736 C CA . GLN D 1 114 ? 31.169 68.443 19.979 1.00 62.96 114 GLN D CA 1
ATOM 3737 C C . GLN D 1 114 ? 30.094 67.510 19.396 1.00 59.06 114 GLN D C 1
ATOM 3738 O O . GLN D 1 114 ? 29.052 67.973 18.914 1.00 61.93 114 GLN D O 1
ATOM 3744 N N . GLU D 1 115 ? 30.340 66.202 19.459 1.00 62.46 115 GLU D N 1
ATOM 3745 C CA . GLU D 1 115 ? 29.378 65.211 18.964 1.00 53.63 115 GLU D CA 1
ATOM 3746 C C . GLU D 1 115 ? 28.005 65.375 19.631 1.00 62.86 115 GLU D C 1
ATOM 3747 O O . GLU D 1 115 ? 26.955 65.415 18.970 1.00 62.11 115 GLU D O 1
ATOM 3753 N N . ASN D 1 116 ? 28.040 65.485 20.956 1.00 43.84 116 ASN D N 1
ATOM 3754 C CA . ASN D 1 116 ? 26.847 65.720 21.759 1.00 44.94 116 ASN D CA 1
ATOM 3755 C C . ASN D 1 116 ? 26.029 66.911 21.250 1.00 53.18 116 ASN D C 1
ATOM 3756 O O . ASN D 1 116 ? 24.828 66.785 20.959 1.00 50.30 116 ASN D O 1
ATOM 3761 N N . LYS D 1 117 ? 26.692 68.056 21.128 1.00 66.16 117 LYS D N 1
ATOM 3762 C CA . LYS D 1 117 ? 26.041 69.257 20.616 1.00 64.70 117 LYS D CA 1
ATOM 3763 C C . LYS D 1 117 ? 25.473 69.040 19.218 1.00 62.61 117 LYS D C 1
ATOM 3764 O O . LYS D 1 117 ? 24.399 69.549 18.907 1.00 67.01 117 LYS D O 1
ATOM 3770 N N . LYS D 1 118 ? 26.178 68.277 18.380 1.00 69.95 118 LYS D N 1
ATOM 3771 C CA . LYS D 1 118 ? 25.678 68.000 17.037 1.00 62.80 118 LYS D CA 1
ATOM 3772 C C . LYS D 1 118 ? 24.360 67.249 17.100 1.00 67.19 118 LYS D C 1
ATOM 3773 O O . LYS D 1 118 ? 23.403 67.607 16.412 1.00 73.29 118 LYS D O 1
ATOM 3779 N N . ILE D 1 119 ? 24.312 66.204 17.921 1.00 46.60 119 ILE D N 1
ATOM 3780 C CA . ILE D 1 119 ? 23.082 65.435 18.074 1.00 38.92 119 ILE D CA 1
ATOM 3781 C C . ILE D 1 119 ? 21.938 66.320 18.570 1.00 40.68 119 ILE D C 1
ATOM 3782 O O . ILE D 1 119 ? 20.845 66.319 17.988 1.00 43.94 119 ILE D O 1
ATOM 3787 N N . ILE D 1 120 ? 22.195 67.087 19.631 1.00 47.63 120 ILE D N 1
ATOM 3788 C CA . ILE D 1 120 ? 21.182 68.008 20.153 1.00 48.05 120 ILE D CA 1
ATOM 3789 C C . ILE D 1 120 ? 20.640 68.952 19.072 1.00 49.92 120 ILE D C 1
ATOM 3790 O O . ILE D 1 120 ? 19.433 69.036 18.864 1.00 51.00 120 ILE D O 1
ATOM 3795 N N . ASP D 1 121 ? 21.545 69.642 18.379 1.00 52.56 121 ASP D N 1
ATOM 3796 C CA . ASP D 1 121 ? 21.163 70.606 17.351 1.00 63.08 121 ASP D CA 1
ATOM 3797 C C . ASP D 1 121 ? 20.385 69.966 16.204 1.00 71.18 121 ASP D C 1
ATOM 3798 O O . ASP D 1 121 ? 19.394 70.526 15.740 1.00 64.23 121 ASP D O 1
ATOM 3803 N N . ARG D 1 122 ? 20.838 68.806 15.740 1.00 73.01 122 ARG D N 1
ATOM 3804 C CA . ARG D 1 122 ? 20.156 68.115 14.650 1.00 63.19 122 ARG D CA 1
ATOM 3805 C C . ARG D 1 122 ? 18.758 67.679 15.070 1.00 68.65 122 ARG D C 1
ATOM 3806 O O . ARG D 1 122 ? 17.821 67.705 14.268 1.00 71.38 122 ARG D O 1
ATOM 3814 N N . ALA D 1 123 ? 18.620 67.290 16.338 1.00 62.08 123 ALA D N 1
ATOM 3815 C CA . ALA D 1 123 ? 17.344 66.815 16.861 1.00 64.70 123 ALA D CA 1
ATOM 3816 C C . ALA D 1 123 ? 16.298 67.917 16.965 1.00 60.65 123 ALA D C 1
ATOM 3817 O O . ALA D 1 123 ? 15.111 67.686 16.744 1.00 71.55 123 ALA D O 1
ATOM 3819 N N . LYS D 1 124 ? 16.743 69.135 17.295 1.00 58.76 124 LYS D N 1
ATOM 3820 C CA . LYS D 1 124 ? 15.803 70.225 17.500 1.00 56.40 124 LYS D CA 1
ATOM 3821 C C . LYS D 1 124 ? 15.116 70.625 16.193 1.00 72.22 124 LYS D C 1
ATOM 3822 O O . LYS D 1 124 ? 14.158 71.395 16.213 1.00 81.63 124 LYS D O 1
ATOM 3828 N N . TYR D 1 125 ? 15.619 70.083 15.071 1.00 73.81 125 TYR D N 1
ATOM 3829 C CA . TYR D 1 125 ? 14.974 70.123 13.748 1.00 74.70 125 TYR D CA 1
ATOM 3830 C C . TYR D 1 125 ? 14.072 71.318 13.472 1.00 77.46 125 TYR D C 1
ATOM 3831 O O . TYR D 1 125 ? 12.882 71.146 13.204 1.00 80.55 125 TYR D O 1
ATOM 3840 N N . MET E 1 3 ? 54.686 72.825 29.676 1.00 42.94 3 MET E N 1
ATOM 3841 C CA . MET E 1 3 ? 53.943 74.035 29.340 1.00 59.91 3 MET E CA 1
ATOM 3842 C C . MET E 1 3 ? 52.476 73.728 29.076 1.00 56.32 3 MET E C 1
ATOM 3843 O O . MET E 1 3 ? 51.600 74.493 29.467 1.00 42.74 3 MET E O 1
ATOM 3848 N N . GLU E 1 4 ? 52.208 72.613 28.399 1.00 52.38 4 GLU E N 1
ATOM 3849 C CA . GLU E 1 4 ? 50.846 72.118 28.287 1.00 58.22 4 GLU E CA 1
ATOM 3850 C C . GLU E 1 4 ? 50.408 71.689 29.681 1.00 55.95 4 GLU E C 1
ATOM 3851 O O . GLU E 1 4 ? 49.260 71.905 30.081 1.00 46.46 4 GLU E O 1
ATOM 3857 N N . LYS E 1 5 ? 51.342 71.083 30.405 1.00 42.61 5 LYS E N 1
ATOM 3858 C CA . LYS E 1 5 ? 51.149 70.700 31.797 1.00 45.73 5 LYS E CA 1
ATOM 3859 C C . LYS E 1 5 ? 50.733 71.913 32.627 1.00 45.84 5 LYS E C 1
ATOM 3860 O O . LYS E 1 5 ? 49.744 71.875 33.369 1.00 45.97 5 LYS E O 1
ATOM 3866 N N . ALA E 1 6 ? 51.498 72.993 32.482 1.00 41.84 6 ALA E N 1
ATOM 3867 C CA . ALA E 1 6 ? 51.265 74.225 33.224 1.00 34.97 6 ALA E CA 1
ATOM 3868 C C . ALA E 1 6 ? 49.920 74.840 32.866 1.00 34.33 6 ALA E C 1
ATOM 3869 O O . ALA E 1 6 ? 49.200 75.329 33.735 1.00 39.39 6 ALA E O 1
ATOM 3871 N N . ALA E 1 7 ? 49.591 74.824 31.579 1.00 33.10 7 ALA E N 1
ATOM 3872 C CA . ALA E 1 7 ? 48.322 75.371 31.113 1.00 40.07 7 ALA E CA 1
ATOM 3873 C C . ALA E 1 7 ? 47.140 74.616 31.726 1.00 39.64 7 ALA E C 1
ATOM 3874 O O . ALA E 1 7 ? 46.209 75.227 32.278 1.00 39.87 7 ALA E O 1
ATOM 3876 N N . ARG E 1 8 ? 47.181 73.288 31.624 1.00 37.12 8 ARG E N 1
ATOM 3877 C CA . ARG E 1 8 ? 46.153 72.445 32.234 1.00 42.47 8 ARG E CA 1
ATOM 3878 C C . ARG E 1 8 ? 46.048 72.704 33.733 1.00 40.17 8 ARG E C 1
ATOM 3879 O O . ARG E 1 8 ? 44.949 72.713 34.299 1.00 48.66 8 ARG E O 1
ATOM 3887 N N . ALA E 1 9 ? 47.197 72.928 34.366 1.00 38.25 9 ALA E N 1
ATOM 3888 C CA . ALA E 1 9 ? 47.245 73.227 35.792 1.00 34.31 9 ALA E CA 1
ATOM 3889 C C . ALA E 1 9 ? 46.512 74.531 36.098 1.00 33.48 9 ALA E C 1
ATOM 3890 O O . ALA E 1 9 ? 45.792 74.632 37.094 1.00 31.85 9 ALA E O 1
ATOM 3892 N N . ALA E 1 10 ? 46.709 75.526 35.238 1.00 29.21 10 ALA E N 1
ATOM 3893 C CA . ALA E 1 10 ? 46.028 76.810 35.368 1.00 38.52 10 ALA E CA 1
ATOM 3894 C C . ALA E 1 10 ? 44.512 76.631 35.277 1.00 48.98 10 ALA E C 1
ATOM 3895 O O . ALA E 1 10 ? 43.749 77.158 36.111 1.00 39.89 10 ALA E O 1
ATOM 3897 N N . LYS E 1 11 ? 44.083 75.895 34.253 1.00 42.84 11 LYS E N 1
ATOM 3898 C CA . LYS E 1 11 ? 42.664 75.585 34.086 1.00 41.81 11 LYS E CA 1
ATOM 3899 C C . LYS E 1 11 ? 42.106 74.954 35.359 1.00 46.45 11 LYS E C 1
ATOM 3900 O O . LYS E 1 11 ? 41.047 75.355 35.861 1.00 42.98 11 LYS E O 1
ATOM 3906 N N . GLU E 1 12 ? 42.841 73.984 35.895 1.00 42.80 12 GLU E N 1
ATOM 3907 C CA . GLU E 1 12 ? 42.396 73.290 37.098 1.00 41.70 12 GLU E CA 1
ATOM 3908 C C . GLU E 1 12 ? 42.303 74.195 38.318 1.00 40.40 12 GLU E C 1
ATOM 3909 O O . GLU E 1 12 ? 41.371 74.068 39.109 1.00 42.08 12 GLU E O 1
ATOM 3915 N N . LEU E 1 13 ? 43.262 75.107 38.471 1.00 35.36 13 LEU E N 1
ATOM 3916 C CA . LEU E 1 13 ? 43.214 76.071 39.568 1.00 27.32 13 LEU E CA 1
ATOM 3917 C C . LEU E 1 13 ? 41.968 76.945 39.469 1.00 26.99 13 LEU E C 1
ATOM 3918 O O . LEU E 1 13 ? 41.251 77.137 40.461 1.00 28.48 13 LEU E O 1
ATOM 3923 N N . SER E 1 14 ? 41.703 77.464 38.266 1.00 28.69 14 SER E N 1
ATOM 3924 C CA . SER E 1 14 ? 40.479 78.233 38.038 1.00 33.05 14 SER E CA 1
ATOM 3925 C C . SER E 1 14 ? 39.227 77.445 38.419 1.00 35.18 14 SER E C 1
ATOM 3926 O O . SER E 1 14 ? 38.360 77.953 39.135 1.00 34.67 14 SER E O 1
ATOM 3929 N N . ARG E 1 15 ? 39.139 76.201 37.950 1.00 34.06 15 ARG E N 1
ATOM 3930 C CA . ARG E 1 15 ? 37.982 75.361 38.263 1.00 38.67 15 ARG E CA 1
ATOM 3931 C C . ARG E 1 15 ? 37.857 75.047 39.763 1.00 42.58 15 ARG E C 1
ATOM 3932 O O . ARG E 1 15 ? 36.753 74.867 40.275 1.00 40.74 15 ARG E O 1
ATOM 3940 N N . GLU E 1 16 ? 38.983 74.991 40.463 1.00 33.48 16 GLU E N 1
ATOM 3941 C CA . GLU E 1 16 ? 38.976 74.765 41.905 1.00 48.22 16 GLU E CA 1
ATOM 3942 C C . GLU E 1 16 ? 38.344 75.966 42.610 1.00 47.62 16 GLU E C 1
ATOM 3943 O O . GLU E 1 16 ? 37.388 75.830 43.408 1.00 52.81 16 GLU E O 1
ATOM 3949 N N . SER E 1 17 ? 38.890 77.142 42.300 1.00 31.52 17 SER E N 1
ATOM 3950 C CA . SER E 1 17 ? 38.349 78.406 42.800 1.00 37.41 17 SER E CA 1
ATOM 3951 C C . SER E 1 17 ? 36.830 78.450 42.582 1.00 41.20 17 SER E C 1
ATOM 3952 O O . SER E 1 17 ? 36.034 78.712 43.512 1.00 43.85 17 SER E O 1
ATOM 3955 N N . ALA E 1 18 ? 36.438 78.137 41.349 1.00 31.24 18 ALA E N 1
ATOM 3956 C CA . ALA E 1 18 ? 35.031 78.097 40.976 1.00 33.46 18 ALA E CA 1
ATOM 3957 C C . ALA E 1 18 ? 34.213 77.119 41.826 1.00 43.56 18 ALA E C 1
ATOM 3958 O O . ALA E 1 18 ? 33.078 77.423 42.195 1.00 31.26 18 ALA E O 1
ATOM 3960 N N . ARG E 1 19 ? 34.776 75.948 42.123 1.00 25.24 19 ARG E N 1
ATOM 3961 C CA . ARG E 1 19 ? 34.079 74.963 42.954 1.00 32.43 19 ARG E CA 1
ATOM 3962 C C . ARG E 1 19 ? 33.796 75.510 44.349 1.00 37.01 19 ARG E C 1
ATOM 3963 O O . ARG E 1 19 ? 32.681 75.359 44.877 1.00 39.18 19 ARG E O 1
ATOM 3971 N N . ALA E 1 20 ? 34.800 76.156 44.941 1.00 26.44 20 ALA E N 1
ATOM 3972 C CA . ALA E 1 20 ? 34.589 76.820 46.227 1.00 32.19 20 ALA E CA 1
ATOM 3973 C C . ALA E 1 20 ? 33.440 77.833 46.139 1.00 31.28 20 ALA E C 1
ATOM 3974 O O . ALA E 1 20 ? 32.558 77.887 47.016 1.00 29.84 20 ALA E O 1
ATOM 3976 N N . ALA E 1 21 ? 33.454 78.625 45.069 1.00 23.20 21 ALA E N 1
ATOM 3977 C CA . ALA E 1 21 ? 32.397 79.606 44.830 1.00 33.58 21 ALA E CA 1
ATOM 3978 C C . ALA E 1 21 ? 31.000 78.976 44.783 1.00 36.98 21 ALA E C 1
ATOM 3979 O O . ALA E 1 21 ? 30.059 79.479 45.403 1.00 34.17 21 ALA E O 1
ATOM 3981 N N . LYS E 1 22 ? 30.878 77.885 44.032 1.00 32.80 22 LYS E N 1
ATOM 3982 C CA . LYS E 1 22 ? 29.607 77.188 43.860 1.00 37.24 22 LYS E CA 1
ATOM 3983 C C . LYS E 1 22 ? 29.105 76.639 45.188 1.00 41.12 22 LYS E C 1
ATOM 3984 O O . LYS E 1 22 ? 27.910 76.710 45.483 1.00 44.83 22 LYS E O 1
ATOM 3990 N N . GLU E 1 23 ? 30.016 76.096 45.992 1.00 52.93 23 GLU E N 1
ATOM 3991 C CA . GLU E 1 23 ? 29.633 75.568 47.301 1.00 56.67 23 GLU E CA 1
ATOM 3992 C C . GLU E 1 23 ? 29.113 76.679 48.221 1.00 59.05 23 GLU E C 1
ATOM 3993 O O . GLU E 1 23 ? 28.064 76.528 48.882 1.00 56.47 23 GLU E O 1
ATOM 3999 N N . LEU E 1 24 ? 29.835 77.802 48.238 1.00 42.55 24 LEU E N 1
ATOM 4000 C CA . LEU E 1 24 ? 29.361 78.991 48.944 1.00 41.93 24 LEU E CA 1
ATOM 4001 C C . LEU E 1 24 ? 27.947 79.355 48.499 1.00 49.12 24 LEU E C 1
ATOM 4002 O O . LEU E 1 24 ? 27.051 79.545 49.328 1.00 53.33 24 LEU E O 1
ATOM 4007 N N . ALA E 1 25 ? 27.755 79.431 47.185 1.00 39.54 25 ALA E N 1
ATOM 4008 C CA . ALA E 1 25 ? 26.463 79.791 46.609 1.00 44.44 25 ALA E CA 1
ATOM 4009 C C . ALA E 1 25 ? 25.337 78.856 47.057 1.00 48.37 25 ALA E C 1
ATOM 4010 O O . ALA E 1 25 ? 24.229 79.309 47.354 1.00 56.26 25 ALA E O 1
ATOM 4012 N N . ASP E 1 26 ? 25.621 77.556 47.101 1.00 43.43 26 ASP E N 1
ATOM 4013 C CA . ASP E 1 26 ? 24.634 76.582 47.564 1.00 49.61 26 ASP E CA 1
ATOM 4014 C C . ASP E 1 26 ? 24.257 76.854 49.018 1.00 48.04 26 ASP E C 1
ATOM 4015 O O . ASP E 1 26 ? 23.064 76.895 49.370 1.00 53.44 26 ASP E O 1
ATOM 4020 N N . SER E 1 27 ? 25.274 77.048 49.857 1.00 57.84 27 SER E N 1
ATOM 4021 C CA . SER E 1 27 ? 25.026 77.375 51.261 1.00 72.56 27 SER E CA 1
ATOM 4022 C C . SER E 1 27 ? 24.121 78.598 51.402 1.00 70.55 27 SER E C 1
ATOM 4023 O O . SER E 1 27 ? 23.145 78.576 52.159 1.00 74.74 27 SER E O 1
ATOM 4026 N N . ASN E 1 28 ? 24.437 79.656 50.657 1.00 42.81 28 ASN E N 1
ATOM 4027 C CA . ASN E 1 28 ? 23.625 80.868 50.684 1.00 54.19 28 ASN E CA 1
ATOM 4028 C C . ASN E 1 28 ? 22.202 80.642 50.175 1.00 65.48 28 ASN E C 1
ATOM 4029 O O . ASN E 1 28 ? 21.264 81.307 50.624 1.00 59.12 28 ASN E O 1
ATOM 4034 N N . ALA E 1 29 ? 22.044 79.710 49.242 1.00 54.81 29 ALA E N 1
ATOM 4035 C CA . ALA E 1 29 ? 20.721 79.364 48.732 1.00 52.54 29 ALA E CA 1
ATOM 4036 C C . ALA E 1 29 ? 19.877 78.761 49.848 1.00 65.57 29 ALA E C 1
ATOM 4037 O O . ALA E 1 29 ? 18.767 79.239 50.147 1.00 64.01 29 ALA E O 1
ATOM 4039 N N . LYS E 1 30 ? 20.408 77.705 50.465 1.00 56.92 30 LYS E N 1
ATOM 4040 C CA . LYS E 1 30 ? 19.706 77.061 51.575 1.00 59.23 30 LYS E CA 1
ATOM 4041 C C . LYS E 1 30 ? 19.433 78.051 52.704 1.00 55.87 30 LYS E C 1
ATOM 4042 O O . LYS E 1 30 ? 18.419 77.951 53.393 1.00 63.41 30 LYS E O 1
ATOM 4048 N N . ALA E 1 31 ? 20.340 79.008 52.880 1.00 44.11 31 ALA E N 1
ATOM 4049 C CA . ALA E 1 31 ? 20.145 80.068 53.862 1.00 55.90 31 ALA E CA 1
ATOM 4050 C C . ALA E 1 31 ? 18.958 80.957 53.483 1.00 62.42 31 ALA E C 1
ATOM 4051 O O . ALA E 1 31 ? 18.186 81.370 54.349 1.00 53.46 31 ALA E O 1
ATOM 4053 N N . ALA E 1 32 ? 18.813 81.242 52.191 1.00 61.45 32 ALA E N 1
ATOM 4054 C CA . ALA E 1 32 ? 17.676 82.020 51.706 1.00 67.57 32 ALA E CA 1
ATOM 4055 C C . ALA E 1 32 ? 16.382 81.273 51.992 1.00 64.97 32 ALA E C 1
ATOM 4056 O O . ALA E 1 32 ? 15.375 81.875 52.366 1.00 67.71 32 ALA E O 1
ATOM 4058 N N . GLU E 1 33 ? 16.414 79.953 51.818 1.00 65.27 33 GLU E N 1
ATOM 4059 C CA . GLU E 1 33 ? 15.248 79.130 52.142 1.00 59.32 33 GLU E CA 1
ATOM 4060 C C . GLU E 1 33 ? 14.918 79.154 53.637 1.00 75.62 33 GLU E C 1
ATOM 4061 O O . GLU E 1 33 ? 13.756 79.288 54.023 1.00 86.69 33 GLU E O 1
ATOM 4067 N N . ASP E 1 34 ? 15.947 79.030 54.473 1.00 72.39 34 ASP E N 1
ATOM 4068 C CA . ASP E 1 34 ? 15.766 79.002 55.925 1.00 64.20 34 ASP E CA 1
ATOM 4069 C C . ASP E 1 34 ? 15.250 80.329 56.474 1.00 72.27 34 ASP E C 1
ATOM 4070 O O . ASP E 1 34 ? 14.457 80.356 57.417 1.00 83.61 34 ASP E O 1
ATOM 4075 N N . LEU E 1 35 ? 15.716 81.424 55.889 1.00 70.08 35 LEU E N 1
ATOM 4076 C CA . LEU E 1 35 ? 15.356 82.752 56.366 1.00 78.57 35 LEU E CA 1
ATOM 4077 C C . LEU E 1 35 ? 13.914 83.122 56.028 1.00 80.37 35 LEU E C 1
ATOM 4078 O O . LEU E 1 35 ? 13.329 83.999 56.659 1.00 77.56 35 LEU E O 1
ATOM 4083 N N . MET E 1 36 ? 13.340 82.455 55.027 1.00 81.66 36 MET E N 1
ATOM 4084 C CA . MET E 1 36 ? 11.962 82.725 54.627 1.00 78.30 36 MET E CA 1
ATOM 4085 C C . MET E 1 36 ? 10.971 81.799 55.320 1.00 93.06 36 MET E C 1
ATOM 4086 O O . MET E 1 36 ? 10.105 81.215 54.669 1.00 102.33 36 MET E O 1
ATOM 4091 N N . ARG E 1 37 ? 11.100 81.658 56.635 1.00 91.04 37 ARG E N 1
ATOM 4092 C CA . ARG E 1 37 ? 10.198 80.797 57.396 1.00 78.70 37 ARG E CA 1
ATOM 4093 C C . ARG E 1 37 ? 9.836 81.408 58.746 1.00 63.84 37 ARG E C 1
ATOM 4094 O O . ARG E 1 37 ? 10.672 82.031 59.402 1.00 65.44 37 ARG E O 1
ATOM 4102 N N . LEU E 1 51 ? 15.509 93.173 57.424 1.00 86.81 51 LEU E N 1
ATOM 4103 C CA . LEU E 1 51 ? 15.169 92.274 58.521 1.00 110.53 51 LEU E CA 1
ATOM 4104 C C . LEU E 1 51 ? 15.653 90.864 58.218 1.00 102.84 51 LEU E C 1
ATOM 4105 O O . LEU E 1 51 ? 15.762 90.023 59.108 1.00 93.36 51 LEU E O 1
ATOM 4110 N N . MET E 1 52 ? 15.947 90.628 56.945 1.00 92.66 52 MET E N 1
ATOM 4111 C CA . MET E 1 52 ? 16.303 89.314 56.440 1.00 61.88 52 MET E CA 1
ATOM 4112 C C . MET E 1 52 ? 16.981 89.550 55.102 1.00 74.45 52 MET E C 1
ATOM 4113 O O . MET E 1 52 ? 17.777 88.740 54.632 1.00 66.41 52 MET E O 1
ATOM 4118 N N . ALA E 1 53 ? 16.650 90.689 54.501 1.00 82.03 53 ALA E N 1
ATOM 4119 C CA . ALA E 1 53 ? 17.252 91.132 53.255 1.00 74.76 53 ALA E CA 1
ATOM 4120 C C . ALA E 1 53 ? 18.691 91.555 53.495 1.00 65.64 53 ALA E C 1
ATOM 4121 O O . ALA E 1 53 ? 19.555 91.381 52.636 1.00 79.34 53 ALA E O 1
ATOM 4123 N N . GLU E 1 54 ? 18.946 92.109 54.675 1.00 62.86 54 GLU E N 1
ATOM 4124 C CA . GLU E 1 54 ? 20.275 92.595 55.010 1.00 71.77 54 GLU E CA 1
ATOM 4125 C C . GLU E 1 54 ? 21.244 91.430 55.171 1.00 83.08 54 GLU E C 1
ATOM 4126 O O . GLU E 1 54 ? 22.405 91.515 54.763 1.00 78.71 54 GLU E O 1
ATOM 4132 N N . ALA E 1 55 ? 20.754 90.342 55.757 1.00 76.41 55 ALA E N 1
ATOM 4133 C CA . ALA E 1 55 ? 21.538 89.121 55.890 1.00 61.79 55 ALA E CA 1
ATOM 4134 C C . ALA E 1 55 ? 21.942 88.587 54.519 1.00 68.07 55 ALA E C 1
ATOM 4135 O O . ALA E 1 55 ? 23.097 88.220 54.300 1.00 65.05 55 ALA E O 1
ATOM 4137 N N . ILE E 1 56 ? 20.984 88.550 53.598 1.00 56.84 56 ILE E N 1
ATOM 4138 C CA . ILE E 1 56 ? 21.234 88.026 52.260 1.00 56.68 56 ILE E CA 1
ATOM 4139 C C . ILE E 1 56 ? 22.218 88.901 51.485 1.00 61.60 56 ILE E C 1
ATOM 4140 O O . ILE E 1 56 ? 23.165 88.393 50.874 1.00 63.96 56 ILE E O 1
ATOM 4145 N N . ARG E 1 57 ? 21.992 90.212 51.523 1.00 64.96 57 ARG E N 1
ATOM 4146 C CA . ARG E 1 57 ? 22.904 91.179 50.915 1.00 61.69 57 ARG E CA 1
ATOM 4147 C C . ARG E 1 57 ? 24.321 90.979 51.441 1.00 57.28 57 ARG E C 1
ATOM 4148 O O . ARG E 1 57 ? 25.292 90.944 50.676 1.00 73.78 57 ARG E O 1
ATOM 4156 N N . GLU E 1 58 ? 24.421 90.830 52.760 1.00 61.20 58 GLU E N 1
ATOM 4157 C CA . GLU E 1 58 ? 25.702 90.635 53.429 1.00 67.01 58 GLU E CA 1
ATOM 4158 C C . GLU E 1 58 ? 26.405 89.368 52.934 1.00 64.51 58 GLU E C 1
ATOM 4159 O O . GLU E 1 58 ? 27.595 89.398 52.582 1.00 59.27 58 GLU E O 1
ATOM 4165 N N . LEU E 1 59 ? 25.662 88.265 52.909 1.00 47.61 59 LEU E N 1
ATOM 4166 C CA . LEU E 1 59 ? 26.171 87.000 52.388 1.00 40.08 59 LEU E CA 1
ATOM 4167 C C . LEU E 1 59 ? 26.718 87.182 50.979 1.00 45.57 59 LEU E C 1
ATOM 4168 O O . LEU E 1 59 ? 27.797 86.683 50.650 1.00 47.66 59 LEU E O 1
ATOM 4173 N N . GLN E 1 60 ? 25.968 87.909 50.152 1.00 52.15 60 GLN E N 1
ATOM 4174 C CA . GLN E 1 60 ? 26.403 88.209 48.791 1.00 54.81 60 GLN E CA 1
ATOM 4175 C C . GLN E 1 60 ? 27.741 88.951 48.776 1.00 50.64 60 GLN E C 1
ATOM 4176 O O . GLN E 1 60 ? 28.647 88.601 48.008 1.00 45.78 60 GLN E O 1
ATOM 4182 N N . LYS E 1 61 ? 27.866 89.963 49.632 1.00 44.79 61 LYS E N 1
ATOM 4183 C CA . LYS E 1 61 ? 29.113 90.723 49.731 1.00 43.68 61 LYS E CA 1
ATOM 4184 C C . LYS E 1 61 ? 30.297 89.807 50.062 1.00 47.53 61 LYS E C 1
ATOM 4185 O O . LYS E 1 61 ? 31.342 89.839 49.388 1.00 46.51 61 LYS E O 1
ATOM 4191 N N . GLN E 1 62 ? 30.119 88.973 51.084 1.00 52.11 62 GLN E N 1
ATOM 4192 C CA . GLN E 1 62 ? 31.169 88.041 51.489 1.00 44.63 62 GLN E CA 1
ATOM 4193 C C . GLN E 1 62 ? 31.561 87.091 50.356 1.00 45.84 62 GLN E C 1
ATOM 4194 O O . GLN E 1 62 ? 32.752 86.837 50.127 1.00 43.10 62 GLN E O 1
ATOM 4200 N N . ALA E 1 63 ? 30.556 86.580 49.645 1.00 38.37 63 ALA E N 1
ATOM 4201 C CA . ALA E 1 63 ? 30.795 85.734 48.478 1.00 35.96 63 ALA E CA 1
ATOM 4202 C C . ALA E 1 63 ? 31.683 86.445 47.459 1.00 43.15 63 ALA E C 1
ATOM 4203 O O . ALA E 1 63 ? 32.688 85.884 46.992 1.00 42.10 63 ALA E O 1
ATOM 4205 N N . ALA E 1 64 ? 31.308 87.679 47.127 1.00 47.87 64 ALA E N 1
ATOM 4206 C CA . ALA E 1 64 ? 32.075 88.492 46.185 1.00 50.89 64 ALA E CA 1
ATOM 4207 C C . ALA E 1 64 ? 33.533 88.605 46.615 1.00 57.72 64 ALA E C 1
ATOM 4208 O O . ALA E 1 64 ? 34.449 88.393 45.811 1.00 61.62 64 ALA E O 1
ATOM 4210 N N . GLU E 1 65 ? 33.747 88.930 47.888 1.00 54.05 65 GLU E N 1
ATOM 4211 C CA . GLU E 1 65 ? 35.110 89.071 48.405 1.00 67.00 65 GLU E CA 1
ATOM 4212 C C . GLU E 1 65 ? 35.931 87.771 48.320 1.00 57.78 65 GLU E C 1
ATOM 4213 O O . GLU E 1 65 ? 37.112 87.793 47.935 1.00 54.62 65 GLU E O 1
ATOM 4219 N N . SER E 1 66 ? 35.301 86.646 48.658 1.00 44.67 66 SER E N 1
ATOM 4220 C CA . SER E 1 66 ? 35.963 85.343 48.556 1.00 40.20 66 SER E CA 1
ATOM 4221 C C . SER E 1 66 ? 36.409 85.061 47.124 1.00 37.09 66 SER E C 1
ATOM 4222 O O . SER E 1 66 ? 37.574 84.684 46.877 1.00 44.99 66 SER E O 1
ATOM 4225 N N . ILE E 1 67 ? 35.480 85.249 46.187 1.00 48.13 67 ILE E N 1
ATOM 4226 C CA . ILE E 1 67 ? 35.787 85.051 44.772 1.00 60.47 67 ILE E CA 1
ATOM 4227 C C . ILE E 1 67 ? 36.959 85.936 44.361 1.00 48.30 67 ILE E C 1
ATOM 4228 O O . I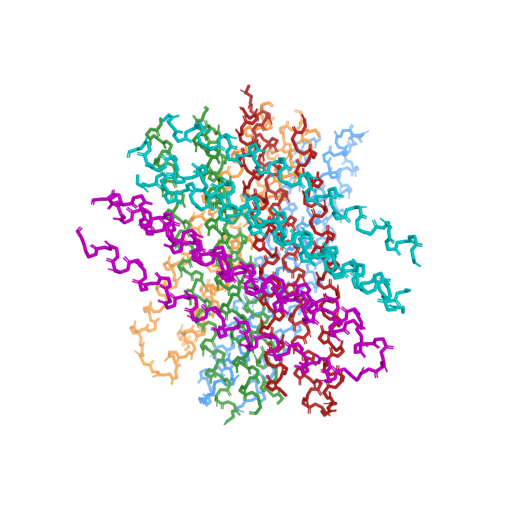LE E 1 67 ? 37.869 85.485 43.665 1.00 46.34 67 ILE E O 1
ATOM 4233 N N . ALA E 1 68 ? 36.940 87.189 44.810 1.00 34.25 68 ALA E N 1
ATOM 4234 C CA . ALA E 1 68 ? 38.042 88.110 44.543 1.00 46.73 68 ALA E CA 1
ATOM 4235 C C . ALA E 1 68 ? 39.394 87.544 45.004 1.00 48.29 68 ALA E C 1
ATOM 4236 O O . ALA E 1 68 ? 40.368 87.527 44.236 1.00 47.96 68 ALA E O 1
ATOM 4238 N N . ASP E 1 69 ? 39.448 87.082 46.254 1.00 37.93 69 ASP E N 1
ATOM 4239 C CA . ASP E 1 69 ? 40.682 86.516 46.810 1.00 43.07 69 ASP E CA 1
ATOM 4240 C C . ASP E 1 69 ? 41.216 85.341 45.981 1.00 34.25 69 ASP E C 1
ATOM 4241 O O . ASP E 1 69 ? 42.368 85.360 45.487 1.00 42.42 69 ASP E O 1
ATOM 4246 N N . SER E 1 70 ? 40.372 84.322 45.818 1.00 29.67 70 SER E N 1
ATOM 4247 C CA . SER E 1 70 ? 40.796 83.123 45.099 1.00 39.05 70 SER E CA 1
ATOM 4248 C C . SER E 1 70 ? 41.209 83.455 43.661 1.00 38.98 70 SER E C 1
ATOM 4249 O O . SER E 1 70 ? 42.159 82.875 43.129 1.00 33.03 70 SER E O 1
ATOM 4252 N N . GLN E 1 71 ? 40.518 84.414 43.055 1.00 39.08 71 GLN E N 1
ATOM 4253 C CA . GLN E 1 71 ? 40.864 84.864 41.708 1.00 45.90 71 GLN E CA 1
ATOM 4254 C C . GLN E 1 71 ? 42.255 85.484 41.655 1.00 37.74 71 GLN E C 1
ATOM 4255 O O . GLN E 1 71 ? 43.035 85.188 40.745 1.00 36.11 71 GLN E O 1
ATOM 4261 N N . ARG E 1 72 ? 42.557 86.349 42.623 1.00 32.62 72 ARG E N 1
ATOM 4262 C CA . ARG E 1 72 ? 43.880 86.968 42.700 1.00 36.22 72 ARG E CA 1
ATOM 4263 C C . ARG E 1 72 ? 44.967 85.900 42.763 1.00 43.25 72 ARG E C 1
ATOM 4264 O O . ARG E 1 72 ? 45.959 85.931 42.002 1.00 36.53 72 ARG E O 1
ATOM 4272 N N . LEU E 1 73 ? 44.769 84.937 43.665 1.00 33.45 73 LEU E N 1
ATOM 4273 C CA . LEU E 1 73 ? 45.726 83.839 43.774 1.00 30.70 73 LEU E CA 1
ATOM 4274 C C . LEU E 1 73 ? 45.900 83.057 42.462 1.00 36.83 73 LEU E C 1
ATOM 4275 O O . LEU E 1 73 ? 47.032 82.761 42.051 1.00 35.40 73 LEU E O 1
ATOM 4280 N N . VAL E 1 74 ? 44.786 82.747 41.802 1.00 44.59 74 VAL E N 1
ATOM 4281 C CA . VAL E 1 74 ? 44.828 82.081 40.498 1.00 32.66 74 VAL E CA 1
ATOM 4282 C C . VAL E 1 74 ? 45.665 82.858 39.480 1.00 35.46 74 VAL E C 1
ATOM 4283 O O . VAL E 1 74 ? 46.563 82.293 38.851 1.00 33.13 74 VAL E O 1
ATOM 4287 N N . VAL E 1 75 ? 45.373 84.152 39.329 1.00 26.74 75 VAL E N 1
ATOM 4288 C CA . VAL E 1 75 ? 46.124 85.017 38.416 1.00 29.51 75 VAL E CA 1
ATOM 4289 C C . VAL E 1 75 ? 47.628 84.948 38.673 1.00 34.38 75 VAL E C 1
ATOM 4290 O O . VAL E 1 75 ? 48.432 84.725 37.747 1.00 41.15 75 VAL E O 1
ATOM 4294 N N . GLU E 1 76 ? 48.008 85.113 39.939 1.00 30.17 76 GLU E N 1
ATOM 4295 C CA . GLU E 1 76 ? 49.426 85.094 40.284 1.00 38.37 76 GLU E CA 1
ATOM 4296 C C . GLU E 1 76 ? 50.097 83.749 39.985 1.00 40.87 76 GLU E C 1
ATOM 4297 O O . GLU E 1 76 ? 51.224 83.708 39.466 1.00 34.04 76 GLU E O 1
ATOM 4303 N N . ALA E 1 77 ? 49.393 82.658 40.285 1.00 29.89 77 ALA E N 1
ATOM 4304 C CA . ALA E 1 77 ? 49.890 81.325 39.958 1.00 27.49 77 ALA E CA 1
ATOM 4305 C C . ALA E 1 77 ? 50.101 81.175 38.454 1.00 37.88 77 ALA E C 1
ATOM 4306 O O . ALA E 1 77 ? 51.096 80.601 38.018 1.00 37.46 77 ALA E O 1
ATOM 4308 N N . ILE E 1 78 ? 49.160 81.692 37.669 1.00 36.18 78 ILE E N 1
ATOM 4309 C CA . ILE E 1 78 ? 49.241 81.620 36.210 1.00 37.42 78 ILE E CA 1
ATOM 4310 C C . ILE E 1 78 ? 50.485 82.332 35.679 1.00 36.42 78 ILE E C 1
ATOM 4311 O O . ILE E 1 78 ? 51.265 81.765 34.890 1.00 40.40 78 ILE E O 1
ATOM 4316 N N . ILE E 1 79 ? 50.674 83.573 36.125 1.00 28.03 79 ILE E N 1
ATOM 4317 C CA . ILE E 1 79 ? 51.859 84.332 35.733 1.00 29.03 79 ILE E CA 1
ATOM 4318 C C . ILE E 1 79 ? 53.138 83.559 36.078 1.00 37.87 79 ILE E C 1
ATOM 4319 O O . ILE E 1 79 ? 54.008 83.318 35.210 1.00 48.42 79 ILE E O 1
ATOM 4324 N N . ARG E 1 80 ? 53.230 83.156 37.341 1.00 34.27 80 ARG E N 1
ATOM 4325 C CA . ARG E 1 80 ? 54.405 82.440 37.834 1.00 37.93 80 ARG E CA 1
ATOM 4326 C C . ARG E 1 80 ? 54.698 81.194 37.005 1.00 45.31 80 ARG E C 1
ATOM 4327 O O . ARG E 1 80 ? 55.853 80.894 36.701 1.00 47.38 80 ARG E O 1
ATOM 4335 N N . LEU E 1 81 ? 53.639 80.477 36.633 1.00 29.84 81 LEU E N 1
ATOM 4336 C CA . LEU E 1 81 ? 53.777 79.256 35.847 1.00 38.76 81 LEU E CA 1
ATOM 4337 C C . LEU E 1 81 ? 54.341 79.544 34.467 1.00 36.91 81 LEU E C 1
ATOM 4338 O O . LEU E 1 81 ? 55.316 78.908 34.039 1.00 45.51 81 LEU E O 1
ATOM 4343 N N . ALA E 1 82 ? 53.720 80.500 33.780 1.00 38.40 82 ALA E N 1
ATOM 4344 C CA . ALA E 1 82 ? 54.143 80.877 32.433 1.00 55.73 82 ALA E CA 1
ATOM 4345 C C . ALA E 1 82 ? 55.626 81.228 32.413 1.00 48.62 82 ALA E C 1
ATOM 4346 O O . ALA E 1 82 ? 56.395 80.725 31.579 1.00 53.05 82 ALA E O 1
ATOM 4348 N N . GLU E 1 83 ? 56.028 82.085 33.350 1.00 50.66 83 GLU E N 1
ATOM 4349 C CA . GLU E 1 83 ? 57.431 82.469 33.453 1.00 60.70 83 GLU E CA 1
ATOM 4350 C C . GLU E 1 83 ? 58.355 81.312 33.781 1.00 58.82 83 GLU E C 1
ATOM 4351 O O . GLU E 1 83 ? 59.370 81.130 33.122 1.00 58.60 83 GLU E O 1
ATOM 4357 N N . ALA E 1 84 ? 58.009 80.551 34.813 1.00 47.12 84 ALA E N 1
ATOM 4358 C CA . ALA E 1 84 ? 58.816 79.413 35.238 1.00 43.43 84 ALA E CA 1
ATOM 4359 C C . ALA E 1 84 ? 59.095 78.465 34.075 1.00 58.34 84 ALA E C 1
ATOM 4360 O O . ALA E 1 84 ? 60.233 78.038 33.874 1.00 51.62 84 ALA E O 1
ATOM 4362 N N . VAL E 1 85 ? 58.057 78.144 33.306 1.00 36.73 85 VAL E N 1
ATOM 4363 C CA . VAL E 1 85 ? 58.232 77.339 32.101 1.00 48.67 85 VAL E CA 1
ATOM 4364 C C . VAL E 1 85 ? 59.157 78.019 31.094 1.00 52.52 85 VAL E C 1
ATOM 4365 O O . VAL E 1 85 ? 60.131 77.420 30.634 1.00 55.53 85 VAL E O 1
ATOM 4369 N N . LYS E 1 86 ? 58.859 79.276 30.756 1.00 53.79 86 LYS E N 1
ATOM 4370 C CA . LYS E 1 86 ? 59.688 80.001 29.788 1.00 78.20 86 LYS E CA 1
ATOM 4371 C C . LYS E 1 86 ? 61.161 80.146 30.213 1.00 76.35 86 LYS E C 1
ATOM 4372 O O . LYS E 1 86 ? 62.031 80.411 29.382 1.00 67.01 86 LYS E O 1
ATOM 4378 N N . GLN E 1 87 ? 61.428 79.953 31.500 1.00 79.64 87 GLN E N 1
ATOM 4379 C CA . GLN E 1 87 ? 62.772 80.090 32.050 1.00 75.69 87 GLN E CA 1
ATOM 4380 C C . GLN E 1 87 ? 63.480 78.744 32.108 1.00 72.56 87 GLN E C 1
ATOM 4381 O O . GLN E 1 87 ? 64.686 78.673 32.347 1.00 78.47 87 GLN E O 1
ATOM 4387 N N . GLY E 1 88 ? 62.717 77.678 31.894 1.00 58.61 88 GLY E N 1
ATOM 4388 C CA . GLY E 1 88 ? 63.270 76.340 31.843 1.00 60.58 88 GLY E CA 1
ATOM 4389 C C . GLY E 1 88 ? 63.164 75.577 33.148 1.00 67.50 88 GLY E C 1
ATOM 4390 O O . GLY E 1 88 ? 63.976 74.691 33.412 1.00 65.25 88 GLY E O 1
ATOM 4391 N N . ALA E 1 89 ? 62.169 75.915 33.965 1.00 51.61 89 ALA E N 1
ATOM 4392 C CA . ALA E 1 89 ? 61.947 75.217 35.229 1.00 46.21 89 ALA E CA 1
ATOM 4393 C C . ALA E 1 89 ? 61.673 73.740 34.989 1.00 45.20 89 ALA E C 1
ATOM 4394 O O . ALA E 1 89 ? 61.054 73.368 33.992 1.00 46.81 89 ALA E O 1
ATOM 4396 N N . SER E 1 90 ? 62.139 72.899 35.908 1.00 61.34 90 SER E N 1
ATOM 4397 C CA . SER E 1 90 ? 61.924 71.464 35.793 1.00 59.07 90 SER E CA 1
ATOM 4398 C C . SER E 1 90 ? 60.461 71.139 36.062 1.00 60.87 90 SER E C 1
ATOM 4399 O O . SER E 1 90 ? 59.712 71.976 36.562 1.00 66.11 90 SER E O 1
ATOM 4402 N N . GLU E 1 91 ? 60.063 69.915 35.733 1.00 63.73 91 GLU E N 1
ATOM 4403 C CA . GLU E 1 91 ? 58.688 69.473 35.913 1.00 67.29 91 GLU E CA 1
ATOM 4404 C C . GLU E 1 91 ? 58.259 69.508 37.386 1.00 77.29 91 GLU E C 1
ATOM 4405 O O . GLU E 1 91 ? 57.149 69.941 37.717 1.00 76.54 91 GLU E O 1
ATOM 4411 N N . LYS E 1 92 ? 59.139 69.057 38.273 1.00 53.71 92 LYS E N 1
ATOM 4412 C CA . LYS E 1 92 ? 58.784 68.976 39.689 1.00 64.67 92 LYS E CA 1
ATOM 4413 C C . LYS E 1 92 ? 58.723 70.348 40.372 1.00 62.25 92 LYS E C 1
ATOM 4414 O O . LYS E 1 92 ? 57.994 70.528 41.347 1.00 48.61 92 LYS E O 1
ATOM 4420 N N . GLU E 1 93 ? 59.473 71.317 39.848 1.00 48.78 93 GLU E N 1
ATOM 4421 C CA . GLU E 1 93 ? 59.365 72.691 40.331 1.00 54.37 93 GLU E CA 1
ATOM 4422 C C . GLU E 1 93 ? 57.975 73.233 39.999 1.00 61.52 93 GLU E C 1
ATOM 4423 O O . GLU E 1 93 ? 57.336 73.907 40.821 1.00 47.39 93 GLU E O 1
ATOM 4429 N N . ILE E 1 94 ? 57.513 72.919 38.790 1.00 51.96 94 ILE E N 1
ATOM 4430 C CA . ILE E 1 94 ? 56.160 73.251 38.368 1.00 48.68 94 ILE E CA 1
ATOM 4431 C C . ILE E 1 94 ? 55.159 72.579 39.299 1.00 42.66 94 ILE E C 1
ATOM 4432 O O . ILE E 1 94 ? 54.183 73.200 39.725 1.00 40.80 94 ILE E O 1
ATOM 4437 N N . ASP E 1 95 ? 55.411 71.315 39.637 1.00 32.73 95 ASP E N 1
ATOM 4438 C CA . ASP E 1 95 ? 54.578 70.630 40.619 1.00 42.53 95 ASP E CA 1
ATOM 4439 C C . ASP E 1 95 ? 54.537 71.370 41.961 1.00 49.59 95 ASP E C 1
ATOM 4440 O O . ASP E 1 95 ? 53.491 71.415 42.615 1.00 48.62 95 ASP E O 1
ATOM 4445 N N . GLU E 1 96 ? 55.668 71.952 42.360 1.00 37.01 96 GLU E N 1
ATOM 4446 C CA . GLU E 1 96 ? 55.741 72.746 43.590 1.00 45.32 96 GLU E CA 1
ATOM 4447 C C . GLU E 1 96 ? 54.834 73.972 43.507 1.00 45.28 96 GLU E C 1
ATOM 4448 O O . GLU E 1 96 ? 54.006 74.208 44.395 1.00 50.62 96 GLU E O 1
ATOM 4454 N N . ILE E 1 97 ? 54.992 74.747 42.434 1.00 37.50 97 ILE E N 1
ATOM 4455 C CA . ILE E 1 97 ? 54.146 75.921 42.216 1.00 39.73 97 ILE E CA 1
ATOM 4456 C C . ILE E 1 97 ? 52.660 75.562 42.317 1.00 35.94 97 ILE E C 1
ATOM 4457 O O . ILE E 1 97 ? 51.896 76.153 43.110 1.00 40.94 97 ILE E O 1
ATOM 4462 N N . VAL E 1 98 ? 52.264 74.569 41.522 1.00 35.87 98 VAL E N 1
ATOM 4463 C CA . VAL E 1 98 ? 50.876 74.121 41.497 1.00 37.69 98 VAL E CA 1
ATOM 4464 C C . VAL E 1 98 ? 50.370 73.716 42.884 1.00 43.64 98 VAL E C 1
ATOM 4465 O O . VAL E 1 98 ? 49.306 74.172 43.317 1.00 50.72 98 VAL E O 1
ATOM 4469 N N . GLU E 1 99 ? 51.131 72.878 43.578 1.00 43.71 99 GLU E N 1
ATOM 4470 C CA . GLU E 1 99 ? 50.697 72.388 44.888 1.00 45.45 99 GLU E CA 1
ATOM 4471 C C . GLU E 1 99 ? 50.578 73.492 45.937 1.00 52.91 99 GLU E C 1
ATOM 4472 O O . GLU E 1 99 ? 49.654 73.475 46.760 1.00 45.90 99 GLU E O 1
ATOM 4478 N N . GLU E 1 100 ? 51.504 74.453 45.908 1.00 40.83 100 GLU E N 1
ATOM 4479 C CA . GLU E 1 100 ? 51.428 75.596 46.812 1.00 42.74 100 GLU E CA 1
ATOM 4480 C C . GLU E 1 100 ? 50.134 76.367 46.564 1.00 39.85 100 GLU E C 1
ATOM 4481 O O . GLU E 1 100 ? 49.383 76.679 47.512 1.00 35.05 100 GLU E O 1
ATOM 4487 N N . ALA E 1 101 ? 49.875 76.659 45.287 1.00 33.03 101 ALA E N 1
ATOM 4488 C CA . ALA E 1 101 ? 48.618 77.294 44.890 1.00 36.32 101 ALA E CA 1
ATOM 4489 C C . ALA E 1 101 ? 47.413 76.539 45.463 1.00 40.92 101 ALA E C 1
ATOM 4490 O O . ALA E 1 101 ? 46.505 77.142 46.052 1.00 34.51 101 ALA E O 1
ATOM 4492 N N . LYS E 1 102 ? 47.415 75.219 45.290 1.00 32.87 102 LYS E N 1
ATOM 4493 C CA . LYS E 1 102 ? 46.342 74.369 45.805 1.00 40.17 102 LYS E CA 1
ATOM 4494 C C . LYS E 1 102 ? 46.133 74.522 47.310 1.00 48.67 102 LYS E C 1
ATOM 4495 O O . LYS E 1 102 ? 45.003 74.692 47.775 1.00 45.14 102 LYS E O 1
ATOM 4501 N N . LYS E 1 103 ? 47.228 74.461 48.068 1.00 42.21 103 LYS E N 1
ATOM 4502 C CA . LYS E 1 103 ? 47.152 74.595 49.522 1.00 45.50 103 LYS E CA 1
ATOM 4503 C C . LYS E 1 103 ? 46.534 75.923 49.952 1.00 38.11 103 LYS E C 1
ATOM 4504 O O . LYS E 1 103 ? 45.576 75.953 50.746 1.00 41.59 103 LYS E O 1
ATOM 4510 N N . ARG E 1 104 ? 47.071 77.016 49.418 1.00 46.90 104 ARG E N 1
ATOM 4511 C CA . ARG E 1 104 ? 46.545 78.334 49.764 1.00 47.46 104 ARG E CA 1
ATOM 4512 C C . ARG E 1 104 ? 45.068 78.480 49.388 1.00 45.62 104 ARG E C 1
ATOM 4513 O O . ARG E 1 104 ? 44.284 79.091 50.123 1.00 43.56 104 ARG E O 1
ATOM 4521 N N . LEU E 1 105 ? 44.686 77.892 48.253 1.00 34.64 105 LEU E N 1
ATOM 4522 C CA . LEU E 1 105 ? 43.291 77.908 47.828 1.00 44.13 105 LEU E CA 1
ATOM 4523 C C . LEU E 1 105 ? 42.384 77.138 48.795 1.00 42.97 105 LEU E C 1
ATOM 4524 O O . LEU E 1 105 ? 41.284 77.600 49.119 1.00 44.35 105 LEU E O 1
ATOM 4529 N N . GLU E 1 106 ? 42.848 75.979 49.253 1.00 48.77 106 GLU E N 1
ATOM 4530 C CA . GLU E 1 106 ? 42.115 75.183 50.239 1.00 58.05 106 GLU E CA 1
ATOM 4531 C C . GLU E 1 106 ? 41.889 75.971 51.528 1.00 45.01 106 GLU E C 1
ATOM 4532 O O . GLU E 1 106 ? 40.763 76.036 52.047 1.00 45.62 106 GLU E O 1
ATOM 4538 N N . GLU E 1 107 ? 42.954 76.596 52.039 1.00 41.79 107 GLU E N 1
ATOM 4539 C CA . GLU E 1 107 ? 42.806 77.382 53.265 1.00 56.47 107 GLU E CA 1
ATOM 4540 C C . GLU E 1 107 ? 41.858 78.571 53.073 1.00 46.35 107 GLU E C 1
ATOM 4541 O O . GLU E 1 107 ? 41.052 78.886 53.958 1.00 53.74 107 GLU E O 1
ATOM 4547 N N . LEU E 1 108 ? 41.949 79.219 51.915 1.00 42.49 108 LEU E N 1
ATOM 4548 C CA . LEU E 1 108 ? 41.009 80.289 51.582 1.00 33.78 108 LEU E CA 1
ATOM 4549 C C . LEU E 1 108 ? 39.564 79.801 51.648 1.00 33.53 108 LEU E C 1
ATOM 4550 O O . LEU E 1 108 ? 38.715 80.437 52.279 1.00 38.20 108 LEU E O 1
ATOM 4555 N N . ALA E 1 109 ? 39.298 78.668 51.004 1.00 29.70 109 ALA E N 1
ATOM 4556 C CA . ALA E 1 109 ? 37.962 78.077 51.017 1.00 38.84 109 ALA E CA 1
ATOM 4557 C C . ALA E 1 109 ? 37.475 77.797 52.442 1.00 45.94 109 ALA E C 1
ATOM 4558 O O . ALA E 1 109 ? 36.310 78.047 52.769 1.00 45.44 109 ALA E O 1
ATOM 4560 N N . GLU E 1 110 ? 38.368 77.285 53.294 1.00 31.85 110 GLU E N 1
ATOM 4561 C CA . GLU E 1 110 ? 38.009 77.018 54.690 1.00 34.14 110 GLU E CA 1
ATOM 4562 C C . GLU E 1 110 ? 37.636 78.296 55.455 1.00 40.17 110 GLU E C 1
ATOM 4563 O O . GLU E 1 110 ? 36.564 78.371 56.077 1.00 38.01 110 GLU E O 1
ATOM 4569 N N . ARG E 1 111 ? 38.519 79.287 55.407 1.00 32.55 111 ARG E N 1
ATOM 4570 C CA . ARG E 1 111 ? 38.286 80.564 56.079 1.00 45.16 111 ARG E CA 1
ATOM 4571 C C . ARG E 1 111 ? 36.961 81.164 55.627 1.00 47.61 111 ARG E C 1
ATOM 4572 O O . ARG E 1 111 ? 36.164 81.649 56.439 1.00 35.26 111 ARG E O 1
ATOM 4580 N N . SER E 1 112 ? 36.726 81.094 54.314 1.00 47.66 112 SER E N 1
ATOM 4581 C CA . SER E 1 112 ? 35.513 81.623 53.714 1.00 44.33 112 SER E CA 1
ATOM 4582 C C . SER E 1 112 ? 34.271 80.908 54.243 1.00 46.21 112 SER E C 1
ATOM 4583 O O . SER E 1 112 ? 33.279 81.554 54.583 1.00 52.56 112 SER E O 1
ATOM 4586 N N . ARG E 1 113 ? 34.331 79.580 54.313 1.00 41.59 113 ARG E N 1
ATOM 4587 C CA . ARG E 1 113 ? 33.228 78.801 54.874 1.00 51.74 113 ARG E CA 1
ATOM 4588 C C . ARG E 1 113 ? 32.917 79.234 56.302 1.00 47.84 113 ARG E C 1
ATOM 4589 O O . ARG E 1 113 ? 31.756 79.479 56.651 1.00 56.82 113 ARG E O 1
ATOM 4597 N N . GLN E 1 114 ? 33.960 79.343 57.123 1.00 48.77 114 GLN E N 1
ATOM 4598 C CA . GLN E 1 114 ? 33.777 79.746 58.517 1.00 63.55 114 GLN E CA 1
ATOM 4599 C C . GLN E 1 114 ? 33.150 81.138 58.664 1.00 44.92 114 GLN E C 1
ATOM 4600 O O . GLN E 1 114 ? 32.193 81.319 59.422 1.00 56.97 114 GLN E O 1
ATOM 4606 N N . GLU E 1 115 ? 33.676 82.116 57.932 1.00 51.43 115 GLU E N 1
ATOM 4607 C CA . GLU E 1 115 ? 33.113 83.463 57.989 1.00 56.30 115 GLU E CA 1
ATOM 4608 C C . GLU E 1 115 ? 31.653 83.455 57.531 1.00 58.67 115 GLU E C 1
ATOM 4609 O O . GLU E 1 115 ? 30.792 84.100 58.139 1.00 56.77 115 GLU E O 1
ATOM 4615 N N . ASN E 1 116 ? 31.388 82.706 56.464 1.00 43.75 116 ASN E N 1
ATOM 4616 C CA . ASN E 1 116 ? 30.044 82.550 55.918 1.00 35.45 116 ASN E CA 1
ATOM 4617 C C . ASN E 1 116 ? 29.055 82.070 56.975 1.00 55.95 116 ASN E C 1
ATOM 4618 O O . ASN E 1 116 ? 28.039 82.725 57.243 1.00 52.92 116 ASN E O 1
ATOM 4623 N N . LYS E 1 117 ? 29.363 80.929 57.586 1.00 55.60 117 LYS E N 1
ATOM 4624 C CA . LYS E 1 117 ? 28.491 80.385 58.621 1.00 57.78 117 LYS E CA 1
ATOM 4625 C C . LYS E 1 117 ? 28.389 81.304 59.836 1.00 57.77 117 LYS E C 1
ATOM 4626 O O . LYS E 1 117 ? 27.361 81.324 60.511 1.00 44.25 117 LYS E O 1
ATOM 4632 N N . LYS E 1 118 ? 29.446 82.070 60.104 1.00 51.54 118 LYS E N 1
ATOM 4633 C CA . LYS E 1 118 ? 29.402 83.061 61.176 1.00 53.60 118 LYS E CA 1
ATOM 4634 C C . LYS E 1 118 ? 28.323 84.099 60.875 1.00 54.48 118 LYS E C 1
ATOM 4635 O O . LYS E 1 118 ? 27.509 84.448 61.741 1.00 58.10 118 LYS E O 1
ATOM 4641 N N . ILE E 1 119 ? 28.309 84.576 59.634 1.00 58.65 119 ILE E N 1
ATOM 4642 C CA . ILE E 1 119 ? 27.305 85.546 59.209 1.00 56.65 119 ILE E CA 1
ATOM 4643 C C . ILE E 1 119 ? 25.893 84.966 59.289 1.00 49.02 119 ILE E C 1
ATOM 4644 O O . ILE E 1 119 ? 24.993 85.579 59.876 1.00 57.80 119 ILE E O 1
ATOM 4649 N N . ILE E 1 120 ? 25.706 83.785 58.703 1.00 44.66 120 ILE E N 1
ATOM 4650 C CA . ILE E 1 120 ? 24.395 83.138 58.704 1.00 38.44 120 ILE E CA 1
ATOM 4651 C C . ILE E 1 120 ? 23.863 82.923 60.123 1.00 54.62 120 ILE E C 1
ATOM 4652 O O . ILE E 1 120 ? 22.708 83.242 60.417 1.00 67.67 120 ILE E O 1
ATOM 4657 N N . ASP E 1 121 ? 24.711 82.403 61.002 1.00 57.62 121 ASP E N 1
ATOM 4658 C CA . ASP E 1 121 ? 24.302 82.136 62.376 1.00 64.51 121 ASP E CA 1
ATOM 4659 C C . ASP E 1 121 ? 24.013 83.417 63.148 1.00 61.19 121 ASP E C 1
ATOM 4660 O O . ASP E 1 121 ? 23.083 83.462 63.950 1.00 64.79 121 ASP E O 1
ATOM 4665 N N . ARG E 1 122 ? 24.810 84.458 62.905 1.00 59.13 122 ARG E N 1
ATOM 4666 C CA . ARG E 1 122 ? 24.561 85.752 63.535 1.00 51.52 122 ARG E CA 1
ATOM 4667 C C . ARG E 1 122 ? 23.214 86.302 63.084 1.00 55.95 122 ARG E C 1
ATOM 4668 O O . ARG E 1 122 ? 22.520 86.975 63.848 1.00 58.45 122 ARG E O 1
ATOM 4676 N N . ALA E 1 123 ? 22.847 86.005 61.843 1.00 64.15 123 ALA E N 1
ATOM 4677 C CA . ALA E 1 123 ? 21.596 86.498 61.275 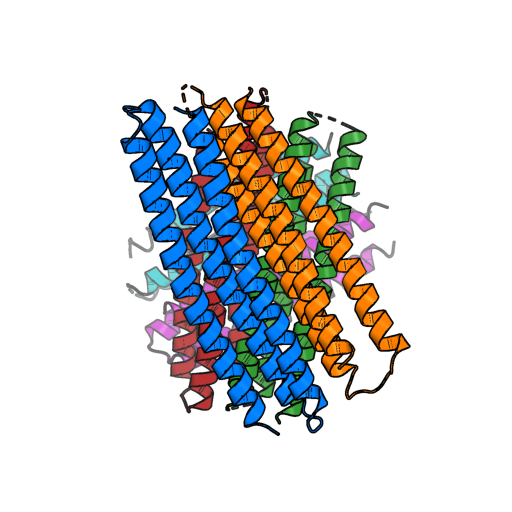1.00 56.56 123 ALA E CA 1
ATOM 4678 C C . ALA E 1 123 ? 20.365 85.751 61.796 1.00 54.50 123 ALA E C 1
ATOM 4679 O O . ALA E 1 123 ? 19.363 86.372 62.154 1.00 57.43 123 ALA E O 1
ATOM 4681 N N . LYS E 1 124 ? 20.438 84.417 61.832 1.00 68.55 124 LYS E N 1
ATOM 4682 C CA . LYS E 1 124 ? 19.323 83.597 62.316 1.00 69.86 124 LYS E CA 1
ATOM 4683 C C . LYS E 1 124 ? 18.924 83.969 63.745 1.00 70.64 124 LYS E C 1
ATOM 4684 O O . LYS E 1 124 ? 17.775 83.785 64.154 1.00 66.54 124 LYS E O 1
ATOM 4690 N N . TYR E 1 125 ? 19.892 84.489 64.488 1.00 64.31 125 TYR E N 1
ATOM 4691 C CA . TYR E 1 125 ? 19.726 84.895 65.882 1.00 70.91 125 TYR E CA 1
ATOM 4692 C C . TYR E 1 125 ? 18.983 86.240 65.952 1.00 79.80 125 TYR E C 1
ATOM 4693 O O . TYR E 1 125 ? 19.532 87.257 66.375 1.00 50.69 125 TYR E O 1
ATOM 4702 N N . GLU E 1 126 ? 17.724 86.235 65.515 1.00 103.17 126 GLU E N 1
ATOM 4703 C CA . GLU E 1 126 ? 16.931 87.463 65.455 1.00 102.77 126 GLU E CA 1
ATOM 4704 C C . GLU E 1 126 ? 15.432 87.184 65.352 1.00 80.80 126 GLU E C 1
ATOM 4705 O O . GLU E 1 126 ? 14.966 86.584 64.383 1.00 61.08 126 GLU E O 1
ATOM 4711 N N . ALA F 1 7 ? 9.860 80.583 49.236 1.00 73.79 7 ALA F N 1
ATOM 4712 C CA . ALA F 1 7 ? 10.973 80.031 49.998 1.00 84.30 7 ALA F CA 1
ATOM 4713 C C . ALA F 1 7 ? 11.664 78.939 49.189 1.00 83.67 7 ALA F C 1
ATOM 4714 O O . ALA F 1 7 ? 12.891 78.918 49.064 1.00 87.97 7 ALA F O 1
ATOM 4716 N N . ARG F 1 8 ? 10.864 78.022 48.653 1.00 91.01 8 ARG F N 1
ATOM 4717 C CA . ARG F 1 8 ? 11.363 76.968 47.776 1.00 92.05 8 ARG F CA 1
ATOM 4718 C C . ARG F 1 8 ? 11.979 77.604 46.526 1.00 93.99 8 ARG F C 1
ATOM 4719 O O . ARG F 1 8 ? 13.134 77.333 46.140 1.00 101.99 8 ARG F O 1
ATOM 4727 N N . ALA F 1 9 ? 11.189 78.482 45.917 1.00 68.12 9 ALA F N 1
ATOM 4728 C CA . ALA F 1 9 ? 11.582 79.201 44.719 1.00 77.26 9 ALA F CA 1
ATOM 4729 C C . ALA F 1 9 ? 12.827 80.061 44.930 1.00 81.27 9 ALA F C 1
ATOM 4730 O O . ALA F 1 9 ? 13.591 80.276 43.997 1.00 71.97 9 ALA F O 1
ATOM 4732 N N . ALA F 1 10 ? 13.026 80.553 46.152 1.00 86.18 10 ALA F N 1
ATOM 4733 C CA . ALA F 1 10 ? 14.208 81.349 46.475 1.00 89.21 10 ALA F CA 1
ATOM 4734 C C . ALA F 1 10 ? 15.481 80.518 46.324 1.00 95.46 10 ALA F C 1
ATOM 4735 O O . ALA F 1 10 ? 16.416 80.910 45.609 1.00 99.17 10 ALA F O 1
ATOM 4737 N N . LYS F 1 11 ? 15.506 79.370 47.000 1.00 66.66 11 LYS F N 1
ATOM 4738 C CA . LYS F 1 11 ? 16.607 78.424 46.883 1.00 74.76 11 LYS F CA 1
ATOM 4739 C C . LYS F 1 11 ? 16.821 78.075 45.417 1.00 79.75 11 LYS F C 1
ATOM 4740 O O . LYS F 1 11 ? 17.955 78.055 44.930 1.00 65.01 11 LYS F O 1
ATOM 4746 N N . GLU F 1 12 ? 15.721 77.822 44.705 1.00 72.15 12 GLU F N 1
ATOM 4747 C CA . GLU F 1 12 ? 15.817 77.463 43.288 1.00 73.03 12 GLU F CA 1
ATOM 4748 C C . GLU F 1 12 ? 16.489 78.547 42.413 1.00 73.01 12 GLU F C 1
ATOM 4749 O O . GLU F 1 12 ? 17.394 78.250 41.623 1.00 71.37 12 GLU F O 1
ATOM 4755 N N . LEU F 1 13 ? 16.052 79.793 42.569 1.00 65.19 13 LEU F N 1
ATOM 4756 C CA . LEU F 1 13 ? 16.631 80.918 41.834 1.00 74.18 13 LEU F CA 1
ATOM 4757 C C . LEU F 1 13 ? 18.116 81.075 42.147 1.00 71.41 13 LEU F C 1
ATOM 4758 O O . LEU F 1 13 ? 18.946 81.225 41.239 1.00 60.75 13 LEU F O 1
ATOM 4763 N N . SER F 1 14 ? 18.443 81.044 43.442 1.00 62.97 14 SER F N 1
ATOM 4764 C CA . SER F 1 14 ? 19.836 81.148 43.869 1.00 64.70 14 SER F CA 1
ATOM 4765 C C . SER F 1 14 ? 20.687 80.067 43.209 1.00 64.25 14 SER F C 1
ATOM 4766 O O . SER F 1 14 ? 21.817 80.324 42.776 1.00 55.84 14 SER F O 1
ATOM 4769 N N . ARG F 1 15 ? 20.134 78.863 43.127 1.00 51.15 15 ARG F N 1
ATOM 4770 C CA . ARG F 1 15 ? 20.831 77.752 42.490 1.00 46.35 15 ARG F CA 1
ATOM 4771 C C . ARG F 1 15 ? 21.003 77.969 40.984 1.00 57.34 15 ARG F C 1
ATOM 4772 O O . ARG F 1 15 ? 22.041 77.610 40.420 1.00 57.62 15 ARG F O 1
ATOM 4780 N N . GLU F 1 16 ? 20.000 78.562 40.334 1.00 62.35 16 GLU F N 1
ATOM 4781 C CA . GLU F 1 16 ? 20.131 78.922 38.919 1.00 60.49 16 GLU F CA 1
ATOM 4782 C C . GLU F 1 16 ? 21.308 79.879 38.694 1.00 57.11 16 GLU F C 1
ATOM 4783 O O . GLU F 1 16 ? 22.176 79.639 37.834 1.00 58.26 16 GLU F O 1
ATOM 4789 N N . SER F 1 17 ? 21.332 80.958 39.480 1.00 52.30 17 SER F N 1
ATOM 4790 C CA . SER F 1 17 ? 22.429 81.926 39.434 1.00 55.55 17 SER F CA 1
ATOM 4791 C C . SER F 1 17 ? 23.784 81.247 39.642 1.00 64.76 17 SER F C 1
ATOM 4792 O O . SER F 1 17 ? 24.740 81.490 38.890 1.00 57.06 17 SER F O 1
ATOM 4795 N N . ALA F 1 18 ? 23.853 80.398 40.663 1.00 69.12 18 ALA F N 1
ATOM 4796 C CA . ALA F 1 18 ? 25.069 79.648 40.967 1.00 52.81 18 ALA F CA 1
ATOM 4797 C C . ALA F 1 18 ? 25.555 78.858 39.751 1.00 63.50 18 ALA F C 1
ATOM 4798 O O . ALA F 1 18 ? 26.733 78.919 39.384 1.00 63.99 18 ALA F O 1
ATOM 4800 N N . ARG F 1 19 ? 24.640 78.117 39.129 1.00 56.51 19 ARG F N 1
ATOM 4801 C CA . ARG F 1 19 ? 24.995 77.293 37.975 1.00 49.72 19 ARG F CA 1
ATOM 4802 C C . ARG F 1 19 ? 25.533 78.128 36.811 1.00 52.17 19 ARG F C 1
ATOM 4803 O O . ARG F 1 19 ? 26.602 77.819 36.249 1.00 63.18 19 ARG F O 1
ATOM 4811 N N . ALA F 1 20 ? 24.804 79.188 36.462 1.00 51.28 20 ALA F N 1
ATOM 4812 C CA . ALA F 1 20 ? 25.265 80.091 35.407 1.00 51.00 20 ALA F CA 1
ATOM 4813 C C . ALA F 1 20 ? 26.691 80.568 35.702 1.00 43.81 20 ALA F C 1
ATOM 4814 O O . ALA F 1 20 ? 27.571 80.562 34.819 1.00 58.38 20 ALA F O 1
ATOM 4816 N N . ALA F 1 21 ? 26.909 80.961 36.956 1.00 38.82 21 ALA F N 1
ATOM 4817 C CA . ALA F 1 21 ? 28.228 81.384 37.412 1.00 39.04 21 ALA F CA 1
ATOM 4818 C C . ALA F 1 21 ? 29.292 80.319 37.140 1.00 46.17 21 ALA F C 1
ATOM 4819 O O . ALA F 1 21 ? 30.342 80.616 36.564 1.00 50.13 21 ALA F O 1
ATOM 4821 N N . LYS F 1 22 ? 29.019 79.083 37.556 1.00 59.01 22 LYS F N 1
ATOM 4822 C CA . LYS F 1 22 ? 29.968 77.984 37.363 1.00 69.85 22 LYS F CA 1
ATOM 4823 C C . LYS F 1 22 ? 30.328 77.796 35.886 1.00 67.34 22 LYS F C 1
ATOM 4824 O O . LYS F 1 22 ? 31.496 77.568 35.539 1.00 67.38 22 LYS F O 1
ATOM 4830 N N . GLU F 1 23 ? 29.321 77.893 35.019 1.00 64.35 23 GLU F N 1
ATOM 4831 C CA . GLU F 1 23 ? 29.553 77.779 33.576 1.00 62.06 23 GLU F CA 1
ATOM 4832 C C . GLU F 1 23 ? 30.488 78.876 33.052 1.00 61.16 23 GLU F C 1
ATOM 4833 O O . GLU F 1 23 ? 31.482 78.592 32.359 1.00 63.37 23 GLU F O 1
ATOM 4839 N N . LEU F 1 24 ? 30.183 80.128 33.403 1.00 54.45 24 LEU F N 1
ATOM 4840 C CA . LEU F 1 24 ? 31.038 81.247 33.001 1.00 50.80 24 LEU F CA 1
ATOM 4841 C C . LEU F 1 24 ? 32.485 81.062 33.490 1.00 52.60 24 LEU F C 1
ATOM 4842 O O . LEU F 1 24 ? 33.450 81.292 32.746 1.00 50.96 24 LEU F O 1
ATOM 4847 N N . ALA F 1 25 ? 32.621 80.619 34.737 1.00 48.84 25 ALA F N 1
ATOM 4848 C CA . ALA F 1 25 ? 33.927 80.380 35.340 1.00 40.85 25 ALA F CA 1
ATOM 4849 C C . ALA F 1 25 ? 34.710 79.301 34.591 1.00 47.30 25 ALA F C 1
ATOM 4850 O O . ALA F 1 25 ? 35.922 79.426 34.392 1.00 45.24 25 ALA F O 1
ATOM 4852 N N . ASP F 1 26 ? 34.018 78.240 34.179 1.00 38.14 26 ASP F N 1
ATOM 4853 C CA . ASP F 1 26 ? 34.653 77.186 33.389 1.00 39.97 26 ASP F CA 1
ATOM 4854 C C . ASP F 1 26 ? 35.146 77.735 32.047 1.00 45.65 26 ASP F C 1
ATOM 4855 O O . ASP F 1 26 ? 36.256 77.401 31.588 1.00 46.91 26 ASP F O 1
ATOM 4860 N N . SER F 1 27 ? 34.326 78.587 31.429 1.00 38.34 27 SER F N 1
ATOM 4861 C CA . SER F 1 27 ? 34.742 79.290 30.215 1.00 40.15 27 SER F CA 1
ATOM 4862 C C . SER F 1 27 ? 36.064 80.017 30.448 1.00 52.36 27 SER F C 1
ATOM 4863 O O . SER F 1 27 ? 37.019 79.865 29.672 1.00 44.75 27 SER F O 1
ATOM 4866 N N . ASN F 1 28 ? 36.121 80.787 31.533 1.00 44.26 28 ASN F N 1
ATOM 4867 C CA . ASN F 1 28 ? 37.342 81.519 31.874 1.00 44.76 28 ASN F CA 1
ATOM 4868 C C . ASN F 1 28 ? 38.557 80.617 32.124 1.00 43.83 28 ASN F C 1
ATOM 4869 O O . ASN F 1 28 ? 39.691 80.979 31.790 1.00 39.48 28 ASN F O 1
ATOM 4874 N N . ALA F 1 29 ? 38.316 79.442 32.703 1.00 36.89 29 ALA F N 1
ATOM 4875 C CA . ALA F 1 29 ? 39.383 78.468 32.919 1.00 38.89 29 ALA F CA 1
ATOM 4876 C C . ALA F 1 29 ? 39.989 78.030 31.587 1.00 51.48 29 ALA F C 1
ATOM 4877 O O . ALA F 1 29 ? 41.218 78.115 31.373 1.00 53.92 29 ALA F O 1
ATOM 4879 N N . LYS F 1 30 ? 39.121 77.567 30.688 1.00 38.72 30 LYS F N 1
ATOM 4880 C CA . LYS F 1 30 ? 39.579 77.144 29.365 1.00 51.32 30 LYS F CA 1
ATOM 4881 C C . LYS F 1 30 ? 40.331 78.272 28.662 1.00 46.60 30 LYS F C 1
ATOM 4882 O O . LYS F 1 30 ? 41.352 78.044 27.996 1.00 40.50 30 LYS F O 1
ATOM 4888 N N . ALA F 1 31 ? 39.823 79.491 28.830 1.00 25.83 31 ALA F N 1
ATOM 4889 C CA . ALA F 1 31 ? 40.471 80.672 28.277 1.00 33.23 31 ALA F CA 1
ATOM 4890 C C . ALA F 1 31 ? 41.888 80.849 28.829 1.00 48.20 31 ALA F C 1
ATOM 4891 O O . ALA F 1 31 ? 42.808 81.195 28.087 1.00 42.72 31 ALA F O 1
ATOM 4893 N N . ALA F 1 32 ? 42.064 80.607 30.126 1.00 31.23 32 ALA F N 1
ATOM 4894 C CA . ALA F 1 32 ? 43.387 80.692 30.738 1.00 33.52 32 ALA F CA 1
ATOM 4895 C C . ALA F 1 32 ? 44.329 79.696 30.074 1.00 34.89 32 ALA F C 1
ATOM 4896 O O . ALA F 1 32 ? 45.460 80.041 29.690 1.00 30.75 32 ALA F O 1
ATOM 4898 N N . GLU F 1 33 ? 43.850 78.458 29.931 1.00 31.83 33 GLU F N 1
ATOM 4899 C CA . GLU F 1 33 ? 44.627 77.426 29.240 1.00 41.01 33 GLU F CA 1
ATOM 4900 C C . GLU F 1 33 ? 45.086 77.898 27.854 1.00 46.80 33 GLU F C 1
ATOM 4901 O O . GLU F 1 33 ? 46.274 77.806 27.509 1.00 39.42 33 GLU F O 1
ATOM 4907 N N . ASP F 1 34 ? 44.141 78.416 27.072 1.00 36.28 34 ASP F N 1
ATOM 4908 C CA . ASP F 1 34 ? 44.442 78.885 25.719 1.00 36.65 34 ASP F CA 1
ATOM 4909 C C . ASP F 1 34 ? 45.489 80.002 25.710 1.00 34.57 34 ASP F C 1
ATOM 4910 O O . ASP F 1 34 ? 46.451 79.969 24.934 1.00 34.39 34 ASP F O 1
ATOM 4915 N N . LEU F 1 35 ? 45.302 80.984 26.586 1.00 33.87 35 LEU F N 1
ATOM 4916 C CA . LEU F 1 35 ? 46.226 82.105 26.672 1.00 41.42 35 LEU F CA 1
ATOM 4917 C C . LEU F 1 35 ? 47.640 81.633 26.985 1.00 34.67 35 LEU F C 1
ATOM 4918 O O . LEU F 1 35 ? 48.602 82.080 26.358 1.00 44.69 35 LEU F O 1
ATOM 4923 N N . MET F 1 36 ? 47.771 80.720 27.941 1.00 45.71 36 MET F N 1
ATOM 4924 C CA . MET F 1 36 ? 49.101 80.206 28.253 1.00 43.22 36 MET F CA 1
ATOM 4925 C C . MET F 1 36 ? 49.686 79.448 27.063 1.00 41.28 36 MET F C 1
ATOM 4926 O O . MET F 1 36 ? 50.883 79.555 26.775 1.00 38.29 36 MET F O 1
ATOM 4931 N N . ARG F 1 37 ? 48.836 78.715 26.349 1.00 47.24 37 ARG F N 1
ATOM 4932 C CA . ARG F 1 37 ? 49.281 78.059 25.124 1.00 44.20 37 ARG F CA 1
ATOM 4933 C C . ARG F 1 37 ? 49.819 79.068 24.103 1.00 51.91 37 ARG F C 1
ATOM 4934 O O . ARG F 1 37 ? 50.758 78.769 23.366 1.00 52.33 37 ARG F O 1
ATOM 4942 N N . GLU F 1 38 ? 49.235 80.265 24.068 1.00 33.53 38 GLU F N 1
ATOM 4943 C CA . GLU F 1 38 ? 49.740 81.313 23.182 1.00 49.81 38 GLU F CA 1
ATOM 4944 C C . GLU F 1 38 ? 51.050 81.904 23.704 1.00 52.52 38 GLU F C 1
ATOM 4945 O O . GLU F 1 38 ? 51.921 82.279 22.919 1.00 65.67 38 GLU F O 1
ATOM 4951 N N . ILE F 1 39 ? 51.196 81.977 25.025 1.00 59.00 39 ILE F N 1
ATOM 4952 C CA . ILE F 1 39 ? 52.460 82.412 25.624 1.00 58.20 39 ILE F CA 1
ATOM 4953 C C . ILE F 1 39 ? 53.589 81.473 25.211 1.00 62.41 39 ILE F C 1
ATOM 4954 O O . ILE F 1 39 ? 54.708 81.912 24.929 1.00 65.55 39 ILE F O 1
ATOM 4959 N N . ALA F 1 40 ? 53.273 80.181 25.152 1.00 54.35 40 ALA F N 1
ATOM 4960 C CA . ALA F 1 40 ? 54.238 79.156 24.754 1.00 45.59 40 ALA F CA 1
ATOM 4961 C C . ALA F 1 40 ? 54.914 79.424 23.406 1.00 45.26 40 ALA F C 1
ATOM 4962 O O . ALA F 1 40 ? 56.140 79.471 23.322 1.00 67.85 40 ALA F O 1
ATOM 4964 N N . ARG F 1 41 ? 54.112 79.583 22.356 1.00 71.91 41 ARG F N 1
ATOM 4965 C CA . ARG F 1 41 ? 54.640 79.781 21.005 1.00 61.66 41 ARG F CA 1
ATOM 4966 C C . ARG F 1 41 ? 55.138 81.206 20.770 1.00 65.30 41 ARG F C 1
ATOM 4967 O O . ARG F 1 41 ? 54.733 82.142 21.460 1.00 68.81 41 ARG F O 1
ATOM 4975 N N . SER F 1 45 ? 58.784 87.007 26.178 1.00 51.47 45 SER F N 1
ATOM 4976 C CA . SER F 1 45 ? 58.347 88.399 26.117 1.00 55.00 45 SER F CA 1
ATOM 4977 C C . SER F 1 45 ? 57.642 88.821 27.396 1.00 60.52 45 SER F C 1
ATOM 4978 O O . SER F 1 45 ? 56.670 88.195 27.811 1.00 71.87 45 SER F O 1
ATOM 4981 N N . GLU F 1 46 ? 58.131 89.887 28.021 1.00 52.25 46 GLU F N 1
ATOM 4982 C CA . GLU F 1 46 ? 57.550 90.366 29.262 1.00 49.33 46 GLU F CA 1
ATOM 4983 C C . GLU F 1 46 ? 56.194 91.028 29.013 1.00 57.29 46 GLU F C 1
ATOM 4984 O O . GLU F 1 46 ? 55.326 91.018 29.879 1.00 61.87 46 GLU F O 1
ATOM 4990 N N . ARG F 1 47 ? 56.000 91.577 27.812 1.00 64.95 47 ARG F N 1
ATOM 4991 C CA . ARG F 1 47 ? 54.773 92.310 27.490 1.00 62.83 47 ARG F CA 1
ATOM 4992 C C . ARG F 1 47 ? 53.591 91.392 27.136 1.00 49.41 47 ARG F C 1
ATOM 4993 O O . ARG F 1 47 ? 52.441 91.675 27.488 1.00 43.26 47 ARG F O 1
ATOM 5001 N N . LEU F 1 48 ? 53.880 90.298 26.440 1.00 35.74 48 LEU F N 1
ATOM 5002 C CA . LEU F 1 48 ? 52.865 89.302 26.093 1.00 40.21 48 LEU F CA 1
ATOM 5003 C C . LEU F 1 48 ? 52.248 88.758 27.385 1.00 38.81 48 LEU F C 1
ATOM 5004 O O . LEU F 1 48 ? 51.061 88.410 27.468 1.00 43.68 48 LEU F O 1
ATOM 5009 N N . LEU F 1 49 ? 53.090 88.724 28.413 1.00 46.05 49 LEU F N 1
ATOM 5010 C CA . LEU F 1 49 ? 52.742 88.169 29.703 1.00 44.16 49 LEU F CA 1
ATOM 5011 C C . LEU F 1 49 ? 51.807 89.076 30.497 1.00 45.57 49 LEU F C 1
ATOM 5012 O O . LEU F 1 49 ? 50.789 88.620 31.026 1.00 52.28 49 LEU F O 1
ATOM 5017 N N . GLU F 1 50 ? 52.157 90.356 30.602 1.00 31.56 50 GLU F N 1
ATOM 5018 C CA . GLU F 1 50 ? 51.261 91.306 31.250 1.00 46.84 50 GLU F CA 1
ATOM 5019 C C . GLU F 1 50 ? 49.964 91.416 30.455 1.00 49.16 50 GLU F C 1
ATOM 5020 O O . GLU F 1 50 ? 48.892 91.641 31.021 1.00 41.18 50 GLU F O 1
ATOM 5026 N N . LEU F 1 51 ? 50.064 91.218 29.139 1.00 50.35 51 LEU F N 1
ATOM 5027 C CA . LEU F 1 51 ? 48.884 91.177 28.278 1.00 42.47 51 LEU F CA 1
ATOM 5028 C C . LEU F 1 51 ? 47.950 90.042 28.709 1.00 40.43 51 LEU F C 1
ATOM 5029 O O . LEU F 1 51 ? 46.741 90.244 28.880 1.00 41.34 51 LEU F O 1
ATOM 5034 N N . MET F 1 52 ? 48.520 88.854 28.913 1.00 39.82 52 MET F N 1
ATOM 5035 C CA . MET F 1 52 ? 47.757 87.721 29.434 1.00 33.84 52 MET F CA 1
ATOM 5036 C C . MET F 1 52 ? 47.147 88.019 30.805 1.00 40.73 52 MET F C 1
ATOM 5037 O O . MET F 1 52 ? 45.964 87.758 31.042 1.00 45.34 52 MET F O 1
ATOM 5042 N N . ALA F 1 53 ? 47.968 88.573 31.694 1.00 41.23 53 ALA F N 1
ATOM 5043 C CA . ALA F 1 53 ? 47.555 88.904 33.057 1.00 39.05 53 ALA F CA 1
ATOM 5044 C C . ALA F 1 53 ? 46.331 89.809 33.086 1.00 36.26 53 ALA F C 1
ATOM 5045 O O . ALA F 1 53 ? 45.363 89.539 33.803 1.00 49.78 53 ALA F O 1
ATOM 5047 N N . GLU F 1 54 ? 46.389 90.881 32.306 1.00 46.88 54 GLU F N 1
ATOM 5048 C CA . GLU F 1 54 ? 45.303 91.849 32.244 1.00 56.20 54 GLU F CA 1
ATOM 5049 C C . GLU F 1 54 ? 44.084 91.294 31.527 1.00 40.32 54 GLU F C 1
ATOM 5050 O O . GLU F 1 54 ? 42.957 91.646 31.864 1.00 45.52 54 GLU F O 1
ATOM 5056 N N . ALA F 1 55 ? 44.307 90.427 30.538 1.00 25.89 55 ALA F N 1
ATOM 5057 C CA . ALA F 1 55 ? 43.197 89.739 29.891 1.00 36.98 55 ALA F CA 1
ATOM 5058 C C . ALA F 1 55 ? 42.419 88.937 30.935 1.00 45.30 55 ALA F C 1
ATOM 5059 O O . ALA F 1 55 ? 41.183 89.024 31.022 1.00 45.70 55 ALA F O 1
ATOM 5061 N N . ILE F 1 56 ? 43.160 88.193 31.751 1.00 34.34 56 ILE F N 1
ATOM 5062 C CA . ILE F 1 56 ? 42.567 87.364 32.796 1.00 41.06 56 ILE F CA 1
ATOM 5063 C C . ILE F 1 56 ? 41.878 88.185 33.889 1.00 36.61 56 ILE F C 1
ATOM 5064 O O . ILE F 1 56 ? 40.787 87.831 34.333 1.00 35.99 56 ILE F O 1
ATOM 5069 N N . ARG F 1 57 ? 42.495 89.289 34.306 1.00 37.91 57 ARG F N 1
ATOM 5070 C CA . ARG F 1 57 ? 41.876 90.159 35.308 1.00 42.03 57 ARG F CA 1
ATOM 5071 C C . ARG F 1 57 ? 40.586 90.780 34.766 1.00 34.79 57 ARG F C 1
ATOM 5072 O O . ARG F 1 57 ? 39.604 90.959 35.494 1.00 42.62 57 ARG F O 1
ATOM 5080 N N . GLU F 1 58 ? 40.599 91.094 33.478 1.00 29.95 58 GLU F N 1
ATOM 5081 C CA . GLU F 1 58 ? 39.429 91.628 32.799 1.00 41.19 58 GLU F CA 1
ATOM 5082 C C . GLU F 1 58 ? 38.287 90.607 32.835 1.00 51.54 58 GLU F C 1
ATOM 5083 O O . GLU F 1 58 ? 37.153 90.921 33.235 1.00 51.61 58 GLU F O 1
ATOM 5089 N N . LEU F 1 59 ? 38.601 89.375 32.434 1.00 41.69 59 LEU F N 1
ATOM 5090 C CA . LEU F 1 59 ? 37.628 88.288 32.495 1.00 40.55 59 LEU F CA 1
ATOM 5091 C C . LEU F 1 59 ? 37.054 88.118 33.900 1.00 45.73 59 LEU F C 1
ATOM 5092 O O . LEU F 1 59 ? 35.837 87.989 34.076 1.00 48.54 59 LEU F O 1
ATOM 5097 N N . GLN F 1 60 ? 37.936 88.136 34.894 1.00 50.95 60 GLN F N 1
ATOM 5098 C CA . GLN F 1 60 ? 37.519 87.972 36.283 1.00 63.10 60 GLN F CA 1
ATOM 5099 C C . GLN F 1 60 ? 36.569 89.082 36.715 1.00 52.41 60 GLN F C 1
ATOM 5100 O O . GLN F 1 60 ? 35.586 88.833 37.421 1.00 53.85 60 GLN F O 1
ATOM 5106 N N . LYS F 1 61 ? 36.855 90.307 36.282 1.00 50.65 61 LYS F N 1
ATOM 5107 C CA . LYS F 1 61 ? 36.003 91.434 36.641 1.00 57.09 61 LYS F CA 1
ATOM 5108 C C . LYS F 1 61 ? 34.623 91.321 35.999 1.00 60.76 61 LYS F C 1
ATOM 5109 O O . LYS F 1 61 ? 33.607 91.592 36.649 1.00 58.60 61 LYS F O 1
ATOM 5115 N N . GLN F 1 62 ? 34.583 90.926 34.726 1.00 42.36 62 GLN F N 1
ATOM 5116 C CA . GLN F 1 62 ? 33.298 90.736 34.051 1.00 49.30 62 GLN F CA 1
ATOM 5117 C C . GLN F 1 62 ? 32.478 89.636 34.725 1.00 40.92 62 GLN F C 1
ATOM 5118 O O . GLN F 1 62 ? 31.267 89.777 34.912 1.00 38.77 62 GLN F O 1
ATOM 5124 N N . ALA F 1 63 ? 33.145 88.543 35.091 1.00 44.59 63 ALA F N 1
ATOM 5125 C CA . ALA F 1 63 ? 32.491 87.466 35.829 1.00 50.75 63 ALA F CA 1
ATOM 5126 C C . ALA F 1 63 ? 31.897 87.987 37.139 1.00 45.93 63 ALA F C 1
ATOM 5127 O O . ALA F 1 63 ? 30.746 87.683 37.479 1.00 44.76 63 ALA F O 1
ATOM 5129 N N . ALA F 1 64 ? 32.691 88.777 37.858 1.00 53.28 64 ALA F N 1
ATOM 5130 C CA . ALA F 1 64 ? 32.244 89.410 39.096 1.00 54.81 64 ALA F CA 1
ATOM 5131 C C . ALA F 1 64 ? 30.980 90.231 38.869 1.00 52.95 64 ALA F C 1
ATOM 5132 O O . ALA F 1 64 ? 30.030 90.158 39.648 1.00 57.68 64 ALA F O 1
ATOM 5134 N N . GLU F 1 65 ? 30.970 91.007 37.789 1.00 65.27 65 GLU F N 1
ATOM 5135 C CA . GLU F 1 65 ? 29.816 91.839 37.467 1.00 76.42 65 GLU F CA 1
ATOM 5136 C C . GLU F 1 65 ? 28.573 91.023 37.116 1.00 71.35 65 GLU F C 1
ATOM 5137 O O . GLU F 1 65 ? 27.464 91.395 37.494 1.00 71.33 65 GLU F O 1
ATOM 5143 N N . SER F 1 66 ? 28.759 89.921 36.392 1.00 49.07 66 SER F N 1
ATOM 5144 C CA . SER F 1 66 ? 27.647 89.043 36.038 1.00 55.30 66 SER F CA 1
ATOM 5145 C C . SER F 1 66 ? 27.023 88.421 37.283 1.00 62.94 66 SER F C 1
ATOM 5146 O O . SER F 1 66 ? 25.805 88.519 37.497 1.00 74.83 66 SER F O 1
ATOM 5149 N N . ILE F 1 67 ? 27.858 87.793 38.112 1.00 76.52 67 ILE F N 1
ATOM 5150 C CA . ILE F 1 67 ? 27.359 87.155 39.330 1.00 73.56 67 ILE F CA 1
ATOM 5151 C C . ILE F 1 67 ? 26.733 88.188 40.273 1.00 70.24 67 ILE F C 1
ATOM 5152 O O . ILE F 1 67 ? 25.758 87.895 40.964 1.00 71.80 67 ILE F O 1
ATOM 5157 N N . ALA F 1 68 ? 27.271 89.406 40.270 1.00 69.45 68 ALA F N 1
ATOM 5158 C CA . ALA F 1 68 ? 26.701 90.484 41.074 1.00 82.10 68 ALA F CA 1
ATOM 5159 C C . ALA F 1 68 ? 25.310 90.888 40.579 1.00 80.06 68 ALA F C 1
ATOM 5160 O O . ALA F 1 68 ? 24.375 91.016 41.375 1.00 90.46 68 ALA F O 1
ATOM 5162 N N . ASP F 1 69 ? 25.180 91.085 39.267 1.00 67.13 69 ASP F N 1
ATOM 5163 C CA . ASP F 1 69 ? 23.898 91.446 38.665 1.00 68.02 69 ASP F CA 1
ATOM 5164 C C . ASP F 1 69 ? 22.838 90.389 38.955 1.00 65.02 69 ASP F C 1
ATOM 5165 O O . ASP F 1 69 ? 21.741 90.706 39.431 1.00 72.63 69 ASP F O 1
ATOM 5170 N N . SER F 1 70 ? 23.167 89.130 38.674 1.00 66.58 70 SER F N 1
ATOM 5171 C CA . SER F 1 70 ? 22.215 88.053 38.921 1.00 66.91 70 SER F CA 1
ATOM 5172 C C . SER F 1 70 ? 21.917 87.917 40.415 1.00 72.64 70 SER F C 1
ATOM 5173 O O . SER F 1 70 ? 20.827 87.492 40.797 1.00 72.27 70 SER F O 1
ATOM 5176 N N . GLN F 1 71 ? 22.880 88.292 41.256 1.00 80.89 71 GLN F N 1
ATOM 5177 C CA . GLN F 1 71 ? 22.667 88.283 42.701 1.00 76.13 71 GLN F CA 1
ATOM 5178 C C . GLN F 1 71 ? 21.636 89.323 43.117 1.00 74.88 71 GLN F C 1
ATOM 5179 O O . GLN F 1 71 ? 20.761 89.042 43.936 1.00 80.48 71 GLN F O 1
ATOM 5185 N N . ARG F 1 72 ? 21.738 90.524 42.553 1.00 87.66 72 ARG F N 1
ATOM 5186 C CA . ARG F 1 72 ? 20.757 91.569 42.831 1.00 90.74 72 ARG F CA 1
ATOM 5187 C C . ARG F 1 72 ? 19.378 91.116 42.358 1.00 96.74 72 ARG F C 1
ATOM 5188 O O . ARG F 1 72 ? 18.368 91.282 43.060 1.00 94.96 72 ARG F O 1
ATOM 5196 N N . LEU F 1 73 ? 19.357 90.535 41.159 1.00 74.20 73 LEU F N 1
ATOM 5197 C CA . LEU F 1 73 ? 18.141 89.984 40.574 1.00 68.64 73 LEU F CA 1
ATOM 5198 C C . LEU F 1 73 ? 17.467 89.031 41.556 1.00 76.76 73 LEU F C 1
ATOM 5199 O O . LEU F 1 73 ? 16.302 89.213 41.923 1.00 84.22 73 LEU F O 1
ATOM 5204 N N . VAL F 1 74 ? 18.224 88.029 41.998 1.00 79.71 74 VAL F N 1
ATOM 5205 C CA . VAL F 1 74 ? 17.697 87.009 42.896 1.00 69.81 74 VAL F CA 1
ATOM 5206 C C . VAL F 1 74 ? 17.281 87.552 44.269 1.00 76.47 74 VAL F C 1
ATOM 5207 O O . VAL F 1 74 ? 16.233 87.166 44.778 1.00 68.55 74 VAL F O 1
ATOM 5211 N N . VAL F 1 75 ? 18.074 88.438 44.864 1.00 71.17 75 VAL F N 1
ATOM 5212 C CA . VAL F 1 75 ? 17.720 88.978 46.180 1.00 70.72 75 VAL F CA 1
ATOM 5213 C C . VAL F 1 75 ? 16.440 89.815 46.116 1.00 77.72 75 VAL F C 1
ATOM 5214 O O . VAL F 1 75 ? 15.566 89.695 46.981 1.00 86.61 75 VAL F O 1
ATOM 5218 N N . GLU F 1 76 ? 16.315 90.640 45.073 1.00 71.35 76 GLU F N 1
ATOM 5219 C CA . GLU F 1 76 ? 15.099 91.420 44.867 1.00 70.15 76 GLU F CA 1
ATOM 5220 C C . GLU F 1 76 ? 13.905 90.508 44.597 1.00 80.53 76 GLU F C 1
ATOM 5221 O O . GLU F 1 76 ? 12.785 90.802 45.020 1.00 93.15 76 GLU F O 1
ATOM 5227 N N . ALA F 1 77 ? 14.150 89.404 43.901 1.00 64.87 77 ALA F N 1
ATOM 5228 C CA . ALA F 1 77 ? 13.104 88.420 43.638 1.00 63.08 77 ALA F CA 1
ATOM 5229 C C . ALA F 1 77 ? 12.650 87.748 44.931 1.00 75.97 77 ALA F C 1
ATOM 5230 O O . ALA F 1 77 ? 11.474 87.430 45.095 1.00 77.77 77 ALA F O 1
ATOM 5232 N N . ILE F 1 78 ? 13.593 87.542 45.846 1.00 66.01 78 ILE F N 1
ATOM 5233 C CA . ILE F 1 78 ? 13.306 86.922 47.132 1.00 76.91 78 ILE F CA 1
ATOM 5234 C C . ILE F 1 78 ? 12.485 87.866 47.996 1.00 78.77 78 ILE F C 1
ATOM 5235 O O . ILE F 1 78 ? 11.506 87.456 48.623 1.00 71.87 78 ILE F O 1
ATOM 5240 N N . ILE F 1 79 ? 12.884 89.136 48.014 1.00 78.52 79 ILE F N 1
ATOM 5241 C CA . ILE F 1 79 ? 12.182 90.143 48.806 1.00 83.84 79 ILE F CA 1
ATOM 5242 C C . ILE F 1 79 ? 10.726 90.310 48.374 1.00 91.69 79 ILE F C 1
ATOM 5243 O O . ILE F 1 79 ? 9.828 90.318 49.218 1.00 108.01 79 ILE F O 1
ATOM 5248 N N . ARG F 1 80 ? 10.482 90.407 47.069 1.00 92.50 80 ARG F N 1
ATOM 5249 C CA . ARG F 1 80 ? 9.106 90.525 46.587 1.00 92.70 80 ARG F CA 1
ATOM 5250 C C . ARG F 1 80 ? 8.338 89.200 46.646 1.00 92.19 80 ARG F C 1
ATOM 5251 O O . ARG F 1 80 ? 7.513 88.901 45.788 1.00 102.01 80 ARG F O 1
ATOM 5259 N N . LEU F 1 81 ? 8.613 88.423 47.694 1.00 75.43 81 LEU F N 1
ATOM 5260 C CA . LEU F 1 81 ? 7.896 87.190 47.982 1.00 94.06 81 LEU F CA 1
ATOM 5261 C C . LEU F 1 81 ? 7.549 87.141 49.466 1.00 83.92 81 LEU F C 1
ATOM 5262 O O . LEU F 1 81 ? 8.409 87.372 50.319 1.00 72.55 81 LEU F O 1
ATOM 5267 N N . GLU F 1 96 ? 4.164 83.275 39.911 1.00 73.54 96 GLU F N 1
ATOM 5268 C CA . GLU F 1 96 ? 4.099 84.105 38.710 1.00 101.70 96 GLU F CA 1
ATOM 5269 C C . GLU F 1 96 ? 5.239 85.122 38.719 1.00 100.71 96 GLU F C 1
ATOM 5270 O O . GLU F 1 96 ? 5.727 85.541 37.663 1.00 82.86 96 GLU F O 1
ATOM 5276 N N . ILE F 1 97 ? 5.650 85.500 39.915 1.00 115.48 97 ILE F N 1
ATOM 5277 C CA . ILE F 1 97 ? 6.831 86.327 40.121 1.00 108.15 97 ILE F CA 1
ATOM 5278 C C . ILE F 1 97 ? 8.075 85.516 39.761 1.00 110.24 97 ILE F C 1
ATOM 5279 O O . ILE F 1 97 ? 9.004 86.000 39.096 1.00 116.34 97 ILE F O 1
ATOM 5284 N N . VAL F 1 98 ? 8.073 84.261 40.216 1.00 86.27 98 VAL F N 1
ATOM 5285 C CA . VAL F 1 98 ? 9.134 83.306 39.928 1.00 96.67 98 VAL F CA 1
ATOM 5286 C C . VAL F 1 98 ? 9.345 83.126 38.421 1.00 101.16 98 VAL F C 1
ATOM 5287 O O . VAL F 1 98 ? 10.479 83.166 37.931 1.00 92.03 98 VAL F O 1
ATOM 5291 N N . GLU F 1 99 ? 8.242 82.940 37.705 1.00 121.02 99 GLU F N 1
ATOM 5292 C CA . GLU F 1 99 ? 8.255 82.692 36.262 1.00 105.35 99 GLU F CA 1
ATOM 5293 C C . GLU F 1 99 ? 8.859 83.855 35.474 1.00 102.76 99 GLU F C 1
ATOM 5294 O O . GLU F 1 99 ? 9.355 83.671 34.362 1.00 98.03 99 GLU F O 1
ATOM 5300 N N . GLU F 1 100 ? 8.804 85.050 36.056 1.00 95.72 100 GLU F N 1
ATOM 5301 C CA . GLU F 1 100 ? 9.382 86.244 35.452 1.00 96.26 100 GLU F CA 1
ATOM 5302 C C . GLU F 1 100 ? 10.867 86.328 35.806 1.00 103.37 100 GLU F C 1
ATOM 5303 O O . GLU F 1 100 ? 11.720 86.589 34.940 1.00 104.34 100 GLU F O 1
ATOM 5309 N N . ALA F 1 101 ? 11.166 86.091 37.082 1.00 83.03 101 ALA F N 1
ATOM 5310 C CA . ALA F 1 101 ? 12.545 86.064 37.563 1.00 73.51 101 ALA F CA 1
ATOM 5311 C C . ALA F 1 101 ? 13.413 85.100 36.750 1.00 79.04 101 ALA F C 1
ATOM 5312 O O . ALA F 1 101 ? 14.562 85.408 36.427 1.00 68.67 101 ALA F O 1
ATOM 5314 N N . LYS F 1 102 ? 12.856 83.935 36.427 1.00 83.96 102 LYS F N 1
ATOM 5315 C CA . LYS F 1 102 ? 13.573 82.932 35.641 1.00 87.76 102 LYS F CA 1
ATOM 5316 C C . LYS F 1 102 ? 13.930 83.438 34.243 1.00 94.91 102 LYS F C 1
ATOM 5317 O O . LYS F 1 102 ? 15.053 83.244 33.770 1.00 95.39 102 LYS F O 1
ATOM 5323 N N . LYS F 1 103 ? 12.976 84.100 33.592 1.00 86.47 103 LYS F N 1
ATOM 5324 C CA . LYS F 1 103 ? 13.206 84.644 32.257 1.00 82.89 103 LYS F CA 1
ATOM 5325 C C . LYS F 1 103 ? 14.278 85.727 32.282 1.00 82.70 103 LYS F C 1
ATOM 5326 O O . LYS F 1 103 ? 15.196 85.729 31.451 1.00 88.88 103 LYS F O 1
ATOM 5332 N N . ARG F 1 104 ? 14.160 86.649 33.233 1.00 73.71 104 ARG F N 1
ATOM 5333 C CA . ARG F 1 104 ? 15.144 87.722 33.347 1.00 73.10 104 ARG F CA 1
ATOM 5334 C C . ARG F 1 104 ? 16.546 87.173 33.636 1.00 79.48 104 ARG F C 1
ATOM 5335 O O . ARG F 1 104 ? 17.540 87.634 33.059 1.00 86.60 104 ARG F O 1
ATOM 5343 N N . LEU F 1 105 ? 16.609 86.172 34.515 1.00 71.70 105 LEU F N 1
ATOM 5344 C CA . LEU F 1 105 ? 17.851 85.465 34.818 1.00 77.77 105 LEU F CA 1
ATOM 5345 C C . LEU F 1 105 ? 18.466 84.853 33.565 1.00 83.37 105 LEU F C 1
ATOM 5346 O O . LEU F 1 105 ? 19.666 84.986 33.319 1.00 87.11 105 LEU F O 1
ATOM 5351 N N . GLU F 1 106 ? 17.632 84.178 32.777 1.00 81.82 106 GLU F N 1
ATOM 5352 C CA . GLU F 1 106 ? 18.080 83.532 31.548 1.00 98.40 106 GLU F CA 1
ATOM 5353 C C . GLU F 1 106 ? 18.655 84.549 30.561 1.00 85.83 106 GLU F C 1
ATOM 5354 O O . GLU F 1 106 ? 19.729 84.339 29.985 1.00 87.64 106 GLU F O 1
ATOM 5360 N N . GLU F 1 107 ? 17.937 85.656 30.383 1.00 80.04 107 GLU F N 1
ATOM 5361 C CA . GLU F 1 107 ? 18.386 86.734 29.504 1.00 98.49 107 GLU F CA 1
ATOM 5362 C C . GLU F 1 107 ? 19.749 87.283 29.937 1.00 92.30 107 GLU F C 1
ATOM 5363 O O . GLU F 1 107 ? 20.670 87.466 29.114 1.00 83.45 107 GLU F O 1
ATOM 5369 N N . LEU F 1 108 ? 19.870 87.538 31.241 1.00 68.41 108 LEU F N 1
ATOM 5370 C CA . LEU F 1 108 ? 21.122 88.021 31.807 1.00 53.13 108 LEU F CA 1
ATOM 5371 C C . LEU F 1 108 ? 22.254 87.034 31.546 1.00 55.63 108 LEU F C 1
ATOM 5372 O O . LEU F 1 108 ? 23.368 87.432 31.211 1.00 52.80 108 LEU F O 1
ATOM 5377 N N . ALA F 1 109 ? 21.955 85.746 31.693 1.00 63.23 109 ALA F N 1
ATOM 5378 C CA . ALA F 1 109 ? 22.933 84.694 31.442 1.00 59.49 109 ALA F CA 1
ATOM 5379 C C . ALA F 1 109 ? 23.386 84.712 29.983 1.00 64.20 109 ALA F C 1
ATOM 5380 O O . ALA F 1 109 ? 24.568 84.513 29.691 1.00 67.77 109 ALA F O 1
ATOM 5382 N N . GLU F 1 110 ? 22.447 84.950 29.069 1.00 71.21 110 GLU F N 1
ATOM 5383 C CA . GLU F 1 110 ? 22.771 85.036 27.643 1.00 63.04 110 GLU F CA 1
ATOM 5384 C C . GLU F 1 110 ? 23.729 86.197 27.339 1.00 60.83 110 GLU F C 1
ATOM 5385 O O . GLU F 1 110 ? 24.815 85.991 26.773 1.00 65.23 110 GLU F O 1
ATOM 5391 N N . ARG F 1 111 ? 23.333 87.416 27.709 1.00 54.19 111 ARG F N 1
ATOM 5392 C CA . ARG F 1 111 ? 24.184 88.581 27.430 1.00 63.03 111 ARG F CA 1
ATOM 5393 C C . ARG F 1 111 ? 25.548 88.428 28.111 1.00 60.79 111 ARG F C 1
ATOM 5394 O O . ARG F 1 111 ? 26.588 88.805 27.558 1.00 55.94 111 ARG F O 1
ATOM 5402 N N . SER F 1 112 ? 25.536 87.834 29.303 1.00 64.36 112 SER F N 1
ATOM 5403 C CA . SER F 1 112 ? 26.772 87.579 30.027 1.00 62.05 112 SER F CA 1
ATOM 5404 C C . SER F 1 112 ? 27.689 86.662 29.224 1.00 52.44 112 SER F C 1
ATOM 5405 O O . SER F 1 112 ? 28.863 86.978 29.016 1.00 46.53 112 SER F O 1
ATOM 5408 N N . ARG F 1 113 ? 27.142 85.536 28.764 1.00 48.10 113 ARG F N 1
ATOM 5409 C CA . ARG F 1 113 ? 27.897 84.589 27.948 1.00 54.50 113 ARG F CA 1
ATOM 5410 C C . ARG F 1 113 ? 28.491 85.260 26.716 1.00 48.84 113 ARG F C 1
ATOM 5411 O O . ARG F 1 113 ? 29.674 85.087 26.415 1.00 50.96 113 ARG F O 1
ATOM 5419 N N . GLN F 1 114 ? 27.675 86.035 26.007 1.00 50.85 114 GLN F N 1
ATOM 5420 C CA . GLN F 1 114 ? 28.158 86.722 24.813 1.00 57.93 114 GLN F CA 1
ATOM 5421 C C . GLN F 1 114 ? 29.284 87.726 25.088 1.00 55.68 114 GLN F C 1
ATOM 5422 O O . GLN F 1 114 ? 30.298 87.732 24.383 1.00 55.40 114 GLN F O 1
ATOM 5428 N N . GLU F 1 115 ? 29.118 88.568 26.109 1.00 35.85 115 GLU F N 1
ATOM 5429 C CA . GLU F 1 115 ? 30.163 89.530 26.464 1.00 44.52 115 GLU F CA 1
ATOM 5430 C C . GLU F 1 115 ? 31.460 88.807 26.838 1.00 45.81 115 GLU F C 1
ATOM 5431 O O . GLU F 1 115 ? 32.563 89.221 26.459 1.00 44.27 115 GLU F O 1
ATOM 5437 N N . ASN F 1 116 ? 31.308 87.715 27.578 1.00 50.13 116 ASN F N 1
ATOM 5438 C CA . ASN F 1 116 ? 32.433 86.865 27.950 1.00 42.35 116 ASN F CA 1
ATOM 5439 C C . ASN F 1 116 ? 33.194 86.374 26.719 1.00 46.52 116 ASN F C 1
ATOM 5440 O O . ASN F 1 116 ? 34.417 86.531 26.619 1.00 39.98 116 ASN F O 1
ATOM 5445 N N . LYS F 1 117 ? 32.455 85.787 25.779 1.00 42.67 117 LYS F N 1
ATOM 5446 C CA . LYS F 1 117 ? 33.059 85.291 24.547 1.00 38.20 117 LYS F CA 1
ATOM 5447 C C . LYS F 1 117 ? 33.757 86.413 23.786 1.00 44.29 117 LYS F C 1
ATOM 5448 O O . LYS F 1 117 ? 34.808 86.195 23.185 1.00 46.56 117 LYS F O 1
ATOM 5454 N N . LYS F 1 118 ? 33.178 87.611 23.819 1.00 44.08 118 LYS F N 1
ATOM 5455 C CA . LYS F 1 118 ? 33.785 88.751 23.136 1.00 35.04 118 LYS F CA 1
ATOM 5456 C C . LYS F 1 118 ? 35.112 89.153 23.768 1.00 39.40 118 LYS F C 1
ATOM 5457 O O . LYS F 1 118 ? 36.073 89.450 23.058 1.00 43.08 118 LYS F O 1
ATOM 5463 N N . ILE F 1 119 ? 35.171 89.171 25.099 1.00 47.28 119 ILE F N 1
ATOM 5464 C CA . ILE F 1 119 ? 36.428 89.491 25.781 1.00 40.30 119 ILE F CA 1
ATOM 5465 C C . ILE F 1 119 ? 37.492 88.423 25.519 1.00 41.54 119 ILE F C 1
ATOM 5466 O O . ILE F 1 119 ? 38.642 88.749 25.210 1.00 37.89 119 ILE F O 1
ATOM 5471 N N . ILE F 1 120 ? 37.105 87.153 25.625 1.00 36.86 120 ILE F N 1
ATOM 5472 C CA . ILE F 1 120 ? 38.025 86.054 25.332 1.00 33.56 120 ILE F CA 1
ATOM 5473 C C . ILE F 1 120 ? 38.566 86.128 23.905 1.00 37.29 120 ILE F C 1
ATOM 5474 O O . ILE F 1 120 ? 39.769 85.996 23.684 1.00 46.50 120 ILE F O 1
ATOM 5479 N N . ASP F 1 121 ? 37.678 86.361 22.942 1.00 41.81 121 ASP F N 1
ATOM 5480 C CA . ASP F 1 121 ? 38.088 86.452 21.547 1.00 35.39 121 ASP F CA 1
ATOM 5481 C C . ASP F 1 121 ? 38.842 87.737 21.232 1.00 42.44 121 ASP F C 1
ATOM 5482 O O . ASP F 1 121 ? 39.503 87.829 20.204 1.00 56.99 121 ASP F O 1
ATOM 5487 N N . ARG F 1 122 ? 38.733 88.736 22.115 1.00 44.07 122 ARG F N 1
ATOM 5488 C CA . ARG F 1 122 ? 39.511 89.960 21.973 1.00 43.96 122 ARG F CA 1
ATOM 5489 C C . ARG F 1 122 ? 40.875 89.816 22.647 1.00 47.13 122 ARG F C 1
ATOM 5490 O O . ARG F 1 122 ? 41.788 90.585 22.375 1.00 52.68 122 ARG F O 1
ATOM 5498 N N . ALA F 1 123 ? 41.011 88.833 23.536 1.00 41.86 123 ALA F N 1
ATOM 5499 C CA . ALA F 1 123 ? 42.259 88.622 24.267 1.00 35.38 123 ALA F CA 1
ATOM 5500 C C . ALA F 1 123 ? 43.283 87.933 23.372 1.00 35.62 123 ALA F C 1
ATOM 5501 O O . ALA F 1 123 ? 44.358 88.480 23.112 1.00 38.89 123 ALA F O 1
ATOM 5503 N N . LYS F 1 124 ? 42.965 86.721 22.918 1.00 41.47 124 LYS F N 1
ATOM 5504 C CA . LYS F 1 124 ? 43.718 86.134 21.812 1.00 44.06 124 LYS F CA 1
ATOM 5505 C C . LYS F 1 124 ? 43.337 86.954 20.593 1.00 54.37 124 LYS F C 1
ATOM 5506 O O . LYS F 1 124 ? 42.170 87.290 20.428 1.00 74.71 124 LYS F O 1
ATOM 5512 N N . TYR F 1 125 ? 44.314 87.260 19.737 1.00 52.00 125 TYR F N 1
ATOM 5513 C CA . TYR F 1 125 ? 44.284 88.454 18.867 1.00 61.41 125 TYR F CA 1
ATOM 5514 C C . TYR F 1 125 ? 44.309 89.713 19.709 1.00 47.53 125 TYR F C 1
ATOM 5515 O O . TYR F 1 125 ? 43.278 90.150 20.228 1.00 59.20 125 TYR F O 1
ATOM 5524 N N . GLU F 1 126 ? 45.510 90.285 19.760 1.00 35.31 126 GLU F N 1
ATOM 5525 C CA . GLU F 1 126 ? 46.014 91.263 20.723 1.00 53.15 126 GLU F CA 1
ATOM 5526 C C . GLU F 1 126 ? 47.265 90.592 21.262 1.00 50.94 126 GLU F C 1
ATOM 5527 O O . GLU F 1 126 ? 48.342 91.186 21.291 1.00 61.11 126 GLU F O 1
ATOM 5533 N N . MET F 1 127 ? 47.112 89.335 21.659 1.00 32.24 127 MET F N 1
ATOM 5534 C CA . MET F 1 127 ? 48.257 88.481 21.940 1.00 48.47 127 MET F CA 1
ATOM 5535 C C . MET F 1 127 ? 48.857 88.006 20.620 1.00 42.65 127 MET F C 1
ATOM 5536 O O . MET F 1 127 ? 50.054 87.733 20.530 1.00 46.04 127 MET F O 1
ATOM 5541 N N . ASP F 1 128 ? 48.014 87.908 19.593 1.00 42.80 128 ASP F N 1
ATOM 5542 C CA . ASP F 1 128 ? 48.480 87.601 18.246 1.00 38.83 128 ASP F CA 1
ATOM 5543 C C . ASP F 1 128 ? 49.283 88.776 17.715 1.00 38.29 128 ASP F C 1
ATOM 5544 O O . ASP F 1 128 ? 50.331 88.600 17.097 1.00 41.40 128 ASP F O 1
ATOM 5549 N N . GLU F 1 129 ? 48.783 89.979 17.974 1.00 39.82 129 GLU F N 1
ATOM 5550 C CA . GLU F 1 129 ? 49.461 91.206 17.573 1.00 42.51 129 GLU F CA 1
ATOM 5551 C C . GLU F 1 129 ? 50.841 91.308 18.224 1.00 52.40 129 GLU F C 1
ATOM 5552 O O . GLU F 1 129 ? 51.672 92.122 17.823 1.00 57.74 129 GLU F O 1
ATOM 5558 N N . GLU F 1 130 ? 51.071 90.473 19.235 1.00 66.14 130 GLU F N 1
ATOM 5559 C CA . GLU F 1 130 ? 52.391 90.297 19.823 1.00 62.14 130 GLU F CA 1
ATOM 5560 C C . GLU F 1 130 ? 52.823 88.847 19.625 1.00 55.00 130 GLU F C 1
ATOM 5561 O O . GLU F 1 130 ? 53.899 88.570 19.099 1.00 49.46 130 GLU F O 1
#

Sequence (705 aa):
LMEKAARAAKELSRESARAAKELADSNAKAAEDLMREIARSSSSERLLELMAEAIRELQKQAAESIADSQRLVVEAIIRLAEAVKQGASEKEIDEIVEEAKKRLEELAERSRQENKKIIDRAKYEMDEESEKAARAAKELSRESARAAKELADSNAKAAEDLMREIARLLELMAEAIRELQKQAAESIADSQRLVVEAIIRLAEAVKQGASEKEIDEIVEEAKKRLEELAERSRQENKKIIDRAKYEMDEEKAARAAKELSRESARAAKELADSNAKAAEDLMREIAERLLELMAEAIRELQKQAAESIADSQRLVVEAIIRLAEAVEKEIDEIVEEAKKRLEELAERSRQENKKIIDRAKYEMDEESMEKAARAAKELSRESARAAKELADSNAKAAEDLMREISSERLLELMAEAIRELQKQAAESIADSQRLVVEAIIRLAEAVKQGASEKEIDEIVEEAKKRLEELAERSRQENKKIIDRAKYMEKAARAAKELSRESARAAKELADSNAKAAEDLMRLMAEAIRELQKQAAESIADSQRLVVEAIIRLAEAVKQGASEKEIDEIVEEAKKRLEELAERSRQENKKIIDRAKYEARAAKELSRESARAAKELADSNAKAAEDLMREIARSERLLELMAEAIRELQKQAAESIADSQRLVVEAIIRLEIVEEAKKRLEELAERSRQENKKIIDRAKYEMDEE

Radius of gyration: 28.62 Å; Cα contacts (8 Å, |Δi|>4): 707; chains: 6; bounding box: 65×73×72 Å